Protein 7C41 (pdb70)

Organism: Homo sapiens (NCBI:txid9606)

B-factor: mean 30.99, std 11.63, range [3.81, 104.88]

Foldseek 3Di:
DAEAQEEEDFDPPQQLPLLVCCVQPVAGDPDDDLQDWDWGWDFDAFPNDTYMYIYISDNPDDDDDPVVLVSLQPHQEYEQEGEQLDVVRVVCSVVVLVVSCVSVVDLQGQYEYEHEDPVDPRGDCDDVNSVVVCVVSVYHYFYYYSHVGRRSVVRVSSSVVSRVVVVD/DCVPCPPHDD/DAEAQEEEDFDQPLCLPLLVCCVAVVAGDDDDPLQDWDWGWHWDAFPNDTYIYIYISDRPDDPDDPPVLCCLLDHQEYEQTGEQLCVVRVVCSVVVLVSSCVSDVHLQGQYEYEHEPPVDPNGDQDDVNSVVVCVVSPHYYFYAYSHVGVCSCVRVSSSVVSSVVVVD/DAEAEEEEDFDFPLCLPLLVCCVQVVAGDPDDPLQDKDWGKDFDAFPNDTYIYIYISDRPDDDDDVVVLVSLLPHQEYEYTGEQLCPPRVVCSVVVVVVSCVSVVDLLGQYEYEHEPPVDDNGDRDPVVSVVVCVVSVYYYFYAYSHVGPCSCVRVSSSVVSSVVVPD/DAEAQEEEDFDFPQCLPLLVCCVQVVAGDPDDDLQDKDWGKDFDAFPNRTYMYIYISDRPDDDDDVVVVVSLLPHQEYEQTGEQLGVVRVVCSVVVLVVSCVSVVDLLGQYEYEHEPVVDPNGDQDPVNSVVVCVVSVYYYFYAYSHVGPCSCVRVSSSVVSSVVVVD

Sequence (682 aa):
MTEYKLVVVGAVGVGKSALTIQLIQNHFVDEYDPTIEDSYRKQVVIDGETCLLDILDTAGQEEYSAMRDQYMRTGEGFLCVFAINNTKSFEDIHHYREQIKRVKDSEDVPMVLVGNKCDLPSRTVDTKQAQDLARSYGIPFIETSAKTRQGVDDAFYTLVREIRKHKELYDVAGSDKYMTEYKLVVVGAVGVGKSALTIQLIQNHFVDEYDPTIEDSYRKQVVIDGETCLLDILDTAGQEEYSAMRDQYMRTGEGFLCVFAINNTKSFEDIHHYREQIKRVKDSEDVPMVLVGNKCDLPSRTVDTKQAQDLARSYGIPFIETSAKTRQGVDDAFYTLVREIRKHKEMTEYKLVVVGAVGVGKSALTIQLIQNHFVDEYDPTIEDSYRKQVVIDGETCLLDILDTAGQEEYSAMRDQYMRTGEGFLCVFAINNTKSFEDIHHYREQIKRVKDSEDVPMVLVGNKCDLPSRTVDTKQAQDLARSYGIPFIETSAKTRQGVDDAFYTLVREIRKHKEMTEYKLVVVGAVGVGKSALTIQLIQNHFVDEYDPTIEDSYRKQVVIDGETCLLDILDTAGQEEYSAMRDQYMRTGEGFLCVFAINNTKSFEDIHHYREQIKRVKDSEDVPMVLVGNKCDLPSRTVDTKQAQDLARSYGIPFIETSAKTRQGVDDAFYTLVREIRKHKE

CATH classification: 3.40.50.300

Secondary structure (DSSP, 8-state):
--EEEEEEEE-TTS-HHHHHHHHHTS---S---TT--EEEEEEEEETTEEEEEEEEE----SS--HHHHHHHHH--EEEEEEETT-HHHHHTHHHHHHHHHHHHT-S---EEEEEE-TT-S--SS-HHHHHHHHHHHTS-EEE-BTTTTBTHHHHHHHHHHHHHHHT-/-HHHHTTS--/--EEEEEEEESTTSSHHHHHHHHHHSS--S---TT--EEEEEEEESSS-EEEEEEEE----SS--HHHHHHHHH--EEEEEEETT-HHHHHTHHHHHHHHHHHHT-S---EEEEEE-TT-S--SS-HHHHHHHHHHHTS-EEE--TTT-TTHHHHHHHHHHHHHHHT-/-EEEEEEEEESTTSSHHHHHHHHHHSS--S---TT--EEEEEEEEETTEEEEEEEEE-----S--TTHHHHHHH--EEEEEEETT-HHHHHTHHHHHHHHHHHHT-S---EEEEEE-TT-S---S-HHHHHHHHHHHT--EEE--TTT-TTHHHHHHHHHHHHHHHH-/-EEEEEEEEESTTSSHHHHHHHHHHSS--S---TT--EEEEEEEEETTEEEEEEEEE----SS--HHHHHHHHH--EEEEEEETT-HHHHHHHHHHHHHHHHHHT-S---EEEEEE-TT-S---S-HHHHHHHHHHHT--EEE--TTT-TTHHHHHHHHHHHHHHHT-

Nearest PDB structures (foldseek):
  7c41-assembly2_J  TM=1.006E+00  e=2.042E-36  Homo sapiens
  6ws4-assembly4_D  TM=9.891E-01  e=5.083E-34  Homo sapiens
  7tlk-assembly2_B  TM=9.937E-01  e=1.696E-33  Homo sapiens
  8un5-assembly2_B  TM=9.546E-01  e=7.437E-34  Homo sapiens
  7rt4-assembly1_A  TM=9.558E-01  e=1.375E-32  Homo sapiens

GO terms:
  GO:0005515 protein binding (F, IPI)
  GO:0044877 protein-containing complex binding (F, IDA)
  GO:0005737 cytoplasm (C, IDA)
  GO:0005886 plasma membrane (C, EXP)
  GO:0012505 endomembrane system (C, EXP)
  GO:0000139 Golgi membrane (C, TAS)
  GO:0003924 GTPase activity (F, TAS)
  GO:0005741 mitochondrial outer membrane (C, TAS)
  GO:0005789 endoplasmic reticulum membrane (C, TAS)
  GO:0005829 cytosol (C, TAS)
  GO:0005886 plasma membrane (C, TAS)
  GO:0000165 MAPK cascade (P, TAS)
  GO:0010628 positive regulation of gene expression (P, IMP)
  GO:0005829 cytosol (C, IDA)
  GO:0003924 GTPase activity (F, IMP)
  GO:0007265 Ras protein signal transduction (P, IDA)
  GO:0005886 plasma membrane (C, IDA)
  GO:0009898 cytoplasmic side of plasma membrane (C, IDA)
  GO:0003924 GTPase activity (F, EXP)
  GO:0005925 focal adhesion (C, HDA)

InterPro domains:
  IPR001806 Small GTPase [PF00071] (5-164)
  IPR001806 Small GTPase [PS51421] (1-189)
  IPR001806 Small GTPase [SM00174] (6-166)
  IPR005225 Small GTP-binding domain [TIGR00231] (1-159)
  IPR020849 Small GTPase, Ras-type [PTHR24070] (3-176)
  IPR027417 P-loop containing nucleoside triphosphate hydrolase [G3DSA:3.40.50.300] (1-171)
  IPR027417 P-loop containing nucleoside triphosphate hydrolase [SSF52540] (3-164)

Solvent-accessible surface area: 31024 Å² total; per-residue (Å²): 155,52,104,4,57,0,0,0,10,6,2,2,7,0,16,7,9,14,0,0,6,10,2,20,90,81,83,92,30,138,129,44,65,25,65,70,38,62,10,24,138,60,110,15,82,0,106,73,59,68,0,32,0,14,0,0,0,9,4,60,60,95,147,65,31,51,68,27,11,76,11,29,153,62,3,56,0,1,0,2,0,0,0,1,33,11,30,97,1,1,15,25,1,34,93,35,8,44,74,6,58,123,34,55,132,36,144,100,10,14,5,0,0,0,0,4,43,29,54,64,128,67,84,80,0,74,55,146,39,1,92,48,1,4,162,68,42,64,28,38,39,18,58,0,1,2,120,82,68,99,22,0,51,66,0,0,39,18,0,0,73,32,3,52,142,106,111,188,93,12,24,117,23,11,71,87,78,109,86,52,97,4,48,0,0,0,11,6,12,106,54,0,14,18,21,17,0,0,7,7,0,26,93,85,82,94,32,138,128,56,66,74,73,78,21,67,13,26,143,53,63,10,72,1,38,14,58,1,0,48,0,16,0,0,1,15,12,56,57,64,128,132,13,67,62,4,7,96,9,7,83,60,5,64,0,0,0,2,0,0,1,1,54,50,60,118,1,29,110,30,1,94,96,42,8,57,15,7,60,89,19,48,102,34,150,92,16,15,8,0,0,0,0,1,61,16,49,62,129,68,86,86,2,79,49,143,95,1,99,42,38,3,165,86,52,63,29,36,40,20,42,0,0,5,92,6,20,23,5,0,37,55,0,0,46,20,0,0,74,31,4,46,127,95,125,162,130,50,99,2,60,0,0,0,8,5,12,100,52,0,12,18,19,17,1,0,6,7,12,15,69,94,64,94,8,93,69,33,43,72,76,29,36,69,16,30,137,93,122,27,90,1,98,73,51,57,0,60,0,20,0,0,1,14,12,75,68,129,150,173,31,49,67,45,75,96,11,44,174,46,1,61,0,0,0,0,0,0,0,1,25,29,36,130,0,19,116,38,1,102,94,47,6,60,72,6,65,157,63,60,135,36,159,106,19,14,8,0,0,0,0,3,62,26,53,37,43,0,56,24,3,72,50,146,82,1,86,61,37,3,176,93,48,65,24,41,36,17,48,0,0,4,122,88,64,106,21,0,54,71,2,0,38,22,0,0,85,37,1,61,158,88,112,188,5,32,102,1,58,0,0,0,10,6,12,107,48,0,14,18,21,14,0,0,5,8,0,24,92,87,82,84,28,146,151,64,64,78,74,79,44,69,11,26,142,50,71,14,62,1,3,19,4,5,0,46,0,16,0,3,0,15,13,76,77,134,152,160,38,49,87,59,74,72,10,30,140,62,1,57,0,1,0,2,0,0,0,3,56,46,54,125,1,26,108,40,1,99,112,59,12,46,98,6,56,190,73,56,136,31,147,101,15,10,5,0,0,0,0,5,57,18,54,62,127,77,102,83,2,73,50,142,73,1,82,54,31,4,165,85,49,60,27,36,38,24,56,0,0,2,119,85,63,104,23,0,46,70,1,0,36,16,0,0,47,30,3,18,104,94,94,163

Structure (mmCIF, N/CA/C/O backbone):
data_7C41
#
_entry.id   7C41
#
_cell.length_a   41.907
_cell.length_b   84.339
_cell.length_c   84.335
_cell.angle_alpha   59.98
_cell.angle_beta   89.96
_cell.angle_gamma   89.97
#
_symmetry.space_group_name_H-M   'P 1'
#
loop_
_entity.id
_entity.type
_entity.pdbx_description
1 polymer 'GTPase KRas'
2 polymer 'HRAS-like suppressor 3'
3 non-polymer "GUANOSINE-5'-DIPHOSPHATE"
4 non-polymer 'MAGNESIUM ION'
5 water water
#
loop_
_atom_site.group_PDB
_atom_site.id
_atom_site.type_symbol
_atom_site.label_atom_id
_atom_site.label_alt_id
_atom_site.label_comp_id
_atom_site.label_asym_id
_atom_site.label_entity_id
_atom_site.label_seq_id
_atom_site.pdbx_PDB_ins_code
_atom_site.Cartn_x
_atom_site.Cartn_y
_atom_site.Cartn_z
_atom_site.occupancy
_atom_site.B_iso_or_equiv
_atom_site.auth_seq_id
_atom_site.auth_comp_id
_atom_site.auth_asym_id
_atom_site.auth_atom_id
_atom_site.pdbx_PDB_model_num
ATOM 1 N N . MET A 1 1 ? -0.854 -23.471 2.587 1.00 72.00 1 MET A N 1
ATOM 2 C CA . MET A 1 1 ? -0.119 -22.361 1.989 1.00 71.24 1 MET A CA 1
ATOM 3 C C . MET A 1 1 ? -0.242 -21.119 2.880 1.00 67.77 1 MET A C 1
ATOM 4 O O . MET A 1 1 ? -1.237 -20.960 3.593 1.00 69.29 1 MET A O 1
ATOM 9 N N . THR A 1 2 ? 0.775 -20.254 2.844 1.00 63.45 2 THR A N 1
ATOM 10 C CA . THR A 1 2 ? 0.855 -19.091 3.722 1.00 57.61 2 THR A CA 1
ATOM 11 C C . THR A 1 2 ? 0.149 -17.890 3.097 1.00 52.33 2 THR A C 1
ATOM 12 O O . THR A 1 2 ? 0.383 -17.563 1.928 1.00 54.92 2 THR A O 1
ATOM 16 N N . GLU A 1 3 ? -0.703 -17.233 3.882 1.00 48.23 3 GLU A N 1
ATOM 17 C CA . GLU A 1 3 ? -1.463 -16.069 3.443 1.00 47.95 3 GLU A CA 1
ATOM 18 C C . GLU A 1 3 ? -0.923 -14.811 4.118 1.00 45.37 3 GLU A C 1
ATOM 19 O O . GLU A 1 3 ? -0.607 -14.823 5.311 1.00 41.04 3 GLU A O 1
ATOM 25 N N . TYR A 1 4 ? -0.810 -13.730 3.348 1.00 40.86 4 TYR A N 1
ATOM 26 C CA . TYR A 1 4 ? -0.389 -12.429 3.860 1.00 41.45 4 TYR A CA 1
ATOM 27 C C . TYR A 1 4 ? -1.554 -11.461 3.720 1.00 43.49 4 TYR A C 1
ATOM 28 O O . TYR A 1 4 ? -2.003 -11.185 2.601 1.00 42.21 4 TYR A O 1
ATOM 37 N N . LYS A 1 5 ? -2.055 -10.967 4.856 1.00 39.50 5 LYS A N 1
ATOM 38 C CA . LYS A 1 5 ? -3.225 -10.092 4.887 1.00 39.88 5 LYS A CA 1
ATOM 39 C C . LYS A 1 5 ? -2.758 -8.648 4.999 1.00 33.96 5 LYS A C 1
ATOM 40 O O . LYS A 1 5 ? -2.248 -8.233 6.045 1.00 28.73 5 LYS A O 1
ATOM 46 N N . LEU A 1 6 ? -2.955 -7.886 3.926 1.00 36.69 6 LEU A N 1
ATOM 47 C CA . LEU A 1 6 ? -2.450 -6.526 3.796 1.00 37.27 6 LEU A CA 1
ATOM 48 C C . LEU A 1 6 ? -3.609 -5.553 3.628 1.00 38.18 6 LEU A C 1
ATOM 49 O O . LEU A 1 6 ? -4.699 -5.911 3.168 1.00 34.54 6 LEU A O 1
ATOM 54 N N . VAL A 1 7 ? -3.354 -4.303 4.001 1.00 39.49 7 VAL A N 1
ATOM 55 C CA . VAL A 1 7 ? -4.349 -3.242 3.935 1.00 38.15 7 VAL A CA 1
ATOM 56 C C . VAL A 1 7 ? -3.684 -2.018 3.319 1.00 38.49 7 VAL A C 1
ATOM 57 O O . VAL A 1 7 ? -2.643 -1.559 3.803 1.00 37.38 7 VAL A O 1
ATOM 61 N N . VAL A 1 8 ? -4.268 -1.517 2.239 1.00 39.70 8 VAL A N 1
ATOM 62 C CA . VAL A 1 8 ? -3.746 -0.370 1.508 1.00 36.13 8 VAL A CA 1
ATOM 63 C C . VAL A 1 8 ? -4.563 0.836 1.947 1.00 36.12 8 VAL A C 1
ATOM 64 O O . VAL A 1 8 ? -5.767 0.905 1.680 1.00 36.52 8 VAL A O 1
ATOM 68 N N . VAL A 1 9 ? -3.922 1.784 2.631 1.00 32.21 9 VAL A N 1
ATOM 69 C CA . VAL A 1 9 ? -4.591 2.975 3.139 1.00 32.31 9 VAL A CA 1
ATOM 70 C C . VAL A 1 9 ? -3.858 4.211 2.628 1.00 28.80 9 VAL A C 1
ATOM 71 O O . VAL A 1 9 ? -2.726 4.136 2.143 1.00 28.91 9 VAL A O 1
ATOM 75 N N . GLY A 1 10 ? -4.510 5.351 2.769 1.00 22.99 10 GLY A N 1
ATOM 76 C CA . GLY A 1 10 ? -4.023 6.606 2.225 1.00 28.42 10 GLY A CA 1
ATOM 77 C C . GLY A 1 10 ? -5.171 7.518 1.831 1.00 22.17 10 GLY A C 1
ATOM 78 O O . GLY A 1 10 ? -6.324 7.116 1.720 1.00 21.58 10 GLY A O 1
ATOM 79 N N . ALA A 1 11 ? -4.835 8.787 1.603 1.00 22.99 11 ALA A N 1
ATOM 80 C CA . ALA A 1 11 ? -5.825 9.797 1.262 1.00 22.57 11 ALA A CA 1
ATOM 81 C C . ALA A 1 11 ? -6.421 9.518 -0.114 1.00 29.66 11 ALA A C 1
ATOM 82 O O . ALA A 1 11 ? -5.875 8.751 -0.915 1.00 32.23 11 ALA A O 1
ATOM 84 N N . VAL A 1 12 ? -7.561 10.143 -0.405 1.00 27.80 12 VAL A N 1
ATOM 85 C CA . VAL A 1 12 ? -8.149 9.875 -1.712 1.00 34.05 12 VAL A CA 1
ATOM 86 C C . VAL A 1 12 ? -7.342 10.571 -2.804 1.00 32.23 12 VAL A C 1
ATOM 87 O O . VAL A 1 12 ? -6.704 11.608 -2.588 1.00 31.65 12 VAL A O 1
ATOM 91 N N . GLY A 1 13 ? -7.338 9.960 -3.983 1.00 38.01 13 GLY A N 1
ATOM 92 C CA . GLY A 1 13 ? -6.568 10.447 -5.096 1.00 30.35 13 GLY A CA 1
ATOM 93 C C . GLY A 1 13 ? -5.152 9.946 -5.134 1.00 29.61 13 GLY A C 1
ATOM 94 O O . GLY A 1 13 ? -4.502 10.073 -6.177 1.00 34.85 13 GLY A O 1
ATOM 95 N N . VAL A 1 14 ? -4.662 9.335 -4.050 1.00 30.03 14 VAL A N 1
ATOM 96 C CA . VAL A 1 14 ? -3.242 8.998 -3.993 1.00 28.17 14 VAL A CA 1
ATOM 97 C C . VAL A 1 14 ? -2.904 7.793 -4.858 1.00 24.66 14 VAL A C 1
ATOM 98 O O . VAL A 1 14 ? -1.755 7.658 -5.301 1.00 24.83 14 VAL A O 1
ATOM 102 N N . GLY A 1 15 ? -3.866 6.897 -5.101 1.00 24.54 15 GLY A N 1
ATOM 103 C CA . GLY A 1 15 ? -3.665 5.754 -5.972 1.00 24.95 15 GLY A CA 1
ATOM 104 C C . GLY A 1 15 ? -3.715 4.370 -5.338 1.00 25.69 15 GLY A C 1
ATOM 105 O O . GLY A 1 15 ? -3.140 3.408 -5.878 1.00 20.87 15 GLY A O 1
ATOM 106 N N . LYS A 1 16 ? -4.394 4.256 -4.193 1.00 25.49 16 LYS A N 1
ATOM 107 C CA . LYS A 1 16 ? -4.567 2.953 -3.554 1.00 23.53 16 LYS A CA 1
ATOM 108 C C . LYS A 1 16 ? -5.071 1.905 -4.547 1.00 23.70 16 LYS A C 1
ATOM 109 O O . LYS A 1 16 ? -4.481 0.824 -4.688 1.00 25.37 16 LYS A O 1
ATOM 115 N N . SER A 1 17 ? -6.155 2.221 -5.262 1.00 20.41 17 SER A N 1
ATOM 116 C CA . SER A 1 17 ? -6.790 1.241 -6.137 1.00 20.66 17 SER A CA 1
ATOM 117 C C . SER A 1 17 ? -5.913 0.901 -7.340 1.00 22.07 17 SER A C 1
ATOM 118 O O . SER A 1 17 ? -5.790 -0.270 -7.701 1.00 23.06 17 SER A O 1
ATOM 121 N N . ALA A 1 18 ? -5.278 1.903 -7.955 1.00 22.68 18 ALA A N 1
ATOM 122 C CA . ALA A 1 18 ? -4.407 1.654 -9.102 1.00 21.49 18 ALA A CA 1
ATOM 123 C C . ALA A 1 18 ? -3.228 0.758 -8.735 1.00 25.51 18 ALA A C 1
ATOM 124 O O . ALA A 1 18 ? -2.875 -0.165 -9.484 1.00 25.80 18 ALA A O 1
ATOM 126 N N . LEU A 1 19 ? -2.589 1.037 -7.592 1.00 18.88 19 LEU A N 1
ATOM 127 C CA . LEU A 1 19 ? -1.477 0.215 -7.113 1.00 23.50 19 LEU A CA 1
ATOM 128 C C . LEU A 1 19 ? -1.897 -1.245 -6.931 1.00 24.25 19 LEU A C 1
ATOM 129 O O . LEU A 1 19 ? -1.184 -2.158 -7.358 1.00 25.10 19 LEU A O 1
ATOM 134 N N . THR A 1 20 ? -3.056 -1.483 -6.298 1.00 22.83 20 THR A N 1
ATOM 135 C CA . THR A 1 20 ? -3.516 -2.852 -6.058 1.00 23.60 20 THR A CA 1
ATOM 136 C C . THR A 1 20 ? -3.795 -3.579 -7.370 1.00 33.42 20 THR A C 1
ATOM 137 O O . THR A 1 20 ? -3.374 -4.724 -7.560 1.00 32.78 20 THR A O 1
ATOM 141 N N . ILE A 1 21 ? -4.532 -2.934 -8.278 1.00 34.27 21 ILE A N 1
ATOM 142 C CA . ILE A 1 21 ? -4.946 -3.596 -9.514 1.00 39.13 21 ILE A CA 1
ATOM 143 C C . ILE A 1 21 ? -3.742 -3.860 -10.409 1.00 44.63 21 ILE A C 1
ATOM 144 O O . ILE A 1 21 ? -3.590 -4.953 -10.970 1.00 47.92 21 ILE A O 1
ATOM 149 N N . GLN A 1 22 ? -2.859 -2.868 -10.542 1.00 44.29 22 GLN A N 1
ATOM 150 C CA . GLN A 1 22 ? -1.647 -3.053 -11.326 1.00 42.38 22 GLN A CA 1
ATOM 151 C C . GLN A 1 22 ? -0.726 -4.089 -10.688 1.00 45.98 22 GLN A C 1
ATOM 152 O O . GLN A 1 22 ? 0.117 -4.681 -11.388 1.00 48.77 22 GLN A O 1
ATOM 158 N N . LEU A 1 23 ? -0.898 -4.360 -9.390 1.00 42.74 23 LEU A N 1
ATOM 159 C CA . LEU A 1 23 ? -0.217 -5.513 -8.815 1.00 42.52 23 LEU A CA 1
ATOM 160 C C . LEU A 1 23 ? -0.931 -6.823 -9.144 1.00 42.34 23 LEU A C 1
ATOM 161 O O . LEU A 1 23 ? -0.311 -7.760 -9.654 1.00 48.75 23 LEU A O 1
ATOM 166 N N . ILE A 1 24 ? -2.235 -6.891 -8.863 1.00 38.70 24 ILE A N 1
ATOM 167 C CA . ILE A 1 24 ? -3.002 -8.129 -8.980 1.00 38.34 24 ILE A CA 1
ATOM 168 C C . ILE A 1 24 ? -3.277 -8.483 -10.444 1.00 43.91 24 ILE A C 1
ATOM 169 O O . ILE A 1 24 ? -3.241 -9.659 -10.827 1.00 43.05 24 ILE A O 1
ATOM 174 N N . GLN A 1 25 ? -3.571 -7.484 -11.280 1.00 45.35 25 GLN A N 1
ATOM 175 C CA . GLN A 1 25 ? -3.982 -7.716 -12.659 1.00 41.17 25 GLN A CA 1
ATOM 176 C C . GLN A 1 25 ? -3.059 -7.074 -13.692 1.00 41.95 25 GLN A C 1
ATOM 177 O O . GLN A 1 25 ? -3.351 -7.149 -14.891 1.00 42.48 25 GLN A O 1
ATOM 183 N N . ASN A 1 26 ? -1.973 -6.436 -13.260 1.00 41.03 26 ASN A N 1
ATOM 184 C CA . ASN A 1 26 ? -0.909 -5.945 -14.139 1.00 39.45 26 ASN A CA 1
ATOM 185 C C . ASN A 1 26 ? -1.438 -5.023 -15.243 1.00 36.14 26 ASN A C 1
ATOM 186 O O . ASN A 1 26 ? -1.043 -5.122 -16.405 1.00 36.59 26 ASN A O 1
ATOM 191 N N . HIS A 1 27 ? -2.322 -4.098 -14.865 1.00 33.71 27 HIS A N 1
ATOM 192 C CA . HIS A 1 27 ? -2.770 -3.037 -15.762 1.00 36.63 27 HIS A CA 1
ATOM 193 C C . HIS A 1 27 ? -3.189 -1.815 -14.951 1.00 37.73 27 HIS A C 1
ATOM 194 O O . HIS A 1 27 ? -3.533 -1.907 -13.768 1.00 37.50 27 HIS A O 1
ATOM 201 N N . PHE A 1 28 ? -3.169 -0.664 -15.620 1.00 36.19 28 PHE A N 1
ATOM 202 C CA . PHE A 1 28 ? -3.324 0.637 -14.979 1.00 33.60 28 PHE A CA 1
ATOM 203 C C . PHE A 1 28 ? -4.713 1.172 -15.320 1.00 33.56 28 PHE A C 1
ATOM 204 O O . PHE A 1 28 ? -4.970 1.557 -16.468 1.00 30.48 28 PHE A O 1
ATOM 212 N N . VAL A 1 29 ? -5.615 1.168 -14.326 1.00 35.61 29 VAL A N 1
ATOM 213 C CA . VAL A 1 29 ? -7.003 1.582 -14.540 1.00 30.66 29 VAL A CA 1
ATOM 214 C C . VAL A 1 29 ? -7.065 3.097 -14.587 1.00 26.91 29 VAL A C 1
ATOM 215 O O . VAL A 1 29 ? -6.511 3.776 -13.715 1.00 23.39 29 VAL A O 1
ATOM 219 N N . ASP A 1 30 ? -7.752 3.636 -15.604 1.00 26.87 30 ASP A N 1
ATOM 220 C CA . ASP A 1 30 ? -7.812 5.083 -15.736 1.00 22.43 30 ASP A CA 1
ATOM 221 C C . ASP A 1 30 ? -8.680 5.677 -14.641 1.00 25.60 30 ASP A C 1
ATOM 222 O O . ASP A 1 30 ? -8.322 6.697 -14.042 1.00 23.46 30 ASP A O 1
ATOM 227 N N . GLU A 1 31 ? -9.810 5.035 -14.358 1.00 27.26 31 GLU A N 1
ATOM 228 C CA . GLU A 1 31 ? -10.749 5.480 -13.341 1.00 26.40 31 GLU A CA 1
ATOM 229 C C . GLU A 1 31 ? -11.333 4.243 -12.676 1.00 26.17 31 GLU A C 1
ATOM 230 O O . GLU A 1 31 ? -11.699 3.266 -13.343 1.00 25.38 31 GLU A O 1
ATOM 236 N N . TYR A 1 32 ? -11.380 4.288 -11.357 1.00 23.58 32 TYR A N 1
ATOM 237 C CA . TYR A 1 32 ? -11.860 3.192 -10.541 1.00 23.79 32 TYR A CA 1
ATOM 238 C C . TYR A 1 32 ? -12.750 3.851 -9.503 1.00 24.28 32 TYR A C 1
ATOM 239 O O . TYR A 1 32 ? -12.315 4.796 -8.841 1.00 22.57 32 TYR A O 1
ATOM 248 N N . ASP A 1 33 ? -14.004 3.400 -9.419 1.00 32.71 33 ASP A N 1
ATOM 249 C CA . ASP A 1 33 ? -15.041 4.089 -8.660 1.00 29.95 33 ASP A CA 1
ATOM 250 C C . ASP A 1 33 ? -14.497 4.540 -7.308 1.00 33.82 33 ASP A C 1
ATOM 251 O O . ASP A 1 33 ? -14.080 3.700 -6.507 1.00 28.73 33 ASP A O 1
ATOM 256 N N . PRO A 1 34 ? -14.476 5.837 -7.064 1.00 35.42 34 PRO A N 1
ATOM 257 C CA . PRO A 1 34 ? -14.208 6.353 -5.721 1.00 39.41 34 PRO A CA 1
ATOM 258 C C . PRO A 1 34 ? -14.861 5.560 -4.603 1.00 39.23 34 PRO A C 1
ATOM 259 O O . PRO A 1 34 ? -14.262 5.479 -3.540 1.00 42.43 34 PRO A O 1
ATOM 263 N N . THR A 1 35 ? -16.058 4.978 -4.774 1.00 42.76 35 THR A N 1
ATOM 264 C CA . THR A 1 35 ? -16.750 4.442 -3.598 1.00 43.25 35 THR A CA 1
ATOM 265 C C . THR A 1 35 ? -16.295 3.049 -3.185 1.00 41.81 35 THR A C 1
ATOM 266 O O . THR A 1 35 ? -16.686 2.583 -2.108 1.00 42.36 35 THR A O 1
ATOM 270 N N . ILE A 1 36 ? -15.472 2.388 -3.980 1.00 42.34 36 ILE A N 1
ATOM 271 C CA . ILE A 1 36 ? -15.387 0.935 -3.950 1.00 43.15 36 ILE A CA 1
ATOM 272 C C . ILE A 1 36 ? -14.240 0.508 -3.048 1.00 39.16 36 ILE A C 1
ATOM 273 O O . ILE A 1 36 ? -13.061 0.732 -3.351 1.00 37.00 36 ILE A O 1
ATOM 278 N N . GLU A 1 37 ? -14.611 -0.132 -1.949 1.00 35.52 37 GLU A N 1
ATOM 279 C CA . GLU A 1 37 ? -13.714 -0.937 -1.141 1.00 37.31 37 GLU A CA 1
ATOM 280 C C . GLU A 1 37 ? -13.891 -2.394 -1.546 1.00 37.39 37 GLU A C 1
ATOM 281 O O . GLU A 1 37 ? -15.019 -2.893 -1.615 1.00 37.69 37 GLU A O 1
ATOM 287 N N . ASP A 1 38 ? -12.782 -3.066 -1.830 1.00 37.20 38 ASP A N 1
ATOM 288 C CA . ASP A 1 38 ? -12.829 -4.446 -2.286 1.00 34.64 38 ASP A CA 1
ATOM 289 C C . ASP A 1 38 ? -11.513 -5.098 -1.901 1.00 37.94 38 ASP A C 1
ATOM 290 O O . ASP A 1 38 ? -10.478 -4.422 -1.821 1.00 34.80 38 ASP A O 1
ATOM 295 N N . SER A 1 39 ? -11.567 -6.408 -1.640 1.00 31.95 39 SER A N 1
ATOM 296 C CA . SER A 1 39 ? -10.373 -7.194 -1.367 1.00 32.02 39 SER A CA 1
ATOM 297 C C . SER A 1 39 ? -9.938 -7.944 -2.624 1.00 32.92 39 SER A C 1
ATOM 298 O O . SER A 1 39 ? -10.750 -8.274 -3.488 1.00 30.25 39 SER A O 1
ATOM 301 N N . TYR A 1 40 ? -8.639 -8.198 -2.724 1.00 32.17 40 TYR A N 1
ATOM 302 C CA . TYR A 1 40 ? -8.044 -8.769 -3.922 1.00 37.96 40 TYR A CA 1
ATOM 303 C C . TYR A 1 40 ? -7.103 -9.887 -3.513 1.00 41.37 40 TYR A C 1
ATOM 304 O O . TYR A 1 40 ? -6.270 -9.702 -2.620 1.00 42.89 40 TYR A O 1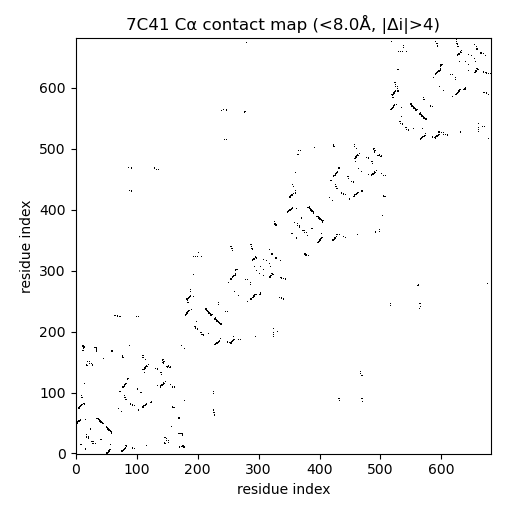
ATOM 313 N N . ARG A 1 41 ? -7.221 -11.032 -4.175 1.00 41.20 41 ARG A N 1
ATOM 314 C CA . ARG A 1 41 ? -6.372 -12.180 -3.903 1.00 48.58 41 ARG A CA 1
ATOM 315 C C . ARG A 1 41 ? -5.604 -12.589 -5.156 1.00 47.59 41 ARG A C 1
ATOM 316 O O . ARG A 1 41 ? -6.034 -12.344 -6.288 1.00 48.07 41 ARG A O 1
ATOM 324 N N . LYS A 1 42 ? -4.451 -13.224 -4.927 1.00 49.01 42 LYS A N 1
ATOM 325 C CA . LYS A 1 42 ? -3.560 -13.666 -5.996 1.00 49.97 42 LYS A CA 1
ATOM 326 C C . LYS A 1 42 ? -2.411 -14.495 -5.426 1.00 54.56 42 LYS A C 1
ATOM 327 O O . LYS A 1 42 ? -1.862 -14.157 -4.368 1.00 52.48 42 LYS A O 1
ATOM 333 N N . GLN A 1 43 ? -2.037 -15.580 -6.107 1.00 47.50 43 GLN A N 1
ATOM 334 C CA . GLN A 1 43 ? -0.902 -16.398 -5.693 1.00 47.30 43 GLN A CA 1
ATOM 335 C C . GLN A 1 43 ? 0.358 -15.896 -6.391 1.00 46.84 43 GLN A C 1
ATOM 336 O O . GLN A 1 43 ? 0.423 -15.878 -7.623 1.00 50.54 43 GLN A O 1
ATOM 342 N N . VAL A 1 44 ? 1.353 -15.487 -5.603 1.00 46.78 44 VAL A N 1
ATOM 343 C CA . VAL A 1 44 ? 2.603 -14.951 -6.108 1.00 42.02 44 VAL A CA 1
ATOM 344 C C . VAL A 1 44 ? 3.764 -15.707 -5.468 1.00 43.64 44 VAL A C 1
ATOM 345 O O . VAL A 1 44 ? 3.588 -16.556 -4.595 1.00 44.94 44 VAL A O 1
ATOM 349 N N . VAL A 1 45 ? 4.963 -15.382 -5.933 1.00 43.34 45 VAL A N 1
ATOM 350 C CA . VAL A 1 45 ? 6.207 -15.886 -5.378 1.00 41.72 45 VAL A CA 1
ATOM 351 C C . VAL A 1 45 ? 7.016 -14.684 -4.917 1.00 41.12 45 VAL A C 1
ATOM 352 O O . VAL A 1 45 ? 7.184 -13.718 -5.670 1.00 43.70 45 VAL A O 1
ATOM 356 N N . ILE A 1 46 ? 7.482 -14.735 -3.670 1.00 39.30 46 ILE A N 1
ATOM 357 C CA . ILE A 1 46 ? 8.230 -13.660 -3.026 1.00 40.72 46 ILE A CA 1
ATOM 358 C C . ILE A 1 46 ? 9.451 -14.312 -2.393 1.00 44.45 46 ILE A C 1
ATOM 359 O O . ILE A 1 46 ? 9.311 -15.122 -1.464 1.00 42.51 46 ILE A O 1
ATOM 364 N N . ASP A 1 47 ? 10.646 -13.969 -2.890 1.00 42.52 47 ASP A N 1
ATOM 365 C CA . ASP A 1 47 ? 11.896 -14.578 -2.419 1.00 38.32 47 ASP A CA 1
ATOM 366 C C . ASP A 1 47 ? 11.866 -16.096 -2.568 1.00 40.05 47 ASP A C 1
ATOM 367 O O . ASP A 1 47 ? 12.330 -16.826 -1.693 1.00 50.23 47 ASP A O 1
ATOM 372 N N . GLY A 1 48 ? 11.289 -16.587 -3.660 1.00 43.19 48 GLY A N 1
ATOM 373 C CA . GLY A 1 48 ? 11.206 -18.027 -3.818 1.00 39.62 48 GLY A CA 1
ATOM 374 C C . GLY A 1 48 ? 10.237 -18.728 -2.887 1.00 40.17 48 GLY A C 1
ATOM 375 O O . GLY A 1 48 ? 10.383 -19.927 -2.636 1.00 38.93 48 GLY A O 1
ATOM 376 N N . GLU A 1 49 ? 9.249 -18.020 -2.358 1.00 39.93 49 GLU A N 1
ATOM 377 C CA . GLU A 1 49 ? 8.170 -18.642 -1.608 1.00 36.51 49 GLU A CA 1
ATOM 378 C C . GLU A 1 49 ? 6.857 -18.396 -2.337 1.00 38.17 49 GLU A C 1
ATOM 379 O O . GLU A 1 49 ? 6.535 -17.252 -2.666 1.00 32.71 49 GLU A O 1
ATOM 385 N N . THR A 1 50 ? 6.110 -19.467 -2.597 1.00 41.19 50 THR A N 1
ATOM 386 C CA . THR A 1 50 ? 4.798 -19.366 -3.232 1.00 44.90 50 THR A CA 1
ATOM 387 C C . THR A 1 50 ? 3.752 -19.162 -2.140 1.00 44.96 50 THR A C 1
ATOM 388 O O . THR A 1 50 ? 3.535 -20.046 -1.307 1.00 47.96 50 THR A O 1
ATOM 392 N N . CYS A 1 51 ? 3.105 -17.994 -2.145 1.00 50.79 51 CYS A N 1
ATOM 393 C CA . CYS A 1 51 ? 2.176 -17.594 -1.091 1.00 51.68 51 CYS A CA 1
ATOM 394 C C . CYS A 1 51 ? 0.938 -16.973 -1.730 1.00 47.92 51 CYS A C 1
ATOM 395 O O . CYS A 1 51 ? 0.846 -16.853 -2.955 1.00 50.30 51 CYS A O 1
ATOM 398 N N . LEU A 1 52 ? -0.019 -16.561 -0.893 1.00 52.15 52 LEU A N 1
ATOM 399 C CA . LEU A 1 52 ? -1.272 -15.955 -1.349 1.00 54.07 52 LEU A CA 1
ATOM 400 C C . LEU A 1 52 ? -1.451 -14.595 -0.690 1.00 50.99 52 LEU A C 1
ATOM 401 O O . LEU A 1 52 ? -1.598 -14.509 0.534 1.00 53.52 52 LEU A O 1
ATOM 406 N N . LEU A 1 53 ? -1.464 -13.541 -1.498 1.00 51.35 53 LEU A N 1
ATOM 407 C CA . LEU A 1 53 ? -1.739 -12.205 -0.994 1.00 44.22 53 LEU A CA 1
ATOM 408 C C . LEU A 1 53 ? -3.244 -11.979 -0.926 1.00 43.43 53 LEU A C 1
ATOM 409 O O . LEU A 1 53 ? -3.983 -12.328 -1.853 1.00 44.06 53 LEU A O 1
ATOM 414 N N . ASP A 1 54 ? -3.692 -11.397 0.184 1.00 42.03 54 ASP A N 1
ATOM 415 C CA . ASP A 1 54 ? -5.103 -11.107 0.434 1.00 38.78 54 ASP A CA 1
ATOM 416 C C . ASP A 1 54 ? -5.156 -9.644 0.858 1.00 32.53 54 ASP A C 1
ATOM 417 O O . ASP A 1 54 ? -4.950 -9.312 2.024 1.00 35.36 54 ASP A O 1
ATOM 422 N N . ILE A 1 55 ? -5.428 -8.765 -0.098 1.00 37.62 55 ILE A N 1
ATOM 423 C CA . ILE A 1 55 ? -5.230 -7.326 0.049 1.00 38.43 55 ILE A CA 1
ATOM 424 C C . ILE A 1 55 ? -6.586 -6.645 0.121 1.00 36.28 55 ILE A C 1
ATOM 425 O O . ILE A 1 55 ? -7.464 -6.929 -0.700 1.00 37.13 55 ILE A O 1
ATOM 430 N N . LEU A 1 56 ? -6.746 -5.724 1.076 1.00 30.76 56 LEU A N 1
ATOM 431 C CA . LEU A 1 56 ? -7.945 -4.894 1.166 1.00 33.60 56 LEU A CA 1
ATOM 432 C C . LEU A 1 56 ? -7.614 -3.486 0.691 1.00 39.92 56 LEU A C 1
ATOM 433 O O . LEU A 1 56 ? -6.840 -2.770 1.340 1.00 45.70 56 LEU A O 1
ATOM 438 N N . ASP A 1 57 ? -8.213 -3.078 -0.425 1.00 31.24 57 ASP A N 1
ATOM 439 C CA . ASP A 1 57 ? -8.064 -1.721 -0.929 1.00 33.19 57 ASP A CA 1
ATOM 440 C C . ASP A 1 57 ? -9.173 -0.862 -0.316 1.00 37.62 57 ASP A C 1
ATOM 441 O O . ASP A 1 57 ? -10.334 -0.931 -0.740 1.00 40.66 57 ASP A O 1
ATOM 446 N N . THR A 1 58 ? -8.810 -0.037 0.669 1.00 33.97 58 THR A N 1
ATOM 447 C CA . THR A 1 58 ? -9.799 0.637 1.508 1.00 32.03 58 THR A CA 1
ATOM 448 C C . THR A 1 58 ? -10.385 1.864 0.824 1.00 28.68 58 THR A C 1
ATOM 449 O O . THR A 1 58 ? -9.742 2.514 -0.007 1.00 28.92 58 THR A O 1
ATOM 453 N N . ALA A 1 59 ? -11.618 2.186 1.217 1.00 29.74 59 ALA A N 1
ATOM 454 C CA . ALA A 1 59 ? -12.363 3.324 0.703 1.00 31.18 59 ALA A CA 1
ATOM 455 C C . ALA A 1 59 ? -12.650 4.402 1.739 1.00 29.21 59 ALA A C 1
ATOM 456 O O . ALA A 1 59 ? -12.978 5.528 1.353 1.00 19.88 59 ALA A O 1
ATOM 458 N N . GLY A 1 60 ? -12.554 4.092 3.030 1.00 35.12 60 GLY A N 1
ATOM 459 C CA . GLY A 1 60 ? -12.563 5.116 4.057 1.00 33.72 60 GLY A CA 1
ATOM 460 C C . GLY A 1 60 ? -13.919 5.659 4.429 1.00 38.99 60 GLY A C 1
ATOM 461 O O . GLY A 1 60 ? -13.994 6.698 5.095 1.00 46.50 60 GLY A O 1
ATOM 462 N N . GLN A 1 61 ? -14.995 4.971 4.058 1.00 41.35 61 GLN A N 1
ATOM 463 C CA . GLN A 1 61 ? -16.340 5.507 4.175 1.00 37.07 61 GLN A CA 1
ATOM 464 C C . GLN A 1 61 ? -17.046 5.026 5.433 1.00 44.10 61 GLN A C 1
ATOM 465 O O . GLN A 1 61 ? -16.644 4.048 6.072 1.00 47.54 61 GLN A O 1
ATOM 471 N N . GLU A 1 62 ? -18.133 5.729 5.771 1.00 42.41 62 GLU A N 1
ATOM 472 C CA . GLU A 1 62 ? -18.746 5.553 7.086 1.00 42.25 62 GLU A CA 1
ATOM 473 C C . GLU A 1 62 ? -19.519 4.241 7.186 1.00 45.45 62 GLU A C 1
ATOM 474 O O . GLU A 1 62 ? -19.406 3.534 8.193 1.00 48.88 62 GLU A O 1
ATOM 477 N N . GLU A 1 63 ? -20.290 3.887 6.154 1.00 44.59 63 GLU A N 1
ATOM 478 C CA . GLU A 1 63 ? -21.191 2.738 6.228 1.00 38.87 63 GLU A CA 1
ATOM 479 C C . GLU A 1 63 ? -20.465 1.476 6.698 1.00 38.36 63 GLU A C 1
ATOM 480 O O . GLU A 1 63 ? -19.399 1.129 6.181 1.00 42.04 63 GLU A O 1
ATOM 486 N N . TYR A 1 64 ? -21.058 0.795 7.686 1.00 36.18 64 TYR A N 1
ATOM 487 C CA . TYR A 1 64 ? -20.442 -0.376 8.310 1.00 33.90 64 TYR A CA 1
ATOM 488 C C . TYR A 1 64 ? -20.150 -1.486 7.301 1.00 34.92 64 TYR A C 1
ATOM 489 O O . TYR A 1 64 ? -21.019 -1.887 6.525 1.00 37.56 64 TYR A O 1
ATOM 498 N N . SER A 1 65 ? -18.929 -2.010 7.349 1.00 30.11 65 SER A N 1
ATOM 499 C CA . SER A 1 65 ? -18.506 -3.155 6.546 1.00 39.17 65 SER A CA 1
ATOM 500 C C . SER A 1 65 ? -17.906 -4.198 7.486 1.00 33.93 65 SER A C 1
ATOM 501 O O . SER A 1 65 ? -16.853 -3.960 8.089 1.00 34.04 65 SER A O 1
ATOM 504 N N . ALA A 1 66 ? -18.574 -5.346 7.632 1.00 30.11 66 ALA A N 1
ATOM 505 C CA . ALA A 1 66 ? -18.011 -6.392 8.481 1.00 32.83 66 ALA A CA 1
ATOM 506 C C . ALA A 1 66 ? -16.637 -6.808 7.973 1.00 32.49 66 ALA A C 1
ATOM 507 O O . ALA A 1 66 ? -15.723 -7.052 8.766 1.00 32.91 66 ALA A O 1
ATOM 509 N N . MET A 1 67 ? -16.466 -6.824 6.647 1.00 31.44 67 MET A N 1
ATOM 510 C CA . MET A 1 67 ? -15.201 -7.203 6.019 1.00 29.21 67 MET A CA 1
ATOM 511 C C . MET A 1 67 ? -14.073 -6.243 6.398 1.00 33.12 67 MET A C 1
ATOM 512 O O . MET A 1 67 ? -12.976 -6.674 6.781 1.00 29.07 67 MET A O 1
ATOM 517 N N . ARG A 1 68 ? -14.318 -4.937 6.263 1.00 32.08 68 ARG A N 1
ATOM 518 C CA . ARG A 1 68 ? -13.336 -3.939 6.677 1.00 40.69 68 ARG A CA 1
ATOM 519 C C . ARG A 1 68 ? -12.836 -4.225 8.083 1.00 39.18 68 ARG A C 1
ATOM 520 O O . ARG A 1 68 ? -11.624 -4.327 8.316 1.00 36.22 68 ARG A O 1
ATOM 528 N N . ASP A 1 69 ? -13.772 -4.372 9.031 1.00 33.02 69 ASP A N 1
ATOM 529 C CA . ASP A 1 69 ? -13.396 -4.690 10.407 1.00 39.14 69 ASP A CA 1
ATOM 530 C C . ASP A 1 69 ? -12.628 -6.007 10.480 1.00 39.22 69 ASP A C 1
ATOM 531 O O . ASP A 1 69 ? -11.688 -6.137 11.270 1.00 31.05 69 ASP A O 1
ATOM 536 N N . GLN A 1 70 ? -13.016 -7.001 9.663 1.00 38.98 70 GLN A N 1
ATOM 537 C CA . GLN A 1 70 ? -12.256 -8.257 9.605 1.00 34.39 70 GLN A CA 1
ATOM 538 C C . GLN A 1 70 ? -10.807 -7.985 9.168 1.00 32.44 70 GLN A C 1
ATOM 539 O O . GLN A 1 70 ? -9.863 -8.570 9.712 1.00 28.42 70 GLN A O 1
ATOM 545 N N . TYR A 1 71 ? -10.600 -7.049 8.230 1.00 27.71 71 TYR A N 1
ATOM 546 C CA . TYR A 1 71 ? -9.242 -6.774 7.754 1.00 32.75 71 TYR A CA 1
ATOM 547 C C . TYR A 1 71 ? -8.454 -5.957 8.766 1.00 30.32 71 TYR A C 1
ATOM 548 O O . TYR A 1 71 ? -7.236 -6.122 8.884 1.00 22.62 71 TYR A O 1
ATOM 557 N N . MET A 1 72 ? -9.135 -5.089 9.514 1.00 35.89 72 MET A N 1
ATOM 558 C CA . MET A 1 72 ? -8.474 -4.363 10.588 1.00 39.47 72 MET A CA 1
ATOM 559 C C . MET A 1 72 ? -8.080 -5.291 11.741 1.00 34.17 72 MET A C 1
ATOM 560 O O . MET A 1 72 ? -6.971 -5.175 12.263 1.00 36.26 72 MET A O 1
ATOM 565 N N . ARG A 1 73 ? -8.945 -6.236 12.143 1.00 38.31 73 ARG A N 1
ATOM 566 C CA . ARG A 1 73 ? -8.597 -7.081 13.295 1.00 43.08 73 ARG A CA 1
ATOM 567 C C . ARG A 1 73 ? -7.496 -8.074 12.956 1.00 39.82 73 ARG A C 1
ATOM 568 O O . ARG A 1 73 ? -6.641 -8.370 13.796 1.00 36.52 73 ARG A O 1
ATOM 576 N N . THR A 1 74 ? -7.497 -8.607 11.738 1.00 44.12 74 THR A N 1
ATOM 577 C CA . THR A 1 74 ? -6.554 -9.661 11.380 1.00 38.83 74 THR A CA 1
ATOM 578 C C . THR A 1 74 ? -5.468 -9.210 10.414 1.00 36.39 74 THR A C 1
ATOM 579 O O . THR A 1 74 ? -4.531 -9.976 10.166 1.00 36.21 74 THR A O 1
ATOM 583 N N . GLY A 1 75 ? -5.543 -7.993 9.885 1.00 36.46 75 GLY A N 1
ATOM 584 C CA . GLY A 1 75 ? -4.522 -7.556 8.944 1.00 39.15 75 GLY A CA 1
ATOM 585 C C . GLY A 1 75 ? -3.145 -7.533 9.583 1.00 32.12 75 GLY A C 1
ATOM 586 O O . GLY A 1 75 ? -2.979 -7.110 10.728 1.00 32.29 75 GLY A O 1
ATOM 587 N N . GLU A 1 76 ? -2.142 -7.963 8.811 1.00 33.24 76 GLU A N 1
ATOM 588 C CA . GLU A 1 76 ? -0.783 -8.185 9.307 1.00 33.65 76 GLU A CA 1
ATOM 589 C C . GLU A 1 76 ? 0.204 -7.089 8.905 1.00 35.83 76 GLU A C 1
ATOM 590 O O . GLU A 1 76 ? 1.219 -6.898 9.594 1.00 27.27 76 GLU A O 1
ATOM 596 N N . GLY A 1 77 ? -0.068 -6.383 7.805 1.00 33.22 77 GLY A N 1
ATOM 597 C CA . GLY A 1 77 ? 0.794 -5.317 7.324 1.00 27.59 77 GLY A CA 1
ATOM 598 C C . GLY A 1 77 ? -0.029 -4.294 6.571 1.00 28.86 77 GLY A C 1
ATOM 599 O O . GLY A 1 77 ? -1.152 -4.572 6.130 1.00 28.31 77 GLY A O 1
ATOM 600 N N . PHE A 1 78 ? 0.540 -3.098 6.430 1.00 24.23 78 PHE A N 1
ATOM 601 C CA . PHE A 1 78 ? -0.187 -1.953 5.904 1.00 29.02 78 PHE A CA 1
ATOM 602 C C . PHE A 1 78 ? 0.699 -1.176 4.945 1.00 29.95 78 PHE A C 1
ATOM 603 O O . PHE A 1 78 ? 1.916 -1.110 5.123 1.00 35.51 78 PHE A O 1
ATOM 611 N N . LEU A 1 79 ? 0.078 -0.588 3.926 1.00 27.21 79 LEU A N 1
ATOM 612 C CA . LEU A 1 79 ? 0.727 0.382 3.052 1.00 28.21 79 LEU A CA 1
ATOM 613 C C . LEU A 1 79 ? 0.106 1.738 3.309 1.00 27.24 79 LEU A C 1
ATOM 614 O O . LEU A 1 79 ? -1.093 1.919 3.088 1.00 29.78 79 LEU A O 1
ATOM 619 N N . CYS A 1 80 ? 0.918 2.692 3.734 1.00 31.16 80 CYS A N 1
ATOM 620 C CA . CYS A 1 80 ? 0.449 4.053 3.968 1.00 32.36 80 CYS A CA 1
ATOM 621 C C . CYS A 1 80 ? 0.906 4.895 2.790 1.00 32.64 80 CYS A C 1
ATOM 622 O O . CYS A 1 80 ? 2.068 5.301 2.709 1.00 38.57 80 CYS A O 1
ATOM 625 N N . VAL A 1 81 ? -0.014 5.147 1.867 1.00 35.67 81 VAL A N 1
ATOM 626 C CA . VAL A 1 81 ? 0.318 5.636 0.536 1.00 32.61 81 VAL A CA 1
ATOM 627 C C . VAL A 1 81 ? -0.091 7.103 0.404 1.00 34.46 81 VAL A C 1
ATOM 628 O O . VAL A 1 81 ? -1.130 7.531 0.929 1.00 32.33 81 VAL A O 1
ATOM 632 N N . PHE A 1 82 ? 0.770 7.884 -0.251 1.00 30.10 82 PHE A N 1
ATOM 633 C CA . PHE A 1 82 ? 0.503 9.273 -0.595 1.00 24.02 82 PHE A CA 1
ATOM 634 C C . PHE A 1 82 ? 1.045 9.506 -1.995 1.00 24.95 82 PHE A C 1
ATOM 635 O O . PHE A 1 82 ? 1.801 8.688 -2.524 1.00 27.55 82 PHE A O 1
ATOM 643 N N . ALA A 1 83 ? 0.651 10.624 -2.607 1.00 23.32 83 ALA A N 1
ATOM 644 C CA . ALA A 1 83 ? 1.204 11.024 -3.895 1.00 24.39 83 ALA A CA 1
ATOM 645 C C . ALA A 1 83 ? 2.280 12.081 -3.698 1.00 25.31 83 ALA A C 1
ATOM 646 O O . ALA A 1 83 ? 2.134 13.001 -2.880 1.00 24.10 83 ALA A O 1
ATOM 648 N N . ILE A 1 84 ? 3.357 11.955 -4.477 1.00 22.81 84 ILE A N 1
ATOM 649 C CA . ILE A 1 84 ? 4.459 12.903 -4.395 1.00 26.06 84 ILE A CA 1
ATOM 650 C C . ILE A 1 84 ? 4.117 14.266 -4.988 1.00 23.08 84 ILE A C 1
ATOM 651 O O . ILE A 1 84 ? 4.839 15.235 -4.739 1.00 20.51 84 ILE A O 1
ATOM 656 N N . ASN A 1 85 ? 3.018 14.376 -5.739 1.00 23.21 85 ASN A N 1
ATOM 657 C CA . ASN A 1 85 ? 2.509 15.656 -6.222 1.00 23.11 85 ASN A CA 1
ATOM 658 C C . ASN A 1 85 ? 1.324 16.154 -5.398 1.00 23.43 85 ASN A C 1
ATOM 659 O O . ASN A 1 85 ? 0.593 17.050 -5.845 1.00 22.44 85 ASN A O 1
ATOM 664 N N . ASN A 1 86 ? 1.121 15.598 -4.203 1.00 24.90 86 ASN A N 1
ATOM 665 C CA . ASN A 1 86 ? -0.042 15.926 -3.368 1.00 28.83 86 ASN A CA 1
ATOM 666 C C . ASN A 1 86 ? 0.456 16.130 -1.931 1.00 31.89 86 ASN A C 1
ATOM 667 O O . ASN A 1 86 ? 0.466 15.199 -1.127 1.00 25.30 86 ASN A O 1
ATOM 672 N N . THR A 1 87 ? 0.872 17.363 -1.621 1.00 35.43 87 THR A N 1
ATOM 673 C CA . THR A 1 87 ? 1.442 17.655 -0.306 1.00 32.68 87 THR A CA 1
ATOM 674 C C . THR A 1 87 ? 0.473 17.286 0.812 1.00 33.20 87 THR A C 1
ATOM 675 O O . THR A 1 87 ? 0.881 16.741 1.848 1.00 29.41 87 THR A O 1
ATOM 679 N N . LYS A 1 88 ? -0.820 17.554 0.607 1.00 33.85 88 LYS A N 1
ATOM 680 C CA . LYS A 1 88 ? -1.807 17.299 1.650 1.00 31.76 88 LYS A CA 1
ATOM 681 C C . LYS A 1 88 ? -1.937 15.814 1.951 1.00 33.24 88 LYS A C 1
ATOM 682 O O . LYS A 1 88 ? -2.266 15.450 3.084 1.00 39.23 88 LYS A O 1
ATOM 688 N N . SER A 1 89 ? -1.686 14.948 0.961 1.00 27.65 89 SER A N 1
ATOM 689 C CA . SER A 1 89 ? -1.714 13.508 1.202 1.00 25.52 89 SER A CA 1
ATOM 690 C C . SER A 1 89 ? -0.543 13.048 2.068 1.00 21.24 89 SER A C 1
ATOM 691 O O . SER A 1 89 ? -0.680 12.091 2.830 1.00 21.49 89 SER A O 1
ATOM 694 N N . PHE A 1 90 ? 0.608 13.701 1.966 1.00 25.51 90 PHE A N 1
ATOM 695 C CA . PHE A 1 90 ? 1.722 13.367 2.851 1.00 25.59 90 PHE A CA 1
ATOM 696 C C . PHE A 1 90 ? 1.438 13.820 4.278 1.00 27.95 90 PHE A C 1
ATOM 697 O O . PHE A 1 90 ? 1.749 13.107 5.241 1.00 30.21 90 PHE A O 1
ATOM 705 N N . GLU A 1 91 ? 0.832 14.998 4.424 1.00 26.72 91 GLU A N 1
ATOM 706 C CA . GLU A 1 91 ? 0.404 15.502 5.724 1.00 28.79 91 GLU A CA 1
ATOM 707 C C . GLU A 1 91 ? -0.670 14.626 6.354 1.00 36.58 91 GLU A C 1
ATOM 708 O O . GLU A 1 91 ? -0.830 14.651 7.580 1.00 42.76 91 GLU A O 1
ATOM 714 N N . ASP A 1 92 ? -1.404 13.849 5.548 1.00 34.45 92 ASP A N 1
ATOM 715 C CA . ASP A 1 92 ? -2.413 12.931 6.062 1.00 37.65 92 ASP A CA 1
ATOM 716 C C . ASP A 1 92 ? -1.842 11.589 6.499 1.00 37.44 92 ASP A C 1
ATOM 717 O O . ASP A 1 92 ? -2.577 10.796 7.092 1.00 39.74 92 ASP A O 1
ATOM 722 N N . ILE A 1 93 ? -0.562 11.311 6.237 1.00 41.87 93 ILE A N 1
ATOM 723 C CA . ILE A 1 93 ? -0.039 9.971 6.510 1.00 42.97 93 ILE A CA 1
ATOM 724 C C . ILE A 1 93 ? -0.101 9.663 8.001 1.00 43.95 93 ILE A C 1
ATOM 725 O O . ILE A 1 93 ? -0.524 8.571 8.407 1.00 44.96 93 ILE A O 1
ATOM 730 N N . HIS A 1 94 ? 0.296 10.624 8.839 1.00 45.17 94 HIS A N 1
ATOM 731 C CA . HIS A 1 94 ? 0.346 10.387 10.279 1.00 39.69 94 HIS A CA 1
ATOM 732 C C . HIS A 1 94 ? -0.997 9.911 10.817 1.00 40.37 94 HIS A C 1
ATOM 733 O O . HIS A 1 94 ? -1.054 8.967 11.609 1.00 42.74 94 HIS A O 1
ATOM 740 N N . HIS A 1 95 ? -2.091 10.543 10.383 1.00 43.25 95 HIS A N 1
ATOM 741 C CA . HIS A 1 95 ? -3.422 10.165 10.850 1.00 37.11 95 HIS A CA 1
ATOM 742 C C . HIS A 1 95 ? -3.704 8.683 10.614 1.00 36.73 95 HIS A C 1
ATOM 743 O O . HIS A 1 95 ? -4.262 7.999 11.480 1.00 38.56 95 HIS A O 1
ATOM 750 N N . TYR A 1 96 ? -3.307 8.159 9.454 1.00 35.93 96 TYR A N 1
ATOM 751 C CA . TYR A 1 96 ? -3.529 6.742 9.186 1.00 35.95 96 TYR A CA 1
ATOM 752 C C . TYR A 1 96 ? -2.619 5.862 10.042 1.00 34.97 96 TYR A C 1
ATOM 753 O O . TYR A 1 96 ? -3.056 4.829 10.560 1.00 27.64 96 TYR A O 1
ATOM 762 N N . ARG A 1 97 ? -1.352 6.253 10.209 1.00 36.74 97 ARG A N 1
ATOM 763 C CA . ARG A 1 97 ? -0.459 5.460 11.044 1.00 39.49 97 ARG A CA 1
ATOM 764 C C . ARG A 1 97 ? -0.966 5.395 12.481 1.00 39.41 97 ARG A C 1
ATOM 765 O O . ARG A 1 97 ? -0.907 4.340 13.118 1.00 34.15 97 ARG A O 1
ATOM 769 N N . GLU A 1 98 ? -1.485 6.511 12.998 1.00 43.61 98 GLU A N 1
ATOM 770 C CA . GLU A 1 98 ? -2.054 6.522 14.343 1.00 41.83 98 GLU A CA 1
ATOM 771 C C . GLU A 1 98 ? -3.260 5.596 14.438 1.00 39.20 98 GLU A C 1
ATOM 772 O O . GLU A 1 98 ? -3.392 4.832 15.402 1.00 40.08 98 GLU A O 1
ATOM 778 N N . GLN A 1 99 ? -4.157 5.661 13.447 1.00 32.65 99 GLN A N 1
ATOM 779 C CA . GLN A 1 99 ? -5.268 4.712 13.361 1.00 33.37 99 GLN A CA 1
ATOM 780 C C . GLN A 1 99 ? -4.779 3.274 13.481 1.00 36.80 99 GLN A C 1
ATOM 781 O O . GLN A 1 99 ? -5.264 2.504 14.318 1.00 37.16 99 GLN A O 1
ATOM 787 N N . ILE A 1 100 ? -3.821 2.900 12.626 1.00 31.05 100 ILE A N 1
ATOM 788 C CA . ILE A 1 100 ? -3.286 1.542 12.614 1.00 30.92 100 ILE A CA 1
ATOM 789 C C . ILE A 1 100 ? -2.734 1.162 13.984 1.00 27.76 100 ILE A C 1
ATOM 790 O O . ILE A 1 100 ? -3.024 0.079 14.499 1.00 27.26 100 ILE A O 1
ATOM 795 N N . LYS A 1 101 ? -1.953 2.057 14.603 1.00 30.36 101 LYS A N 1
ATOM 796 C CA . LYS A 1 101 ? -1.459 1.825 15.962 1.00 33.19 101 LYS A CA 1
ATOM 797 C C . LYS A 1 101 ? -2.606 1.598 16.936 1.00 34.02 101 LYS A C 1
ATOM 798 O O . LYS A 1 101 ? -2.491 0.795 17.869 1.00 35.78 101 LYS A O 1
ATOM 804 N N . ARG A 1 102 ? -3.716 2.311 16.741 1.00 33.78 102 ARG A N 1
ATOM 805 C CA . ARG A 1 102 ? -4.887 2.110 17.584 1.00 36.88 102 ARG A CA 1
ATOM 806 C C . ARG A 1 102 ? -5.460 0.703 17.408 1.00 37.72 102 ARG A C 1
ATOM 807 O O . ARG A 1 102 ? -5.810 0.041 18.394 1.00 36.75 102 ARG A O 1
ATOM 815 N N . VAL A 1 103 ? -5.535 0.214 16.162 1.00 38.62 103 VAL A N 1
ATOM 816 C CA . VAL A 1 103 ? -6.216 -1.056 15.899 1.00 34.02 103 VAL A CA 1
ATOM 817 C C . VAL A 1 103 ? -5.415 -2.232 16.442 1.00 32.70 103 VAL A C 1
ATOM 818 O O . VAL A 1 103 ? -5.984 -3.216 16.931 1.00 34.45 103 VAL A O 1
ATOM 822 N N . LYS A 1 104 ? -4.096 -2.170 16.346 1.00 34.81 104 LYS A N 1
ATOM 823 C CA . LYS A 1 104 ? -3.264 -3.245 16.868 1.00 35.69 104 LYS A CA 1
ATOM 824 C C . LYS A 1 104 ? -2.773 -2.974 18.288 1.00 33.78 104 LYS A C 1
ATOM 825 O O . LYS A 1 104 ? -2.142 -3.852 18.888 1.00 31.85 104 LYS A O 1
ATOM 831 N N . ASP A 1 105 ? -3.069 -1.797 18.841 1.00 32.57 105 ASP A N 1
ATOM 832 C CA . ASP A 1 105 ? -2.565 -1.387 20.147 1.00 32.78 105 ASP A CA 1
ATOM 833 C C . ASP A 1 105 ? -1.069 -1.665 20.233 1.00 38.74 105 ASP A C 1
ATOM 834 O O . ASP A 1 105 ? -0.570 -2.299 21.167 1.00 44.68 105 ASP A O 1
ATOM 839 N N . SER A 1 106 ? -0.354 -1.200 19.208 1.00 39.76 106 SER A N 1
ATOM 840 C CA . SER A 1 106 ? 1.074 -1.445 19.094 1.00 38.64 106 SER A CA 1
ATOM 841 C C . SER A 1 106 ? 1.684 -0.363 18.221 1.00 39.48 106 SER A C 1
ATOM 842 O O . SER A 1 106 ? 1.133 -0.029 17.169 1.00 32.27 106 SER A O 1
ATOM 845 N N . GLU A 1 107 ? 2.811 0.186 18.676 1.00 42.60 107 GLU A N 1
ATOM 846 C CA . GLU A 1 107 ? 3.636 1.092 17.889 1.00 37.07 107 GLU A CA 1
ATOM 847 C C . GLU A 1 107 ? 4.508 0.355 16.881 1.00 36.01 107 GLU A C 1
ATOM 848 O O . GLU A 1 107 ? 5.240 1.007 16.124 1.00 34.22 107 GLU A O 1
ATOM 854 N N . ASP A 1 108 ? 4.445 -0.976 16.857 1.00 34.79 108 ASP A N 1
ATOM 855 C CA . ASP A 1 108 ? 5.323 -1.815 16.045 1.00 34.10 108 ASP A CA 1
ATOM 856 C C . ASP A 1 108 ? 4.481 -2.689 15.107 1.00 38.14 108 ASP A C 1
ATOM 857 O O . ASP A 1 108 ? 4.431 -3.915 15.257 1.00 45.41 108 ASP A O 1
ATOM 862 N N . VAL A 1 109 ? 3.843 -2.063 14.130 1.00 30.98 109 VAL A N 1
ATOM 863 C CA . VAL A 1 109 ? 3.064 -2.762 13.104 1.00 39.98 109 VAL A CA 1
ATOM 864 C C . VAL A 1 109 ? 3.852 -2.745 11.814 1.00 40.55 109 VAL A C 1
ATOM 865 O O . VAL A 1 109 ? 4.296 -1.669 11.376 1.00 39.12 109 VAL A O 1
ATOM 869 N N . PRO A 1 110 ? 4.088 -3.896 11.160 1.00 39.58 110 PRO A N 1
ATOM 870 C CA . PRO A 1 110 ? 4.769 -3.899 9.851 1.00 39.85 110 PRO A CA 1
ATOM 871 C C . PRO A 1 110 ? 4.045 -3.004 8.853 1.00 40.67 110 PRO A C 1
ATOM 872 O O . PRO A 1 110 ? 2.879 -3.230 8.521 1.00 38.32 110 PRO A O 1
ATOM 876 N N . MET A 1 111 ? 4.746 -1.972 8.383 1.00 42.67 111 MET A N 1
ATOM 877 C CA . MET A 1 111 ? 4.161 -0.948 7.525 1.00 38.14 111 MET A CA 1
ATOM 878 C C . MET A 1 111 ? 5.146 -0.585 6.432 1.00 34.67 111 MET A C 1
ATOM 879 O O . MET A 1 111 ? 6.357 -0.769 6.574 1.00 33.49 111 MET A O 1
ATOM 884 N N . VAL A 1 112 ? 4.620 -0.050 5.336 1.00 34.87 112 VAL A N 1
ATOM 885 C CA . VAL A 1 112 ? 5.457 0.480 4.269 1.00 28.02 112 VAL A CA 1
ATOM 886 C C . VAL A 1 112 ? 4.903 1.832 3.856 1.00 28.48 112 VAL A C 1
ATOM 887 O O . VAL A 1 112 ? 3.719 1.947 3.521 1.00 32.08 112 VAL A O 1
ATOM 891 N N . LEU A 1 113 ? 5.755 2.853 3.909 1.00 32.64 113 LEU A N 1
ATOM 892 C CA . LEU A 1 113 ? 5.403 4.204 3.484 1.00 35.81 113 LEU A CA 1
ATOM 893 C C . LEU A 1 113 ? 5.711 4.338 2.003 1.00 34.95 113 LEU A C 1
ATOM 894 O O . LEU A 1 113 ? 6.871 4.201 1.598 1.00 35.82 113 LEU A O 1
ATOM 899 N N . VAL A 1 114 ? 4.679 4.617 1.206 1.00 36.89 114 VAL A N 1
ATOM 900 C CA . VAL A 1 114 ? 4.742 4.579 -0.254 1.00 32.43 114 VAL A CA 1
ATOM 901 C C . VAL A 1 114 ? 4.450 5.975 -0.780 1.00 30.98 114 VAL A C 1
ATOM 902 O O . VAL A 1 114 ? 3.449 6.588 -0.395 1.00 32.84 114 VAL A O 1
ATOM 906 N N . GLY A 1 115 ? 5.326 6.484 -1.641 1.00 32.57 115 GLY A N 1
ATOM 907 C CA . GLY A 1 115 ? 5.011 7.653 -2.438 1.00 29.87 115 GLY A CA 1
ATOM 908 C C . GLY A 1 115 ? 4.651 7.223 -3.849 1.00 33.29 115 GLY A C 1
ATOM 909 O O . GLY A 1 115 ? 5.534 6.827 -4.611 1.00 36.45 115 GLY A O 1
ATOM 910 N N . ASN A 1 116 ? 3.368 7.263 -4.207 1.00 29.17 116 ASN A N 1
ATOM 911 C CA . ASN A 1 116 ? 2.924 6.840 -5.531 1.00 31.39 116 ASN A CA 1
ATOM 912 C C . ASN A 1 116 ? 3.073 7.992 -6.534 1.00 31.19 116 ASN A C 1
ATOM 913 O O . ASN A 1 116 ? 3.316 9.147 -6.163 1.00 31.84 116 ASN A O 1
ATOM 918 N N . LYS A 1 117 ? 2.952 7.654 -7.832 1.00 29.12 117 LYS A N 1
ATOM 919 C CA . LYS A 1 117 ? 3.007 8.615 -8.944 1.00 27.27 117 LYS A CA 1
ATOM 920 C C . LYS A 1 117 ? 4.422 9.154 -9.192 1.00 29.71 117 LYS A C 1
ATOM 921 O O . LYS A 1 117 ? 4.595 10.305 -9.601 1.00 29.24 117 LYS A O 1
ATOM 927 N N . CYS A 1 118 ? 5.449 8.327 -8.969 1.00 30.58 118 CYS A N 1
ATOM 928 C CA . CYS A 1 118 ? 6.824 8.724 -9.269 1.00 37.70 118 CYS A CA 1
ATOM 929 C C . CYS A 1 118 ? 7.067 9.006 -10.745 1.00 33.75 118 CYS A C 1
ATOM 930 O O . CYS A 1 118 ? 8.151 9.483 -11.089 1.00 40.29 118 CYS A O 1
ATOM 933 N N . ASP A 1 119 ? 6.109 8.711 -11.619 1.00 31.78 119 ASP A N 1
ATOM 934 C CA . ASP A 1 119 ? 6.237 9.043 -13.032 1.00 30.88 119 ASP A CA 1
ATOM 935 C C . ASP A 1 119 ? 5.971 10.518 -13.316 1.00 30.18 119 ASP A C 1
ATOM 936 O O . ASP A 1 119 ? 6.157 10.960 -14.452 1.00 26.94 119 ASP A O 1
ATOM 941 N N . LEU A 1 120 ? 5.559 11.292 -12.311 1.00 31.01 120 LEU A N 1
ATOM 942 C CA . LEU A 1 120 ? 5.117 12.653 -12.562 1.00 32.87 120 LEU A CA 1
ATOM 943 C C . LEU A 1 120 ? 6.232 13.644 -12.261 1.00 33.29 120 LEU A C 1
ATOM 944 O O . LEU A 1 120 ? 6.940 13.493 -11.261 1.00 34.45 120 LEU A O 1
ATOM 949 N N . PRO A 1 121 ? 6.392 14.659 -13.116 1.00 28.79 121 PRO A N 1
ATOM 950 C CA . PRO A 1 121 ? 7.482 15.626 -12.903 1.00 27.19 121 PRO A CA 1
ATOM 951 C C . PRO A 1 121 ? 7.229 16.558 -11.729 1.00 33.55 121 PRO A C 1
ATOM 952 O O . PRO A 1 121 ? 8.157 16.876 -10.971 1.00 29.90 121 PRO A O 1
ATOM 956 N N . SER A 1 122 ? 5.988 17.001 -11.568 1.00 25.70 122 SER A N 1
ATOM 957 C CA . SER A 1 122 ? 5.575 17.919 -10.513 1.00 25.86 122 SER A CA 1
ATOM 958 C C . SER A 1 122 ? 5.686 17.210 -9.174 1.00 31.96 122 SER A C 1
ATOM 959 O O . SER A 1 122 ? 4.851 16.372 -8.830 1.00 31.12 122 SER A O 1
ATOM 962 N N . ARG A 1 123 ? 6.725 17.518 -8.408 1.00 31.39 123 ARG A N 1
ATOM 963 C CA . ARG A 1 123 ? 6.988 16.786 -7.174 1.00 28.51 123 ARG A CA 1
ATOM 964 C C . ARG A 1 123 ? 7.085 17.786 -6.031 1.00 23.54 123 ARG A C 1
ATOM 965 O O . ARG A 1 123 ? 8.005 18.610 -5.992 1.00 27.04 123 ARG A O 1
ATOM 973 N N . THR A 1 124 ? 6.145 17.715 -5.101 1.00 21.70 124 THR A N 1
ATOM 974 C CA . THR A 1 124 ? 6.162 18.641 -3.978 1.00 25.35 124 THR A CA 1
ATOM 975 C C . THR A 1 124 ? 6.659 18.005 -2.698 1.00 25.68 124 THR A C 1
ATOM 976 O O . THR A 1 124 ? 7.212 18.709 -1.853 1.00 31.76 124 THR A O 1
ATOM 980 N N . VAL A 1 125 ? 6.496 16.691 -2.547 1.00 32.26 125 VAL A N 1
ATOM 981 C CA . VAL A 1 125 ? 7.034 15.938 -1.416 1.00 32.93 125 VAL A CA 1
ATOM 982 C C . VAL A 1 125 ? 8.312 15.265 -1.904 1.00 33.28 125 VAL A C 1
ATOM 983 O O . VAL A 1 125 ? 8.269 14.295 -2.673 1.00 29.81 125 VAL A O 1
ATOM 987 N N . ASP A 1 126 ? 9.457 15.777 -1.481 1.00 30.92 126 ASP A N 1
ATOM 988 C CA . ASP A 1 126 ? 10.694 15.253 -2.030 1.00 28.46 126 ASP A CA 1
ATOM 989 C C . ASP A 1 126 ? 11.148 14.032 -1.244 1.00 33.47 126 ASP A C 1
ATOM 990 O O . ASP A 1 126 ? 10.672 13.755 -0.141 1.00 42.26 126 ASP A O 1
ATOM 995 N N . THR A 1 127 ? 12.082 13.298 -1.849 1.00 36.81 127 THR A N 1
ATOM 996 C CA . THR A 1 127 ? 12.540 12.023 -1.317 1.00 37.93 127 THR A CA 1
ATOM 997 C C . THR A 1 127 ? 12.999 12.150 0.127 1.00 41.76 127 THR A C 1
ATOM 998 O O . THR A 1 127 ? 12.538 11.410 1.005 1.00 46.69 127 THR A O 1
ATOM 1002 N N . LYS A 1 128 ? 13.923 13.077 0.389 1.00 36.54 128 LYS A N 1
ATOM 1003 C CA . LYS A 1 128 ? 14.478 13.206 1.733 1.00 35.22 128 LYS A CA 1
ATOM 1004 C C . LYS A 1 128 ? 13.380 13.447 2.755 1.00 41.01 128 LYS A C 1
ATOM 1005 O O . LYS A 1 128 ? 13.401 12.876 3.851 1.00 45.01 128 LYS A O 1
ATOM 1011 N N . GLN A 1 129 ? 12.396 14.274 2.400 1.00 39.88 129 GLN A N 1
ATOM 1012 C CA . GLN A 1 129 ? 11.306 14.576 3.318 1.00 36.03 129 GLN A CA 1
ATOM 1013 C C . GLN A 1 129 ? 10.479 13.337 3.613 1.00 38.69 129 GLN A C 1
ATOM 1014 O O . GLN A 1 129 ? 10.001 13.151 4.739 1.00 38.95 129 GLN A O 1
ATOM 1020 N N . ALA A 1 130 ? 10.274 12.493 2.602 1.00 38.69 130 ALA A N 1
ATOM 1021 C CA . ALA A 1 130 ? 9.603 11.223 2.833 1.00 38.43 130 ALA A CA 1
ATOM 1022 C C . ALA A 1 130 ? 10.522 10.242 3.548 1.00 33.53 130 ALA A C 1
ATOM 1023 O O . ALA A 1 130 ? 10.052 9.426 4.346 1.00 32.04 130 ALA A O 1
ATOM 1025 N N . GLN A 1 131 ? 11.830 10.323 3.293 1.00 33.96 131 GLN A N 1
ATOM 1026 C CA . GLN A 1 131 ? 12.784 9.500 4.034 1.00 35.18 131 GLN A CA 1
ATOM 1027 C C . GLN A 1 131 ? 12.859 9.918 5.496 1.00 38.32 131 GLN A C 1
ATOM 1028 O O . GLN A 1 131 ? 13.024 9.065 6.376 1.00 37.46 131 GLN A O 1
ATOM 1034 N N . ASP A 1 132 ? 12.758 11.228 5.772 1.00 36.94 132 ASP A N 1
ATOM 1035 C CA . ASP A 1 132 ? 12.664 11.698 7.156 1.00 35.69 132 ASP A CA 1
ATOM 1036 C C . ASP A 1 132 ? 11.469 11.075 7.860 1.00 34.60 132 ASP A C 1
ATOM 1037 O O . ASP A 1 132 ? 11.576 10.623 9.005 1.00 40.59 132 ASP A O 1
ATOM 1042 N N . LEU A 1 133 ? 10.313 11.054 7.197 1.00 31.65 133 LEU A N 1
ATOM 1043 C CA . LEU A 1 133 ? 9.121 10.511 7.841 1.00 29.97 133 LEU A CA 1
ATOM 1044 C C . LEU A 1 133 ? 9.254 9.010 8.070 1.00 28.12 133 LEU A C 1
ATOM 1045 O O . LEU A 1 133 ? 9.029 8.525 9.182 1.00 29.61 133 LEU A O 1
ATOM 1050 N N . ALA A 1 134 ? 9.623 8.257 7.032 1.00 27.23 134 ALA A N 1
ATOM 1051 C CA . ALA A 1 134 ? 9.780 6.814 7.184 1.00 22.62 134 ALA A CA 1
ATOM 1052 C C . ALA A 1 134 ? 10.808 6.466 8.260 1.00 30.61 134 ALA A C 1
ATOM 1053 O O . ALA A 1 134 ? 10.655 5.468 8.977 1.00 26.76 134 ALA A O 1
ATOM 1055 N N . ARG A 1 135 ? 11.871 7.270 8.381 1.00 33.31 135 ARG A N 1
ATOM 1056 C CA . ARG A 1 135 ? 12.876 7.022 9.410 1.00 33.39 135 ARG A CA 1
ATOM 1057 C C . ARG A 1 135 ? 12.316 7.282 10.807 1.00 32.93 135 ARG A C 1
ATOM 1058 O O . ARG A 1 135 ? 12.662 6.574 11.762 1.00 30.63 135 ARG A O 1
ATOM 1066 N N . SER A 1 136 ? 11.453 8.293 10.951 1.00 29.74 136 SER A N 1
ATOM 1067 C CA . SER A 1 136 ? 10.855 8.546 12.257 1.00 31.26 136 SER A CA 1
ATOM 1068 C C . SER A 1 136 ? 9.852 7.466 12.642 1.00 29.68 136 SER A C 1
ATOM 1069 O O . SER A 1 136 ? 9.601 7.275 13.837 1.00 28.86 136 SER A O 1
ATOM 1072 N N . TYR A 1 137 ? 9.289 6.742 11.663 1.00 30.25 137 TYR A N 1
ATOM 1073 C CA . TYR A 1 137 ? 8.414 5.619 11.989 1.00 27.92 137 TYR A CA 1
ATOM 1074 C C . TYR A 1 137 ? 9.187 4.326 12.207 1.00 25.70 137 TYR A C 1
ATOM 1075 O O . TYR A 1 137 ? 8.717 3.451 12.938 1.00 30.14 137 TYR A O 1
ATOM 1084 N N . GLY A 1 138 ? 10.354 4.182 11.585 1.00 25.19 138 GLY A N 1
ATOM 1085 C CA . GLY A 1 138 ? 11.093 2.937 11.640 1.00 26.34 138 GLY A CA 1
ATOM 1086 C C . GLY A 1 138 ? 10.735 1.948 10.554 1.00 23.58 138 GLY A C 1
ATOM 1087 O O . GLY A 1 138 ? 10.822 0.734 10.772 1.00 25.89 138 GLY A O 1
ATOM 1088 N N . ILE A 1 139 ? 10.334 2.425 9.384 1.00 19.72 139 ILE A N 1
ATOM 1089 C CA . ILE A 1 139 ? 9.727 1.551 8.381 1.00 21.85 139 ILE A CA 1
ATOM 1090 C C . ILE A 1 139 ? 10.395 1.805 7.049 1.00 18.67 139 ILE A C 1
ATOM 1091 O O . ILE A 1 139 ? 11.009 2.864 6.825 1.00 22.22 139 ILE A O 1
ATOM 1096 N N . PRO A 1 140 ? 10.307 0.867 6.121 1.00 20.14 140 PRO A N 1
ATOM 1097 C CA . PRO A 1 140 ? 10.792 1.139 4.766 1.00 21.58 140 PRO A CA 1
ATOM 1098 C C . PRO A 1 140 ? 9.931 2.191 4.080 1.00 24.13 140 PRO A C 1
ATOM 1099 O O . PRO A 1 140 ? 8.737 2.333 4.360 1.00 28.51 140 PRO A O 1
ATOM 1103 N N . PHE A 1 141 ? 10.570 2.965 3.208 1.00 25.16 141 PHE A N 1
ATOM 1104 C CA . PHE A 1 141 ? 9.909 3.928 2.336 1.00 27.13 141 PHE A CA 1
ATOM 1105 C C . PHE A 1 141 ? 10.196 3.534 0.894 1.00 28.61 141 PHE A C 1
ATOM 1106 O O . PHE A 1 141 ? 11.356 3.316 0.528 1.00 29.31 141 PHE A O 1
ATOM 1114 N N . ILE A 1 142 ? 9.153 3.437 0.076 1.00 32.48 142 ILE A N 1
ATOM 1115 C CA . ILE A 1 142 ? 9.297 2.967 -1.296 1.00 31.23 142 ILE A CA 1
ATOM 1116 C C . ILE A 1 142 ? 8.574 3.925 -2.225 1.00 34.94 142 ILE A C 1
ATOM 1117 O O . ILE A 1 142 ? 7.451 4.359 -1.948 1.00 38.97 142 ILE A O 1
ATOM 1122 N N . GLU A 1 143 ? 9.239 4.266 -3.316 1.00 28.80 143 GLU A N 1
ATOM 1123 C CA . GLU A 1 143 ? 8.710 5.138 -4.347 1.00 31.07 143 GLU A CA 1
ATOM 1124 C C . GLU A 1 143 ? 8.081 4.287 -5.443 1.00 34.78 143 GLU A C 1
ATOM 1125 O O . GLU A 1 143 ? 8.745 3.402 -5.995 1.00 30.02 143 GLU A O 1
ATOM 1131 N N . THR A 1 144 ? 6.811 4.550 -5.767 1.00 31.53 144 THR A N 1
ATOM 1132 C CA . THR A 1 144 ? 6.126 3.745 -6.768 1.00 33.25 144 THR A CA 1
ATOM 1133 C C . THR A 1 144 ? 5.482 4.618 -7.839 1.00 32.81 144 THR A C 1
ATOM 1134 O O . THR A 1 144 ? 5.318 5.831 -7.675 1.00 33.85 144 THR A O 1
ATOM 1138 N N . SER A 1 145 ? 5.160 3.968 -8.962 1.00 29.94 145 SER A N 1
ATOM 1139 C CA . SER A 1 145 ? 4.251 4.493 -9.977 1.00 24.91 145 SER A CA 1
ATOM 1140 C C . SER A 1 145 ? 3.338 3.353 -10.420 1.00 27.35 145 SER A C 1
ATOM 1141 O O . SER A 1 145 ? 3.767 2.455 -11.152 1.00 27.68 145 SER A O 1
ATOM 1144 N N . ALA A 1 146 ? 2.076 3.376 -9.991 1.00 26.28 146 ALA A N 1
ATOM 1145 C CA . ALA A 1 146 ? 1.129 2.400 -10.527 1.00 27.49 146 ALA A CA 1
ATOM 1146 C C . ALA A 1 146 ? 0.939 2.550 -12.037 1.00 30.48 146 ALA A C 1
ATOM 1147 O O . ALA A 1 146 ? 0.483 1.606 -12.687 1.00 30.86 146 ALA A O 1
ATOM 1149 N N . LYS A 1 147 ? 1.287 3.707 -12.607 1.00 30.93 147 LYS A N 1
ATOM 1150 C CA . LYS A 1 147 ? 1.110 3.927 -14.040 1.00 34.09 147 LYS A CA 1
ATOM 1151 C C . LYS A 1 147 ? 2.088 3.079 -14.852 1.00 33.59 147 LYS A C 1
ATOM 1152 O O . LYS A 1 147 ? 1.686 2.290 -15.714 1.00 41.85 147 LYS A O 1
ATOM 1158 N N . THR A 1 148 ? 3.378 3.213 -14.568 1.00 33.62 148 THR A N 1
ATOM 1159 C CA . THR A 1 148 ? 4.444 2.488 -15.246 1.00 31.39 148 THR A CA 1
ATOM 1160 C C . THR A 1 148 ? 4.927 1.256 -14.471 1.00 31.90 148 THR A C 1
ATOM 1161 O O . THR A 1 148 ? 5.968 0.690 -14.817 1.00 38.25 148 THR A O 1
ATOM 1165 N N . ARG A 1 149 ? 4.214 0.848 -13.420 1.00 32.59 149 ARG A N 1
ATOM 1166 C CA . ARG A 1 149 ? 4.508 -0.331 -12.600 1.00 33.32 149 ARG A CA 1
ATOM 1167 C C . ARG A 1 149 ? 5.810 -0.225 -11.815 1.00 34.15 149 ARG A C 1
ATOM 1168 O O . ARG A 1 149 ? 6.203 -1.184 -11.134 1.00 38.39 149 ARG A O 1
ATOM 1176 N N . GLN A 1 150 ? 6.485 0.909 -11.870 1.00 27.13 150 GLN A N 1
ATOM 1177 C CA . GLN A 1 150 ? 7.731 1.054 -11.140 1.00 30.02 150 GLN A CA 1
ATOM 1178 C C . GLN A 1 150 ? 7.529 0.945 -9.618 1.00 30.45 150 GLN A C 1
ATOM 1179 O O . GLN A 1 150 ? 6.669 1.615 -9.034 1.00 27.70 150 GLN A O 1
ATOM 1185 N N . GLY A 1 151 ? 8.332 0.086 -8.976 1.00 28.17 151 GLY A N 1
ATOM 1186 C CA . GLY A 1 151 ? 8.269 -0.118 -7.536 1.00 27.52 151 GLY A CA 1
ATOM 1187 C C . GLY A 1 151 ? 7.043 -0.851 -7.021 1.00 31.42 151 GLY A C 1
ATOM 1188 O O . GLY A 1 151 ? 6.970 -1.119 -5.814 1.00 27.18 151 GLY A O 1
ATOM 1189 N N . VAL A 1 152 ? 6.085 -1.192 -7.895 1.00 29.50 152 VAL A N 1
ATOM 1190 C CA . VAL A 1 152 ? 4.805 -1.758 -7.461 1.00 27.79 152 VAL A CA 1
ATOM 1191 C C . VAL A 1 152 ? 5.010 -3.101 -6.772 1.00 30.09 152 VAL A C 1
ATOM 1192 O O . VAL A 1 152 ? 4.395 -3.382 -5.735 1.00 35.77 152 VAL A O 1
ATOM 1196 N N . ASP A 1 153 ? 5.863 -3.957 -7.331 1.00 31.51 153 ASP A N 1
ATOM 1197 C CA . ASP A 1 153 ? 6.098 -5.251 -6.702 1.00 30.46 153 ASP A CA 1
ATOM 1198 C C . ASP A 1 153 ? 6.894 -5.092 -5.418 1.00 30.41 153 ASP A C 1
ATOM 1199 O O . ASP A 1 153 ? 6.571 -5.720 -4.406 1.00 32.16 153 ASP A O 1
ATOM 1204 N N . ASP A 1 154 ? 7.914 -4.228 -5.429 1.00 28.92 154 ASP A N 1
ATOM 1205 C CA . ASP A 1 154 ? 8.749 -4.051 -4.246 1.00 31.54 154 ASP A CA 1
ATOM 1206 C C . ASP A 1 154 ? 7.945 -3.524 -3.060 1.00 31.54 154 ASP A C 1
ATOM 1207 O O . ASP A 1 154 ? 8.176 -3.936 -1.921 1.00 31.72 154 ASP A O 1
ATOM 1212 N N . ALA A 1 155 ? 6.999 -2.616 -3.305 1.00 30.56 155 ALA A N 1
ATOM 1213 C CA . ALA A 1 155 ? 6.240 -2.021 -2.209 1.00 29.27 155 ALA A CA 1
ATOM 1214 C C . ALA A 1 155 ? 5.477 -3.085 -1.439 1.00 29.43 155 ALA A C 1
ATOM 1215 O O . ALA A 1 155 ? 5.575 -3.168 -0.209 1.00 32.31 155 ALA A O 1
ATOM 1217 N N . PHE A 1 156 ? 4.737 -3.932 -2.159 1.00 25.92 156 PHE A N 1
ATOM 1218 C CA . PHE A 1 156 ? 3.952 -4.985 -1.525 1.00 24.71 156 PHE A CA 1
ATOM 1219 C C . PHE A 1 156 ? 4.842 -6.092 -0.973 1.00 27.44 156 PHE A C 1
ATOM 1220 O O . PHE A 1 156 ? 4.564 -6.637 0.104 1.00 24.44 156 PHE A O 1
ATOM 1228 N N . TYR A 1 157 ? 5.908 -6.448 -1.706 1.00 27.95 157 TYR A N 1
ATOM 1229 C CA . TYR A 1 157 ? 6.788 -7.533 -1.278 1.00 29.82 157 TYR A CA 1
ATOM 1230 C C . TYR A 1 157 ? 7.627 -7.120 -0.075 1.00 33.09 157 TYR A C 1
ATOM 1231 O O . TYR A 1 157 ? 7.891 -7.945 0.809 1.00 32.52 157 TYR A O 1
ATOM 1240 N N . THR A 1 158 ? 8.078 -5.858 -0.029 1.00 29.17 158 THR A N 1
ATOM 1241 C CA . THR A 1 158 ? 8.723 -5.376 1.187 1.00 32.79 158 THR A CA 1
ATOM 1242 C C . THR A 1 158 ? 7.775 -5.460 2.376 1.00 34.31 158 THR A C 1
ATOM 1243 O O . THR A 1 158 ? 8.208 -5.763 3.494 1.00 39.40 158 THR A O 1
ATOM 1247 N N . LEU A 1 159 ? 6.479 -5.220 2.158 1.00 31.65 159 LEU A N 1
ATOM 1248 C CA . LEU A 1 159 ? 5.529 -5.331 3.260 1.00 30.72 159 LEU A CA 1
ATOM 1249 C C . LEU A 1 159 ? 5.435 -6.766 3.749 1.00 33.11 159 LEU A C 1
ATOM 1250 O O . LEU A 1 159 ? 5.407 -7.012 4.960 1.00 36.68 159 LEU A O 1
ATOM 1255 N N . VAL A 1 160 ? 5.397 -7.723 2.818 1.00 32.78 160 VAL A N 1
ATOM 1256 C CA . VAL A 1 160 ? 5.395 -9.137 3.185 1.00 33.27 160 VAL A CA 1
ATOM 1257 C C . VAL A 1 160 ? 6.662 -9.483 3.958 1.00 34.65 160 VAL A C 1
ATOM 1258 O O . VAL A 1 160 ? 6.631 -10.253 4.927 1.00 29.03 160 VAL A O 1
ATOM 1262 N N . ARG A 1 161 ? 7.795 -8.901 3.552 1.00 36.04 161 ARG A N 1
ATOM 1263 C CA . ARG A 1 161 ? 9.049 -9.131 4.261 1.00 37.13 161 ARG A CA 1
ATOM 1264 C C . ARG A 1 161 ? 9.017 -8.543 5.673 1.00 35.10 161 ARG A C 1
ATOM 1265 O O . ARG A 1 161 ? 9.514 -9.165 6.619 1.00 38.54 161 ARG A O 1
ATOM 1273 N N . GLU A 1 162 ? 8.430 -7.357 5.846 1.00 36.59 162 GLU A N 1
ATOM 1274 C CA . GLU A 1 162 ? 8.276 -6.824 7.197 1.00 34.12 162 GLU A CA 1
ATOM 1275 C C . GLU A 1 162 ? 7.350 -7.699 8.034 1.00 36.94 162 GLU A C 1
ATOM 1276 O O . GLU A 1 162 ? 7.486 -7.747 9.263 1.00 38.90 162 GLU A O 1
ATOM 1282 N N . ILE A 1 163 ? 6.413 -8.403 7.388 1.00 34.43 163 ILE A N 1
ATOM 1283 C CA . ILE A 1 163 ? 5.481 -9.274 8.099 1.00 34.52 163 ILE A CA 1
ATOM 1284 C C . ILE A 1 163 ? 6.179 -10.540 8.583 1.00 37.20 163 ILE A C 1
ATOM 1285 O O . ILE A 1 163 ? 5.960 -10.990 9.714 1.00 40.49 163 ILE A O 1
ATOM 1290 N N . ARG A 1 164 ? 7.024 -11.131 7.739 1.00 32.24 164 ARG A N 1
ATOM 1291 C CA . ARG A 1 164 ? 7.782 -12.311 8.138 1.00 37.08 164 ARG A CA 1
ATOM 1292 C C . ARG A 1 164 ? 8.666 -12.020 9.348 1.00 39.59 164 ARG A C 1
ATOM 1293 O O . ARG A 1 164 ? 8.738 -12.822 10.285 1.00 37.86 164 ARG A O 1
ATOM 1301 N N . LYS A 1 165 ? 9.360 -10.877 9.332 1.00 42.16 165 LYS A N 1
ATOM 1302 C CA . LYS A 1 165 ? 10.243 -10.518 10.440 1.00 43.80 165 LYS A CA 1
ATOM 1303 C C . LYS A 1 165 ? 9.464 -10.382 11.741 1.00 42.87 165 LYS A C 1
ATOM 1304 O O . LYS A 1 165 ? 9.868 -10.912 12.781 1.00 48.59 165 LYS A O 1
ATOM 1310 N N . HIS A 1 166 ? 8.338 -9.671 11.703 1.00 45.71 166 HIS A N 1
ATOM 1311 C CA . HIS A 1 166 ? 7.507 -9.556 12.893 1.00 40.37 166 HIS A CA 1
ATOM 1312 C C . HIS A 1 166 ? 6.986 -10.910 13.367 1.00 44.51 166 HIS A C 1
ATOM 1313 O O . HIS A 1 166 ? 6.703 -11.069 14.561 1.00 50.07 166 HIS A O 1
ATOM 1320 N N . LYS A 1 167 ? 6.878 -11.895 12.473 1.00 39.73 167 LYS A N 1
ATOM 1321 C CA . LYS A 1 167 ? 6.282 -13.183 12.810 1.00 38.97 167 LYS A CA 1
ATOM 1322 C C . LYS A 1 167 ? 7.212 -14.113 13.593 1.00 42.36 167 LYS A C 1
ATOM 1323 O O . LYS A 1 167 ? 6.776 -15.206 13.977 1.00 41.43 167 LYS A O 1
ATOM 1329 N N . GLU A 1 168 ? 8.467 -13.729 13.839 1.00 40.84 168 GLU A N 1
ATOM 1330 C CA . GLU A 1 168 ? 9.364 -14.535 14.686 1.00 39.42 168 GLU A CA 1
ATOM 1331 C C . GLU A 1 168 ? 9.911 -13.731 15.872 1.00 33.98 168 GLU A C 1
ATOM 1332 O O . GLU A 1 168 ? 10.072 -12.504 15.801 1.00 31.37 168 GLU A O 1
ATOM 1338 N N . LEU B 2 1 ? -14.703 8.480 1.793 1.00 37.40 65 LEU D N 1
ATOM 1339 C CA . LEU B 2 1 ? -14.217 9.798 1.394 1.00 41.46 65 LEU D CA 1
ATOM 1340 C C . LEU B 2 1 ? -13.211 9.625 0.261 1.00 33.60 65 LEU D C 1
ATOM 1341 O O . LEU B 2 1 ? -12.848 10.589 -0.404 1.00 32.55 65 LEU D O 1
ATOM 1346 N N . TYR B 2 2 ? -12.747 8.381 0.087 1.00 38.75 66 TYR D N 1
ATOM 1347 C CA . TYR B 2 2 ? -12.316 7.924 -1.231 1.00 35.77 66 TYR D CA 1
ATOM 1348 C C . TYR B 2 2 ? -13.478 8.025 -2.200 1.00 40.97 66 TYR D C 1
ATOM 1349 O O . TYR B 2 2 ? -13.334 8.562 -3.304 1.00 41.03 66 TYR D O 1
ATOM 1358 N N . ASP B 2 3 ? -14.665 7.640 -1.726 1.00 43.24 67 ASP D N 1
ATOM 1359 C CA . ASP B 2 3 ? -15.944 7.503 -2.414 1.00 40.45 67 ASP D CA 1
ATOM 1360 C C . ASP B 2 3 ? -16.402 8.656 -3.300 1.00 40.12 67 ASP D C 1
ATOM 1361 O O . ASP B 2 3 ? -17.269 8.467 -4.160 1.00 38.58 67 ASP D O 1
ATOM 1366 N N . VAL B 2 4 ? -15.795 9.826 -3.155 1.00 36.20 68 VAL D N 1
ATOM 1367 C CA . VAL B 2 4 ? -16.424 11.051 -3.619 1.00 33.50 68 VAL D CA 1
ATOM 1368 C C . VAL B 2 4 ? -15.457 11.860 -4.478 1.00 37.75 68 VAL D C 1
ATOM 1369 O O . VAL B 2 4 ? -15.825 12.370 -5.545 1.00 37.87 68 VAL D O 1
ATOM 1373 N N . ALA B 2 5 ? -14.220 12.003 -4.009 1.00 37.53 69 ALA D N 1
ATOM 1374 C CA . ALA B 2 5 ? -13.198 12.746 -4.736 1.00 34.79 69 ALA D CA 1
ATOM 1375 C C . ALA B 2 5 ? -12.514 11.849 -5.758 1.00 37.10 69 ALA D C 1
ATOM 1376 O O . ALA B 2 5 ? -12.454 12.180 -6.946 1.00 39.08 69 ALA D O 1
ATOM 1378 N N . GLY B 2 6 ? -11.998 10.716 -5.298 1.00 41.69 70 GLY D N 1
ATOM 1379 C CA . GLY B 2 6 ? -11.854 9.543 -6.130 1.00 32.99 70 GLY D CA 1
ATOM 1380 C C . GLY B 2 6 ? -10.561 9.387 -6.876 1.00 25.03 70 GLY D C 1
ATOM 1381 O O . GLY B 2 6 ? -9.792 8.469 -6.601 1.00 19.11 70 GLY D O 1
ATOM 1382 N N . SER B 2 7 ? -10.369 10.250 -7.869 1.00 26.68 71 SER D N 1
ATOM 1383 C CA . SER B 2 7 ? -9.177 10.317 -8.697 1.00 28.53 71 SER D CA 1
ATOM 1384 C C . SER B 2 7 ? -8.428 11.615 -8.501 1.00 30.21 71 SER D C 1
ATOM 1385 O O . SER B 2 7 ? -7.254 11.711 -8.881 1.00 22.08 71 SER D O 1
ATOM 1388 N N . ASP B 2 8 ? -9.115 12.606 -7.953 1.00 29.96 72 ASP D N 1
ATOM 1389 C CA . ASP B 2 8 ? -8.604 13.919 -7.647 1.00 32.34 72 ASP D CA 1
ATOM 1390 C C . ASP B 2 8 ? -7.731 13.822 -6.405 1.00 33.48 72 ASP D C 1
ATOM 1391 O O . ASP B 2 8 ? -6.597 13.335 -6.481 1.00 27.44 72 ASP D O 1
ATOM 1396 N N . LYS B 2 9 ? -8.315 14.176 -5.251 1.00 29.04 73 LYS D N 1
ATOM 1397 C CA . LYS B 2 9 ? -7.612 14.808 -4.148 1.00 29.34 73 LYS D CA 1
ATOM 1398 C C . LYS B 2 9 ? -8.629 15.359 -3.141 1.00 31.44 73 LYS D C 1
ATOM 1399 O O . LYS B 2 9 ? -9.840 15.307 -3.393 1.00 33.55 73 LYS D O 1
ATOM 1405 N N . TYR B 2 10 ? -8.160 15.870 -2.000 1.00 30.28 74 TYR D N 1
ATOM 1406 C CA . TYR B 2 10 ? -8.987 16.659 -1.045 1.00 32.00 74 TYR D CA 1
ATOM 1407 C C . TYR B 2 10 ? -8.184 17.230 0.127 1.00 31.42 74 TYR D C 1
ATOM 1408 O O . TYR B 2 10 ? -7.035 16.842 0.372 1.00 42.23 74 TYR D O 1
ATOM 1417 N N . MET C 1 1 ? -22.256 -6.287 13.529 1.00 21.39 1 MET J N 1
ATOM 1418 C CA . MET C 1 1 ? -21.746 -5.133 14.275 1.00 25.65 1 MET J CA 1
ATOM 1419 C C . MET C 1 1 ? -22.045 -5.217 15.779 1.00 19.93 1 MET J C 1
ATOM 1420 O O . MET C 1 1 ? -23.183 -5.435 16.186 1.00 17.87 1 MET J O 1
ATOM 1425 N N . THR C 1 2 ? -21.009 -5.067 16.600 1.00 23.97 2 THR J N 1
ATOM 1426 C CA . THR C 1 2 ? -21.168 -5.183 18.047 1.00 24.64 2 THR J CA 1
ATOM 1427 C C . THR C 1 2 ? -21.802 -3.916 18.618 1.00 21.03 2 THR J C 1
ATOM 1428 O O . THR C 1 2 ? -21.387 -2.800 18.290 1.00 24.08 2 THR J O 1
ATOM 1432 N N . GLU C 1 3 ? -22.808 -4.086 19.465 1.00 24.71 3 GLU J N 1
ATOM 1433 C CA . GLU C 1 3 ? -23.402 -2.967 20.184 1.00 25.67 3 GLU J CA 1
ATOM 1434 C C . GLU C 1 3 ? -22.892 -2.942 21.615 1.00 18.83 3 GLU J C 1
ATOM 1435 O O . GLU C 1 3 ? -22.737 -3.987 22.249 1.00 29.03 3 GLU J O 1
ATOM 1441 N N . TYR C 1 4 ? -22.645 -1.745 22.128 1.00 21.80 4 TYR J N 1
ATOM 1442 C CA . TYR C 1 4 ? -22.265 -1.562 23.524 1.00 22.21 4 TYR J CA 1
ATOM 1443 C C . TYR C 1 4 ? -23.333 -0.718 24.196 1.00 17.48 4 TYR J C 1
ATOM 1444 O O . TYR C 1 4 ? -23.581 0.419 23.780 1.00 15.47 4 TYR J O 1
ATOM 1453 N N . LYS C 1 5 ? -23.962 -1.279 25.225 1.00 17.25 5 LYS J N 1
ATOM 1454 C CA . LYS C 1 5 ? -25.051 -0.611 25.928 1.00 20.39 5 LYS J CA 1
ATOM 1455 C C . LYS C 1 5 ? -24.455 0.211 27.059 1.00 15.76 5 LYS J C 1
ATOM 1456 O O . LYS C 1 5 ? -23.979 -0.347 28.056 1.00 16.11 5 LYS J O 1
ATOM 1462 N N . LEU C 1 6 ? -24.450 1.527 26.886 1.00 14.63 6 LEU J N 1
ATOM 1463 C CA . LEU C 1 6 ? -23.885 2.455 27.853 1.00 15.13 6 LEU J CA 1
ATOM 1464 C C . LEU C 1 6 ? -25.001 3.153 28.636 1.00 20.17 6 LEU J C 1
ATOM 1465 O O . LEU C 1 6 ? -26.111 3.351 28.129 1.00 20.02 6 LEU J O 1
ATOM 1470 N N . VAL C 1 7 ? -24.706 3.503 29.886 1.00 14.31 7 VAL J N 1
ATOM 1471 C CA . VAL C 1 7 ? -25.636 4.234 30.750 1.00 12.04 7 VAL J CA 1
ATOM 1472 C C . VAL C 1 7 ? -24.871 5.391 31.388 1.00 11.90 7 VAL J C 1
ATOM 1473 O O . VAL C 1 7 ? -23.874 5.165 32.090 1.00 10.42 7 VAL J O 1
ATOM 1477 N N . VAL C 1 8 ? -25.339 6.624 31.133 1.00 11.42 8 VAL J N 1
ATOM 1478 C CA . VAL C 1 8 ? -24.795 7.851 31.724 1.00 11.02 8 VAL J CA 1
ATOM 1479 C C . VAL C 1 8 ? -25.586 8.184 33.013 1.00 11.03 8 VAL J C 1
ATOM 1480 O O . VAL C 1 8 ? -26.807 8.378 32.993 1.00 8.68 8 VAL J O 1
ATOM 1484 N N . VAL C 1 9 ? -24.900 8.215 34.148 1.00 11.87 9 VAL J N 1
ATOM 1485 C CA . VAL C 1 9 ? -25.527 8.561 35.423 1.00 9.68 9 VAL J CA 1
ATOM 1486 C C . VAL C 1 9 ? -24.725 9.654 36.103 1.00 10.74 9 VAL J C 1
ATOM 1487 O O . VAL C 1 9 ? -23.565 9.913 35.783 1.00 12.73 9 VAL J O 1
ATOM 1491 N N . GLY C 1 10 ? -25.369 10.282 37.062 1.00 12.84 10 GLY J N 1
ATOM 1492 C CA . GLY C 1 10 ? -24.788 11.380 37.800 1.00 14.76 10 GLY J CA 1
ATOM 1493 C C . GLY C 1 10 ? -25.880 12.260 38.343 1.00 12.68 10 GLY J C 1
ATOM 1494 O O . GLY C 1 10 ? -27.068 12.057 38.082 1.00 23.29 10 GLY J O 1
ATOM 1495 N N . ALA C 1 11 ? -25.460 13.233 39.135 1.00 16.02 11 ALA J N 1
ATOM 1496 C CA . ALA C 1 11 ? -26.406 14.134 39.763 1.00 13.22 11 ALA J CA 1
ATOM 1497 C C . ALA C 1 11 ? -27.093 14.993 38.714 1.00 19.53 11 ALA J C 1
ATOM 1498 O O . ALA C 1 11 ? -26.574 15.232 37.615 1.00 18.52 11 ALA J O 1
ATOM 1500 N N . VAL C 1 12 ? -28.278 15.465 39.074 1.00 17.06 12 VAL J N 1
ATOM 1501 C CA . VAL C 1 12 ? -29.081 16.230 38.144 1.00 15.25 12 VAL J CA 1
ATOM 1502 C C . VAL C 1 12 ? -28.356 17.534 37.821 1.00 16.11 12 VAL J C 1
ATOM 1503 O O . VAL C 1 12 ? -27.802 18.197 38.707 1.00 17.46 12 VAL J O 1
ATOM 1507 N N . GLY C 1 13 ? -28.254 17.852 36.525 1.00 15.55 13 GLY J N 1
ATOM 1508 C CA . GLY C 1 13 ? -27.615 19.090 36.105 1.00 8.77 13 GLY J CA 1
ATOM 1509 C C . GLY C 1 13 ? -26.099 19.059 36.022 1.00 10.14 13 GLY J C 1
ATOM 1510 O O . GLY C 1 13 ? -25.477 20.110 35.814 1.00 12.03 13 GLY J O 1
ATOM 1511 N N . VAL C 1 14 ? -25.479 17.885 36.129 1.00 11.81 14 VAL J N 1
ATOM 1512 C CA . VAL C 1 14 ? -24.042 17.776 35.861 1.00 8.46 14 VAL J CA 1
ATOM 1513 C C . VAL C 1 14 ? -23.701 17.687 34.382 1.00 8.22 14 VAL J C 1
ATOM 1514 O O . VAL C 1 14 ? -22.530 17.868 34.038 1.00 10.83 14 VAL J O 1
ATOM 1518 N N . GLY C 1 15 ? -24.682 17.428 33.496 1.00 8.34 15 GLY J N 1
ATOM 1519 C CA . GLY C 1 15 ? -24.422 17.515 32.063 1.00 7.70 15 GLY J CA 1
ATOM 1520 C C . GLY C 1 15 ? -24.576 16.211 31.311 1.00 7.36 15 GLY J C 1
ATOM 1521 O O . GLY C 1 15 ? -23.948 15.987 30.278 1.00 5.07 15 GLY J O 1
ATOM 1522 N N . LYS C 1 16 ? -25.396 15.317 31.847 1.00 6.82 16 LYS J N 1
ATOM 1523 C CA . LYS C 1 16 ? -25.450 13.984 31.284 1.00 7.39 16 LYS J CA 1
ATOM 1524 C C . LYS C 1 16 ? -26.024 14.059 29.882 1.00 9.74 16 LYS J C 1
ATOM 1525 O O . LYS C 1 16 ? -25.488 13.448 28.934 1.00 5.90 16 LYS J O 1
ATOM 1531 N N . SER C 1 17 ? -27.047 14.911 29.734 1.00 8.62 17 SER J N 1
ATOM 1532 C CA . SER C 1 17 ? -27.703 15.135 28.453 1.00 9.79 17 SER J CA 1
ATOM 1533 C C . SER C 1 17 ? -26.799 15.889 27.484 1.00 8.64 17 SER J C 1
ATOM 1534 O O . SER C 1 17 ? -26.598 15.446 26.352 1.00 8.84 17 SER J O 1
ATOM 1537 N N . ALA C 1 18 ? -26.212 17.007 27.922 1.00 9.44 18 ALA J N 1
ATOM 1538 C CA . ALA C 1 18 ? -25.308 17.764 27.057 1.00 8.61 18 ALA J CA 1
ATOM 1539 C C . ALA C 1 18 ? -24.180 16.899 26.500 1.00 10.79 18 ALA J C 1
ATOM 1540 O O . ALA C 1 18 ? -23.796 17.049 25.333 1.00 10.59 18 ALA J O 1
ATOM 1542 N N . LEU C 1 19 ? -23.648 15.982 27.327 1.00 10.63 19 LEU J N 1
ATOM 1543 C CA . LEU C 1 19 ? -2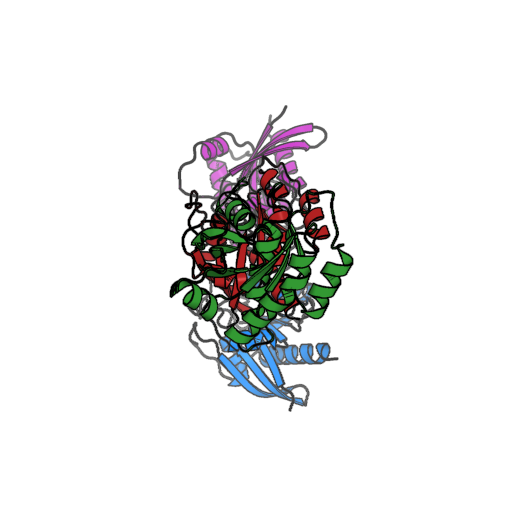2.567 15.095 26.914 1.00 9.04 19 LEU J CA 1
ATOM 1544 C C . LEU C 1 19 ? -23.044 14.076 25.882 1.00 10.47 19 LEU J C 1
ATOM 1545 O O . LEU C 1 19 ? -22.369 13.827 24.873 1.00 13.80 19 LEU J O 1
ATOM 1550 N N . THR C 1 20 ? -24.189 13.439 26.146 1.00 13.52 20 THR J N 1
ATOM 1551 C CA . THR C 1 20 ? -24.719 12.430 25.236 1.00 12.93 20 THR J CA 1
ATOM 1552 C C . THR C 1 20 ? -25.057 13.051 23.894 1.00 18.43 20 THR J C 1
ATOM 1553 O O . THR C 1 20 ? -24.696 12.517 22.840 1.00 20.95 20 THR J O 1
ATOM 1557 N N . ILE C 1 21 ? -25.750 14.192 23.922 1.00 15.16 21 ILE J N 1
ATOM 1558 C CA . ILE C 1 21 ? -26.104 14.892 22.701 1.00 16.03 21 ILE J CA 1
ATOM 1559 C C . ILE C 1 21 ? -24.862 15.380 21.987 1.00 18.21 21 ILE J C 1
ATOM 1560 O O . ILE C 1 21 ? -24.828 15.436 20.753 1.00 17.11 21 ILE J O 1
ATOM 1565 N N . GLN C 1 22 ? -23.816 15.740 22.744 1.00 19.42 22 GLN J N 1
ATOM 1566 C CA . GLN C 1 22 ? -22.589 16.183 22.099 1.00 17.00 22 GLN J CA 1
ATOM 1567 C C . GLN C 1 22 ? -21.855 15.007 21.466 1.00 19.07 22 GLN J C 1
ATOM 1568 O O . GLN C 1 22 ? -21.256 15.164 20.400 1.00 20.32 22 GLN J O 1
ATOM 1574 N N . LEU C 1 23 ? -21.918 13.812 22.073 1.00 19.51 23 LEU J N 1
ATOM 1575 C CA . LEU C 1 23 ? -21.318 12.652 21.415 1.00 17.79 23 LEU J CA 1
ATOM 1576 C C . LEU C 1 23 ? -22.119 12.232 20.180 1.00 18.27 23 LEU J C 1
ATOM 1577 O O . LEU C 1 23 ? -21.540 11.950 19.124 1.00 19.68 23 LEU J O 1
ATOM 1582 N N . ILE C 1 24 ? -23.448 12.207 20.289 1.00 16.04 24 ILE J N 1
ATOM 1583 C CA . ILE C 1 24 ? -24.291 11.635 19.244 1.00 18.21 24 ILE J CA 1
ATOM 1584 C C . ILE C 1 24 ? -24.442 12.593 18.066 1.00 17.33 24 ILE J C 1
ATOM 1585 O O . ILE C 1 24 ? -24.342 12.190 16.896 1.00 14.30 24 ILE J O 1
ATOM 1590 N N . GLN C 1 25 ? -24.710 13.859 18.349 1.00 13.78 25 GLN J N 1
ATOM 1591 C CA . GLN C 1 25 ? -25.075 14.818 17.311 1.00 16.96 25 GLN J CA 1
ATOM 1592 C C . GLN C 1 25 ? -24.089 15.972 17.194 1.00 18.03 25 GLN J C 1
ATOM 1593 O O . GLN C 1 25 ? -24.366 16.926 16.459 1.00 16.79 25 GLN J O 1
ATOM 1599 N N . ASN C 1 26 ? -22.976 15.933 17.947 1.00 18.83 26 ASN J N 1
ATOM 1600 C CA . ASN C 1 26 ? -21.822 16.829 17.761 1.00 23.41 26 ASN J CA 1
ATOM 1601 C C . ASN C 1 26 ? -22.179 18.309 17.905 1.00 24.14 26 ASN J C 1
ATOM 1602 O O . ASN C 1 26 ? -21.607 19.166 17.231 1.00 32.29 26 ASN J O 1
ATOM 1607 N N . HIS C 1 27 ? -23.099 18.627 18.812 1.00 22.18 27 HIS J N 1
ATOM 1608 C CA . HIS C 1 27 ? -23.417 20.022 19.073 1.00 24.27 27 HIS J CA 1
ATOM 1609 C C . HIS C 1 27 ? -23.778 20.173 20.545 1.00 23.07 27 HIS J C 1
ATOM 1610 O O . HIS C 1 27 ? -24.053 19.186 21.230 1.00 23.80 27 HIS J O 1
ATOM 1617 N N . PHE C 1 28 ? -23.762 21.423 21.028 1.00 25.14 28 PHE J N 1
ATOM 1618 C CA . PHE C 1 28 ? -23.928 21.748 22.450 1.00 18.66 28 PHE J CA 1
ATOM 1619 C C . PHE C 1 28 ? -25.312 22.352 22.674 1.00 22.38 28 PHE J C 1
ATOM 1620 O O . PHE C 1 28 ? -25.621 23.441 22.172 1.00 25.60 28 PHE J O 1
ATOM 1628 N N . VAL C 1 29 ? -26.128 21.648 23.444 1.00 25.07 29 VAL J N 1
ATOM 1629 C CA . VAL C 1 29 ? -27.469 22.090 23.818 1.00 27.08 29 VAL J CA 1
ATOM 1630 C C . VAL C 1 29 ? -27.396 22.893 25.113 1.00 29.26 29 VAL J C 1
ATOM 1631 O O . VAL C 1 29 ? -26.737 22.474 26.075 1.00 30.71 29 VAL J O 1
ATOM 1635 N N . ASP C 1 30 ? -28.085 24.041 25.148 1.00 29.78 30 ASP J N 1
ATOM 1636 C CA . ASP C 1 30 ? -28.019 24.923 26.313 1.00 24.40 30 ASP J CA 1
ATOM 1637 C C . ASP C 1 30 ? -28.941 24.448 27.421 1.00 26.50 30 ASP J C 1
ATOM 1638 O O . ASP C 1 30 ? -28.538 24.410 28.590 1.00 24.31 30 ASP J O 1
ATOM 1643 N N . GLU C 1 31 ? -30.181 24.106 27.072 1.00 22.61 31 GLU J N 1
ATOM 1644 C CA . GLU C 1 31 ? -31.162 23.600 28.016 1.00 24.91 31 GLU J CA 1
ATOM 1645 C C . GLU C 1 31 ? -31.751 22.331 27.434 1.00 25.77 31 GLU J C 1
ATOM 1646 O O . GLU C 1 31 ? -32.167 22.303 26.273 1.00 26.58 31 GLU J O 1
ATOM 1652 N N . TYR C 1 32 ? -31.781 21.287 28.240 1.00 26.27 32 TYR J N 1
ATOM 1653 C CA . TYR C 1 32 ? -32.422 20.035 27.876 1.00 20.47 32 TYR J CA 1
ATOM 1654 C C . TYR C 1 32 ? -33.190 19.571 29.101 1.00 23.70 32 TYR J C 1
ATOM 1655 O O . TYR C 1 32 ? -32.604 19.473 30.184 1.00 24.24 32 TYR J O 1
ATOM 1664 N N . ASP C 1 33 ? -34.504 19.356 28.939 1.00 21.37 33 ASP J N 1
ATOM 1665 C CA . ASP C 1 33 ? -35.446 19.016 30.002 1.00 19.25 33 ASP J CA 1
ATOM 1666 C C . ASP C 1 33 ? -34.835 17.971 30.924 1.00 19.79 33 ASP J C 1
ATOM 1667 O O . ASP C 1 33 ? -34.496 16.866 30.473 1.00 21.46 33 ASP J O 1
ATOM 1672 N N . PRO C 1 34 ? -34.659 18.293 32.212 1.00 20.26 34 PRO J N 1
ATOM 1673 C CA . PRO C 1 34 ? -33.972 17.355 33.122 1.00 18.33 34 PRO J CA 1
ATOM 1674 C C . PRO C 1 34 ? -34.763 16.096 33.395 1.00 19.29 34 PRO J C 1
ATOM 1675 O O . PRO C 1 34 ? -34.191 15.125 33.902 1.00 15.85 34 PRO J O 1
ATOM 1679 N N . THR C 1 35 ? -36.063 16.090 33.104 1.00 15.81 35 THR J N 1
ATOM 1680 C CA . THR C 1 35 ? -36.889 14.924 33.320 1.00 21.12 35 THR J CA 1
ATOM 1681 C C . THR C 1 35 ? -36.979 14.027 32.101 1.00 22.08 35 THR J C 1
ATOM 1682 O O . THR C 1 35 ? -37.640 12.987 32.176 1.00 23.30 35 THR J O 1
ATOM 1686 N N . ILE C 1 36 ? -36.341 14.379 30.988 1.00 20.38 36 ILE J N 1
ATOM 1687 C CA . ILE C 1 36 ? -36.376 13.509 29.822 1.00 18.70 36 ILE J CA 1
ATOM 1688 C C . ILE C 1 36 ? -35.261 12.492 29.956 1.00 22.67 36 ILE J C 1
ATOM 1689 O O . ILE C 1 36 ? -34.072 12.837 30.051 1.00 19.75 36 ILE J O 1
ATOM 1694 N N . GLU C 1 37 ? -35.662 11.238 29.978 1.00 26.03 37 GLU J N 1
ATOM 1695 C CA . GLU C 1 37 ? -34.770 10.109 29.906 1.00 22.15 37 GLU J CA 1
ATOM 1696 C C . GLU C 1 37 ? -35.054 9.425 28.583 1.00 21.52 37 GLU J C 1
ATOM 1697 O O . GLU C 1 37 ? -36.192 9.015 28.327 1.00 24.70 37 GLU J O 1
ATOM 1703 N N . ASP C 1 38 ? -34.036 9.332 27.735 1.00 20.50 38 ASP J N 1
ATOM 1704 C CA . ASP C 1 38 ? -34.170 8.699 26.431 1.00 21.19 38 ASP J CA 1
ATOM 1705 C C . ASP C 1 38 ? -32.870 7.989 26.107 1.00 23.12 38 ASP J C 1
ATOM 1706 O O . ASP C 1 38 ? -31.812 8.290 26.668 1.00 23.87 38 ASP J O 1
ATOM 1711 N N . SER C 1 39 ? -32.966 7.045 25.187 1.00 27.32 39 SER J N 1
ATOM 1712 C CA . SER C 1 39 ? -31.816 6.313 24.690 1.00 28.99 39 SER J CA 1
ATOM 1713 C C . SER C 1 39 ? -31.409 6.858 23.329 1.00 28.47 39 SER J C 1
ATOM 1714 O O . SER C 1 39 ? -32.235 7.392 22.578 1.00 25.57 39 SER J O 1
ATOM 1717 N N . TYR C 1 40 ? -30.115 6.733 23.033 1.00 29.93 40 TYR J N 1
ATOM 1718 C CA . TYR C 1 40 ? -29.496 7.328 21.857 1.00 26.02 40 TYR J CA 1
ATOM 1719 C C . TYR C 1 40 ? -28.590 6.292 21.211 1.00 25.99 40 TYR J C 1
ATOM 1720 O O . TYR C 1 40 ? -27.935 5.512 21.911 1.00 28.90 40 TYR J O 1
ATOM 1729 N N . ARG C 1 41 ? -28.547 6.298 19.883 1.00 21.10 41 ARG J N 1
ATOM 1730 C CA . ARG C 1 41 ? -27.745 5.368 19.093 1.00 24.67 41 ARG J CA 1
ATOM 1731 C C . ARG C 1 41 ? -26.802 6.153 18.189 1.00 19.71 41 ARG J C 1
ATOM 1732 O O . ARG C 1 41 ? -27.174 7.210 17.677 1.00 23.31 41 ARG J O 1
ATOM 1740 N N . LYS C 1 42 ? -25.576 5.655 18.017 1.00 16.31 42 LYS J N 1
ATOM 1741 C CA . LYS C 1 42 ? -24.625 6.262 17.086 1.00 19.81 42 LYS J CA 1
ATOM 1742 C C . LYS C 1 42 ? -23.538 5.262 16.744 1.00 19.60 42 LYS J C 1
ATOM 1743 O O . LYS C 1 42 ? -22.965 4.633 17.640 1.00 19.90 42 LYS J O 1
ATOM 1749 N N . GLN C 1 43 ? -23.238 5.156 15.453 1.00 18.62 43 GLN J N 1
ATOM 1750 C CA . GLN C 1 43 ? -22.178 4.297 14.972 1.00 14.71 43 GLN J CA 1
ATOM 1751 C C . GLN C 1 43 ? -20.837 5.014 15.102 1.00 16.82 43 GLN J C 1
ATOM 1752 O O . GLN C 1 43 ? -20.701 6.195 14.747 1.00 18.24 43 GLN J O 1
ATOM 1758 N N . VAL C 1 44 ? -19.848 4.310 15.633 1.00 15.07 44 VAL J N 1
ATOM 1759 C CA . VAL C 1 44 ? -18.519 4.863 15.818 1.00 17.97 44 VAL J CA 1
ATOM 1760 C C . VAL C 1 44 ? -17.524 3.790 15.408 1.00 18.52 44 VAL J C 1
ATOM 1761 O O . VAL C 1 44 ? -17.874 2.626 15.217 1.00 19.36 44 VAL J O 1
ATOM 1765 N N . VAL C 1 45 ? -16.276 4.212 15.256 1.00 18.07 45 VAL J N 1
ATOM 1766 C CA . VAL C 1 45 ? -15.148 3.323 15.054 1.00 22.84 45 VAL J CA 1
ATOM 1767 C C . VAL C 1 45 ? -14.218 3.553 16.239 1.00 15.94 45 VAL J C 1
ATOM 1768 O O . VAL C 1 45 ? -13.794 4.683 16.488 1.00 14.51 45 VAL J O 1
ATOM 1772 N N . ILE C 1 46 ? -13.958 2.506 17.013 1.00 19.45 46 ILE J N 1
ATOM 1773 C CA . ILE C 1 46 ? -13.071 2.615 18.164 1.00 19.35 46 ILE J CA 1
ATOM 1774 C C . ILE C 1 46 ? -11.985 1.570 18.011 1.00 18.26 46 ILE J C 1
ATOM 1775 O O . ILE C 1 46 ? -12.271 0.367 18.033 1.00 15.56 46 ILE J O 1
ATOM 1780 N N . ASP C 1 47 ? -10.747 2.037 17.857 1.00 22.30 47 ASP J N 1
ATOM 1781 C CA . ASP C 1 47 ? -9.581 1.178 17.672 1.00 26.53 47 ASP J CA 1
ATOM 1782 C C . ASP C 1 47 ? -9.824 0.197 16.529 1.00 26.94 47 ASP J C 1
ATOM 1783 O O . ASP C 1 47 ? -9.591 -1.008 16.636 1.00 37.45 47 ASP J O 1
ATOM 1788 N N . GLY C 1 48 ? -10.332 0.725 15.431 1.00 27.93 48 GLY J N 1
ATOM 1789 C CA . GLY C 1 48 ? -10.544 -0.064 14.237 1.00 38.54 48 GLY J CA 1
ATOM 1790 C C . GLY C 1 48 ? -11.744 -0.986 14.252 1.00 37.25 48 GLY J C 1
ATOM 1791 O O . GLY C 1 48 ? -11.915 -1.750 13.290 1.00 35.77 48 GLY J O 1
ATOM 1792 N N . GLU C 1 49 ? -12.584 -0.945 15.293 1.00 32.92 49 GLU J N 1
ATOM 1793 C CA . GLU C 1 49 ? -13.813 -1.741 15.343 1.00 37.83 49 GLU J CA 1
ATOM 1794 C C . GLU C 1 49 ? -15.032 -0.837 15.170 1.00 36.77 49 GLU J C 1
ATOM 1795 O O . GLU C 1 49 ? -15.284 0.040 16.004 1.00 34.32 49 GLU J O 1
ATOM 1801 N N . THR C 1 50 ? -15.796 -1.068 14.097 1.00 37.66 50 THR J N 1
ATOM 1802 C CA . THR C 1 50 ? -17.048 -0.350 13.881 1.00 31.01 50 THR J CA 1
ATOM 1803 C C . THR C 1 50 ? -18.107 -0.905 14.818 1.00 31.44 50 THR J C 1
ATOM 1804 O O . THR C 1 50 ? -18.447 -2.092 14.741 1.00 30.35 50 THR J O 1
ATOM 1808 N N . CYS C 1 51 ? -18.627 -0.055 15.704 1.00 31.39 51 CYS J N 1
ATOM 1809 C CA . CYS C 1 51 ? -19.607 -0.504 16.677 1.00 26.36 51 CYS J CA 1
ATOM 1810 C C . CYS C 1 51 ? -20.734 0.498 16.800 1.00 27.36 51 CYS J C 1
ATOM 1811 O O . CYS C 1 51 ? -20.635 1.651 16.373 1.00 24.84 51 CYS J O 1
ATOM 1814 N N . LEU C 1 52 ? -21.801 0.026 17.432 1.00 25.11 52 LEU J N 1
ATOM 1815 C CA . LEU C 1 52 ? -22.990 0.811 17.703 1.00 22.96 52 LEU J CA 1
ATOM 1816 C C . LEU C 1 52 ? -23.038 1.111 19.202 1.00 20.74 52 LEU J C 1
ATOM 1817 O O . LEU C 1 52 ? -23.078 0.195 20.033 1.00 18.43 52 LEU J O 1
ATOM 1822 N N . LEU C 1 53 ? -23.029 2.387 19.545 1.00 18.99 53 LEU J N 1
ATOM 1823 C CA . LEU C 1 53 ? -23.215 2.792 20.928 1.00 20.03 53 LEU J CA 1
ATOM 1824 C C . LEU C 1 53 ? -24.702 3.009 21.174 1.00 19.30 53 LEU J C 1
ATOM 1825 O O . LEU C 1 53 ? -25.375 3.717 20.417 1.00 22.38 53 LEU J O 1
ATOM 1830 N N . ASP C 1 54 ? -25.214 2.360 22.200 1.00 18.79 54 ASP J N 1
ATOM 1831 C CA . ASP C 1 54 ? -26.624 2.400 22.561 1.00 19.41 54 ASP J CA 1
ATOM 1832 C C . ASP C 1 54 ? -26.647 2.929 23.994 1.00 21.46 54 ASP J C 1
ATOM 1833 O O . ASP C 1 54 ? -26.327 2.195 24.936 1.00 20.05 54 ASP J O 1
ATOM 1838 N N . ILE C 1 55 ? -26.985 4.211 24.151 1.00 22.26 55 ILE J N 1
ATOM 1839 C CA . ILE C 1 55 ? -26.649 4.998 25.340 1.00 26.09 55 ILE J CA 1
ATOM 1840 C C . ILE C 1 55 ? -27.929 5.472 26.022 1.00 22.54 55 ILE J C 1
ATOM 1841 O O . ILE C 1 55 ? -28.768 6.123 25.389 1.00 24.32 55 ILE J O 1
ATOM 1846 N N . LEU C 1 56 ? -28.071 5.171 27.309 1.00 21.96 56 LEU J N 1
ATOM 1847 C CA . LEU C 1 56 ? -29.218 5.639 28.080 1.00 25.69 56 LEU J CA 1
ATOM 1848 C C . LEU C 1 56 ? -28.815 6.860 28.891 1.00 22.78 56 LEU J C 1
ATOM 1849 O O . LEU C 1 56 ? -27.946 6.768 29.769 1.00 19.65 56 LEU J O 1
ATOM 1854 N N . ASP C 1 57 ? -29.436 7.995 28.584 1.00 17.37 57 ASP J N 1
ATOM 1855 C CA . ASP C 1 57 ? -29.259 9.230 29.346 1.00 21.79 57 ASP J CA 1
ATOM 1856 C C . ASP C 1 57 ? -30.278 9.186 30.475 1.00 23.62 57 ASP J C 1
ATOM 1857 O O . ASP C 1 57 ? -31.466 9.433 30.252 1.00 25.39 57 ASP J O 1
ATOM 1862 N N . THR C 1 58 ? -29.845 8.804 31.682 1.00 22.73 58 THR J N 1
ATOM 1863 C CA . THR C 1 58 ? -30.808 8.681 32.783 1.00 24.50 58 THR J CA 1
ATOM 1864 C C . THR C 1 58 ? -31.209 10.046 33.300 1.00 19.16 58 THR J C 1
ATOM 1865 O O . THR C 1 58 ? -30.424 10.992 33.268 1.00 24.26 58 THR J O 1
ATOM 1869 N N . ALA C 1 59 ? -32.444 10.132 33.801 1.00 20.57 59 ALA J N 1
ATOM 1870 C CA . ALA C 1 59 ? -32.967 11.364 34.366 1.00 23.36 59 ALA J CA 1
ATOM 1871 C C . ALA C 1 59 ? -33.659 11.135 35.699 1.00 28.95 59 ALA J C 1
ATOM 1872 O O . ALA C 1 59 ? -34.245 12.074 36.246 1.00 32.65 59 ALA J O 1
ATOM 1874 N N . GLY C 1 60 ? -33.622 9.912 36.221 1.00 38.37 60 GLY J N 1
ATOM 1875 C CA . GLY C 1 60 ? -34.129 9.609 37.547 1.00 38.64 60 GLY J CA 1
ATOM 1876 C C . GLY C 1 60 ? -35.621 9.785 37.730 1.00 44.31 60 GLY J C 1
ATOM 1877 O O . GLY C 1 60 ? -36.112 9.787 38.862 1.00 50.30 60 GLY J O 1
ATOM 1878 N N . GLN C 1 61 ? -36.360 9.909 36.634 1.00 46.28 61 GLN J N 1
ATOM 1879 C CA . GLN C 1 61 ? -37.771 10.250 36.733 1.00 50.59 61 GLN J CA 1
ATOM 1880 C C . GLN C 1 61 ? -38.645 9.032 36.976 1.00 57.96 61 GLN J C 1
ATOM 1881 O O . GLN C 1 61 ? -38.314 7.908 36.589 1.00 60.44 61 GLN J O 1
ATOM 1887 N N . GLU C 1 62 ? -39.804 9.288 37.589 1.00 55.98 62 GLU J N 1
ATOM 1888 C CA . GLU C 1 62 ? -40.657 8.216 38.082 1.00 57.83 62 GLU J CA 1
ATOM 1889 C C . GLU C 1 62 ? -41.567 7.637 37.001 1.00 63.74 62 GLU J C 1
ATOM 1890 O O . GLU C 1 62 ? -41.989 6.483 37.112 1.00 60.87 62 GLU J O 1
ATOM 1893 N N . GLU C 1 63 ? -41.874 8.389 35.949 1.00 66.57 63 GLU J N 1
ATOM 1894 C CA . GLU C 1 63 ? -42.821 7.896 34.955 1.00 68.97 63 GLU J CA 1
ATOM 1895 C C . GLU C 1 63 ? -42.277 6.630 34.293 1.00 74.27 63 GLU J C 1
ATOM 1896 O O . GLU C 1 63 ? -41.065 6.378 34.277 1.00 76.24 63 GLU J O 1
ATOM 1902 N N . TYR C 1 64 ? -43.207 5.819 33.777 1.00 74.84 64 TYR J N 1
ATOM 1903 C CA . TYR C 1 64 ? -42.917 4.511 33.186 1.00 72.92 64 TYR J CA 1
ATOM 1904 C C . TYR C 1 64 ? -41.763 4.564 32.193 1.00 76.22 64 TYR J C 1
ATOM 1905 O O . TYR C 1 64 ? -41.769 5.371 31.262 1.00 80.89 64 TYR J O 1
ATOM 1914 N N . SER C 1 65 ? -40.787 3.665 32.357 1.00 77.93 65 SER J N 1
ATOM 1915 C CA . SER C 1 65 ? -39.684 3.591 31.394 1.00 80.85 65 SER J CA 1
ATOM 1916 C C . SER C 1 65 ? -39.374 2.121 31.098 1.00 89.15 65 SER J C 1
ATOM 1917 O O . SER C 1 65 ? -38.482 1.517 31.702 1.00 89.47 65 SER J O 1
ATOM 1920 N N . ALA C 1 66 ? -40.124 1.549 30.147 1.00 90.86 66 ALA J N 1
ATOM 1921 C CA . ALA C 1 66 ? -39.878 0.176 29.715 1.00 95.32 66 ALA J CA 1
ATOM 1922 C C . ALA C 1 66 ? -38.576 0.050 28.941 1.00 103.05 66 ALA J C 1
ATOM 1923 O O . ALA C 1 66 ? -38.023 -1.052 28.846 1.00 104.88 66 ALA J O 1
ATOM 1925 N N . MET C 1 67 ? -38.080 1.159 28.389 1.00 103.14 67 MET J N 1
ATOM 1926 C CA . MET C 1 67 ? -36.760 1.170 27.776 1.00 102.37 67 MET J CA 1
ATOM 1927 C C . MET C 1 67 ? -35.654 1.178 28.825 1.00 96.67 67 MET J C 1
ATOM 1928 O O . MET C 1 67 ? -34.593 0.579 28.609 1.00 91.40 67 MET J O 1
ATOM 1933 N N . ARG C 1 68 ? -35.889 1.827 29.970 1.00 93.28 68 ARG J N 1
ATOM 1934 C CA . ARG C 1 68 ? -34.844 1.980 30.981 1.00 87.09 68 ARG J CA 1
ATOM 1935 C C . ARG C 1 68 ? -34.510 0.656 31.654 1.00 85.64 68 ARG J C 1
ATOM 1936 O O . ARG C 1 68 ? -33.351 0.229 31.666 1.00 82.19 68 ARG J O 1
ATOM 1944 N N . ASP C 1 69 ? -35.508 0.002 32.252 1.00 85.36 69 ASP J N 1
ATOM 1945 C CA . ASP C 1 69 ? -35.221 -1.167 33.078 1.00 80.15 69 ASP J CA 1
ATOM 1946 C C . ASP C 1 69 ? -34.610 -2.315 32.278 1.00 78.09 69 ASP J C 1
ATOM 1947 O O . ASP C 1 69 ? -34.211 -3.322 32.875 1.00 72.93 69 ASP J O 1
ATOM 1952 N N . GLN C 1 70 ? -34.526 -2.186 30.950 1.00 80.44 70 GLN J N 1
ATOM 1953 C CA . GLN C 1 70 ? -33.684 -3.046 30.129 1.00 75.44 70 GLN J CA 1
ATOM 1954 C C . GLN C 1 70 ? -32.265 -2.511 30.000 1.00 74.12 70 GLN J C 1
ATOM 1955 O O . GLN C 1 70 ? -31.351 -3.278 29.667 1.00 69.12 70 GLN J O 1
ATOM 1961 N N . TYR C 1 71 ? -32.072 -1.209 30.226 1.00 74.23 71 TYR J N 1
ATOM 1962 C CA . TYR C 1 71 ? -30.728 -0.665 30.339 1.00 63.96 71 TYR J CA 1
ATOM 1963 C C . TYR C 1 71 ? -30.136 -0.952 31.705 1.00 67.11 71 TYR J C 1
ATOM 1964 O O . TYR C 1 71 ? -28.946 -1.265 31.814 1.00 64.89 71 TYR J O 1
ATOM 1973 N N . MET C 1 72 ? -30.944 -0.840 32.760 1.00 68.28 72 MET J N 1
ATOM 1974 C CA . MET C 1 72 ? -30.426 -1.048 34.106 1.00 64.08 72 MET J CA 1
ATOM 1975 C C . MET C 1 72 ? -30.027 -2.503 34.316 1.00 60.77 72 MET J C 1
ATOM 1976 O O . MET C 1 72 ? -28.882 -2.800 34.677 1.00 60.01 72 MET J O 1
ATOM 1981 N N . ARG C 1 73 ? -30.947 -3.433 34.064 1.00 63.04 73 ARG J N 1
ATOM 1982 C CA . ARG C 1 73 ? -30.590 -4.843 34.153 1.00 56.08 73 ARG J CA 1
ATOM 1983 C C . ARG C 1 73 ? -29.424 -5.174 33.230 1.00 60.67 73 ARG J C 1
ATOM 1984 O O . ARG C 1 73 ? -28.438 -5.785 33.654 1.00 67.31 73 ARG J O 1
ATOM 1992 N N . THR C 1 74 ? -29.503 -4.746 31.969 1.00 63.04 74 THR J N 1
ATOM 1993 C CA . THR C 1 74 ? -28.615 -5.226 30.914 1.00 57.94 74 THR J CA 1
ATOM 1994 C C . THR C 1 74 ? -27.663 -4.144 30.390 1.00 56.32 74 THR J C 1
ATOM 1995 O O . THR C 1 74 ? -27.275 -4.163 29.218 1.00 56.79 74 THR J O 1
ATOM 1999 N N . GLY C 1 75 ? -27.267 -3.194 31.236 1.00 58.64 75 GLY J N 1
ATOM 2000 C CA . GLY C 1 75 ? -26.215 -2.257 30.850 1.00 44.85 75 GLY J CA 1
ATOM 2001 C C . GLY C 1 75 ? -24.837 -2.876 31.038 1.00 37.23 75 GLY J C 1
ATOM 2002 O O . GLY C 1 75 ? -24.576 -3.571 32.017 1.00 40.41 75 GLY J O 1
ATOM 2003 N N . GLU C 1 76 ? -23.946 -2.610 30.076 1.00 33.08 76 GLU J N 1
ATOM 2004 C CA . GLU C 1 76 ? -22.593 -3.164 30.080 1.00 22.11 76 GLU J CA 1
ATOM 2005 C C . GLU C 1 76 ? -21.559 -2.209 30.666 1.00 17.16 76 GLU J C 1
ATOM 2006 O O . GLU C 1 76 ? -20.551 -2.661 31.228 1.00 15.56 76 GLU J O 1
ATOM 2012 N N . GLY C 1 77 ? -21.790 -0.902 30.561 1.00 17.61 77 GLY J N 1
ATOM 2013 C CA . GLY C 1 77 ? -20.844 0.080 31.050 1.00 19.63 77 GLY J CA 1
ATOM 2014 C C . GLY C 1 77 ? -21.582 1.293 31.580 1.00 16.99 77 GLY J C 1
ATOM 2015 O O . GLY C 1 77 ? -22.703 1.584 31.174 1.00 22.12 77 GLY J O 1
ATOM 2016 N N . PHE C 1 78 ? -20.932 2.012 32.472 1.00 17.69 78 PHE J N 1
ATOM 2017 C CA . PHE C 1 78 ? -21.537 3.216 33.025 1.00 17.35 78 PHE J CA 1
ATOM 2018 C C . PHE C 1 78 ? -20.562 4.388 33.002 1.00 14.33 78 PHE J C 1
ATOM 2019 O O . PHE C 1 78 ? -19.379 4.230 33.314 1.00 13.46 78 PHE J O 1
ATOM 2027 N N . LEU C 1 79 ? -21.079 5.558 32.608 1.00 12.22 79 LEU J N 1
ATOM 2028 C CA . LEU C 1 79 ? -20.420 6.844 32.808 1.00 14.14 79 LEU J CA 1
ATOM 2029 C C . LEU C 1 79 ? -20.928 7.489 34.102 1.00 12.03 79 LEU J C 1
ATOM 2030 O O . LEU C 1 79 ? -22.106 7.842 34.192 1.00 13.80 79 LEU J O 1
ATOM 2035 N N . CYS C 1 80 ? -20.032 7.699 35.079 1.00 19.93 80 CYS J N 1
ATOM 2036 C CA . CYS C 1 80 ? -20.376 8.309 36.382 1.00 13.04 80 CYS J CA 1
ATOM 2037 C C . CYS C 1 80 ? -19.894 9.745 36.379 1.00 13.34 80 CYS J C 1
ATOM 2038 O O . CYS C 1 80 ? -18.706 10.008 36.603 1.00 15.83 80 CYS J O 1
ATOM 2041 N N . VAL C 1 81 ? -20.820 10.676 36.161 1.00 15.74 81 VAL J N 1
ATOM 2042 C CA . VAL C 1 81 ? -20.496 12.059 35.840 1.00 11.56 81 VAL J CA 1
ATOM 2043 C C . VAL C 1 81 ? -20.779 12.940 37.056 1.00 15.83 81 VAL J C 1
ATOM 2044 O O . VAL C 1 81 ? -21.820 12.812 37.712 1.00 15.29 81 VAL J O 1
ATOM 2048 N N . PHE C 1 82 ? -19.850 13.839 37.341 1.00 12.07 82 PHE J N 1
ATOM 2049 C CA . PHE C 1 82 ? -20.034 14.940 38.264 1.00 16.15 82 PHE J CA 1
ATOM 2050 C C . PHE C 1 82 ? -19.535 16.188 37.564 1.00 11.05 82 PHE J C 1
ATOM 2051 O O . PHE C 1 82 ? -18.858 16.117 36.538 1.00 14.94 82 PHE J O 1
ATOM 2059 N N . ALA C 1 83 ? -19.865 17.334 38.125 1.00 11.19 83 ALA J N 1
ATOM 2060 C CA . ALA C 1 83 ? -19.446 18.611 37.577 1.00 15.34 83 ALA J CA 1
ATOM 2061 C C . ALA C 1 83 ? -18.370 19.205 38.477 1.00 16.21 83 ALA J C 1
ATOM 2062 O O . ALA C 1 83 ? -18.573 19.302 39.691 1.00 18.25 83 ALA J O 1
ATOM 2064 N N . ILE C 1 84 ? -17.239 19.609 37.875 1.00 17.52 84 ILE J N 1
ATOM 2065 C CA . ILE C 1 84 ? -16.085 20.142 38.614 1.00 16.58 84 ILE J CA 1
ATOM 2066 C C . ILE C 1 84 ? -16.372 21.453 39.321 1.00 15.33 84 ILE J C 1
ATOM 2067 O O . ILE C 1 84 ? -15.576 21.863 40.171 1.00 18.10 84 ILE J O 1
ATOM 2072 N N . ASN C 1 85 ? -17.467 22.139 38.979 1.00 14.95 85 ASN J N 1
ATOM 2073 C CA . ASN C 1 85 ? -17.915 23.302 39.737 1.00 14.29 85 ASN J CA 1
ATOM 2074 C C . ASN C 1 85 ? -19.050 22.957 40.709 1.00 14.20 85 ASN J C 1
ATOM 2075 O O . ASN C 1 85 ? -19.820 23.835 41.090 1.00 16.56 85 ASN J O 1
ATOM 2080 N N . ASN C 1 86 ? -19.178 21.694 41.093 1.00 12.37 86 ASN J N 1
ATOM 2081 C CA . ASN C 1 86 ? -20.322 21.218 41.873 1.00 16.68 86 ASN J CA 1
ATOM 2082 C C . ASN C 1 86 ? -19.775 20.142 42.817 1.00 14.03 86 ASN J C 1
ATOM 2083 O O . ASN C 1 86 ? -19.778 18.952 42.489 1.00 14.26 86 ASN J O 1
ATOM 2088 N N . THR C 1 87 ? -19.297 20.595 43.989 1.00 12.47 87 THR J N 1
ATOM 2089 C CA . THR C 1 87 ? -18.746 19.686 44.989 1.00 11.91 87 THR J CA 1
ATOM 2090 C C . THR C 1 87 ? -19.753 18.604 45.350 1.00 12.15 87 THR J C 1
ATOM 2091 O O . THR C 1 87 ? -19.388 17.435 45.534 1.00 13.96 87 THR J O 1
ATOM 2095 N N . LYS C 1 88 ? -21.032 18.977 45.425 1.00 12.56 88 LYS J N 1
ATOM 2096 C CA . LYS C 1 88 ? -22.058 18.034 45.850 1.00 13.17 88 LYS J CA 1
ATOM 2097 C C . LYS C 1 88 ? -22.174 16.877 44.863 1.00 15.28 88 LYS J C 1
ATOM 2098 O O . LYS C 1 88 ? -22.181 15.708 45.270 1.00 19.15 88 LYS J O 1
ATOM 2104 N N . SER C 1 89 ? -22.189 17.173 43.563 1.00 14.33 89 SER J N 1
ATOM 2105 C CA . SER C 1 89 ? -22.222 16.091 42.573 1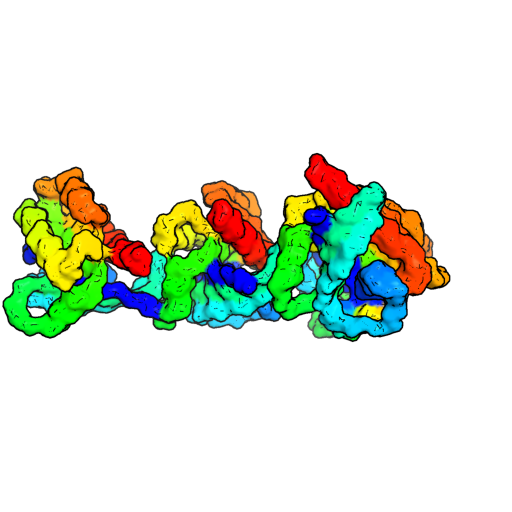.00 14.91 89 SER J CA 1
ATOM 2106 C C . SER C 1 89 ? -21.009 15.161 42.695 1.00 13.37 89 SER J C 1
ATOM 2107 O O . SER C 1 89 ? -21.116 13.973 42.400 1.00 14.34 89 SER J O 1
ATOM 2110 N N . PHE C 1 90 ? -19.866 15.668 43.163 1.00 17.12 90 PHE J N 1
ATOM 2111 C CA . PHE C 1 90 ? -18.711 14.798 43.382 1.00 17.08 90 PHE J CA 1
ATOM 2112 C C . PHE C 1 90 ? -18.937 13.883 44.586 1.00 18.21 90 PHE J C 1
ATOM 2113 O O . PHE C 1 90 ? -18.737 12.664 44.503 1.00 17.39 90 PHE J O 1
ATOM 2121 N N . GLU C 1 91 ? -19.394 14.456 45.708 1.00 21.24 91 GLU J N 1
ATOM 2122 C CA . GLU C 1 91 ? -19.718 13.657 46.885 1.00 15.48 91 GLU J CA 1
ATOM 2123 C C . GLU C 1 91 ? -20.808 12.615 46.599 1.00 18.20 91 GLU J C 1
ATOM 2124 O O . GLU C 1 91 ? -20.862 11.584 47.279 1.00 21.36 91 GLU J O 1
ATOM 2130 N N . ASP C 1 92 ? -21.668 12.849 45.602 1.00 20.25 92 ASP J N 1
ATOM 2131 C CA . ASP C 1 92 ? -22.733 11.912 45.233 1.00 16.62 92 ASP J CA 1
ATOM 2132 C C . ASP C 1 92 ? -22.238 10.721 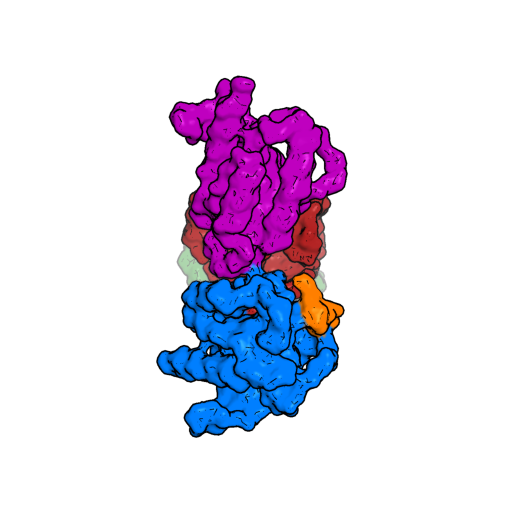44.433 1.00 15.95 92 ASP J C 1
ATOM 2133 O O . ASP C 1 92 ? -22.968 9.734 44.315 1.00 19.30 92 ASP J O 1
ATOM 2138 N N . ILE C 1 93 ? -21.041 10.816 43.845 1.00 16.58 93 ILE J N 1
ATOM 2139 C CA . ILE C 1 93 ? -20.605 9.825 42.864 1.00 15.38 93 ILE J CA 1
ATOM 2140 C C . ILE C 1 93 ? -20.667 8.427 43.459 1.00 18.70 93 ILE J C 1
ATOM 2141 O O . ILE C 1 93 ? -21.100 7.468 42.802 1.00 15.81 93 ILE J O 1
ATOM 2146 N N . HIS C 1 94 ? -20.257 8.306 44.726 1.00 17.83 94 HIS J N 1
ATOM 2147 C CA . HIS C 1 94 ? -20.192 7.021 45.403 1.00 13.43 94 HIS J CA 1
ATOM 2148 C C . HIS C 1 94 ? -21.546 6.331 45.396 1.00 14.92 94 HIS J C 1
ATOM 2149 O O . HIS C 1 94 ? -21.655 5.154 45.047 1.00 20.57 94 HIS J O 1
ATOM 2156 N N . HIS C 1 95 ? -22.591 7.060 45.782 1.00 16.22 95 HIS J N 1
ATOM 2157 C CA . HIS C 1 95 ? -23.961 6.549 45.745 1.00 15.94 95 HIS J CA 1
ATOM 2158 C C . HIS C 1 95 ? -24.297 5.917 44.391 1.00 14.53 95 HIS J C 1
ATOM 2159 O O . HIS C 1 95 ? -24.870 4.826 44.320 1.00 17.39 95 HIS J O 1
ATOM 2166 N N . TYR C 1 96 ? -23.929 6.588 43.307 1.00 15.91 96 TYR J N 1
ATOM 2167 C CA . TYR C 1 96 ? -24.195 6.063 41.975 1.00 19.02 96 TYR J CA 1
ATOM 2168 C C . TYR C 1 96 ? -23.383 4.805 41.693 1.00 15.38 96 TYR J C 1
ATOM 2169 O O . TYR C 1 96 ? -23.895 3.862 41.089 1.00 19.04 96 TYR J O 1
ATOM 2178 N N . ARG C 1 97 ? -22.132 4.748 42.149 1.00 16.49 97 ARG J N 1
ATOM 2179 C CA . ARG C 1 97 ? -21.352 3.521 41.977 1.00 18.30 97 ARG J CA 1
ATOM 2180 C C . ARG C 1 97 ? -21.957 2.373 42.785 1.00 16.46 97 ARG J C 1
ATOM 2181 O O . ARG C 1 97 ? -22.126 1.253 42.270 1.00 15.97 97 ARG J O 1
ATOM 2185 N N . GLU C 1 98 ? -22.288 2.639 44.056 1.00 14.31 98 GLU J N 1
ATOM 2186 C CA . GLU C 1 98 ? -22.940 1.629 44.887 1.00 14.77 98 GLU J CA 1
ATOM 2187 C C . GLU C 1 98 ? -24.225 1.127 44.233 1.00 12.58 98 GLU J C 1
ATOM 2188 O O . GLU C 1 98 ? -24.477 -0.076 44.178 1.00 15.56 98 GLU J O 1
ATOM 2194 N N . GLN C 1 99 ? -25.021 2.039 43.687 1.00 17.09 99 GLN J N 1
ATOM 2195 C CA . GLN C 1 99 ? -26.221 1.658 42.941 1.00 18.52 99 GLN J CA 1
ATOM 2196 C C . GLN C 1 99 ? -25.893 0.692 41.805 1.00 17.23 99 GLN J C 1
ATOM 2197 O O . GLN C 1 99 ? -26.517 -0.365 41.664 1.00 19.09 99 GLN J O 1
ATOM 2203 N N . ILE C 1 100 ? -24.899 1.039 40.992 1.00 14.58 100 ILE J N 1
ATOM 2204 C CA . ILE C 1 100 ? -24.544 0.196 39.855 1.00 13.13 100 ILE J CA 1
ATOM 2205 C C . ILE C 1 100 ? -24.110 -1.197 40.323 1.00 14.33 100 ILE J C 1
ATOM 2206 O O . ILE C 1 100 ? -24.470 -2.208 39.713 1.00 17.86 100 ILE J O 1
ATOM 2211 N N . LYS C 1 101 ? -23.368 -1.276 41.432 1.00 14.70 101 LYS J N 1
ATOM 2212 C CA . LYS C 1 101 ? -22.939 -2.572 41.955 1.00 12.92 101 LYS J CA 1
ATOM 2213 C C . LYS C 1 101 ? -24.126 -3.451 42.337 1.00 17.96 101 LYS J C 1
ATOM 2214 O O . LYS C 1 101 ? -24.111 -4.658 42.094 1.00 20.17 101 LYS J O 1
ATOM 2220 N N . ARG C 1 102 ? -25.159 -2.869 42.939 1.00 17.41 102 ARG J N 1
ATOM 2221 C CA . ARG C 1 102 ? -26.300 -3.682 43.346 1.00 19.67 102 ARG J CA 1
ATOM 2222 C C . ARG C 1 102 ? -27.112 -4.137 42.137 1.00 21.70 102 ARG J C 1
ATOM 2223 O O . ARG C 1 102 ? -27.543 -5.294 42.094 1.00 24.95 102 ARG J O 1
ATOM 2231 N N . VAL C 1 103 ? -27.327 -3.253 41.144 1.00 23.04 103 VAL J N 1
ATOM 2232 C CA . VAL C 1 103 ? -28.061 -3.645 39.931 1.00 26.88 103 VAL J CA 1
ATOM 2233 C C . VAL C 1 103 ? -27.455 -4.899 39.324 1.00 31.34 103 VAL J C 1
ATOM 2234 O O . VAL C 1 103 ? -28.174 -5.822 38.916 1.00 43.56 103 VAL J O 1
ATOM 2238 N N . LYS C 1 104 ? -26.126 -4.952 39.249 1.00 25.95 104 LYS J N 1
ATOM 2239 C CA . LYS C 1 104 ? -25.427 -6.029 38.565 1.00 24.67 104 LYS J CA 1
ATOM 2240 C C . LYS C 1 104 ? -24.934 -7.108 39.514 1.00 23.72 104 LYS J C 1
ATOM 2241 O O . LYS C 1 104 ? -24.304 -8.069 39.059 1.00 22.36 104 LYS J O 1
ATOM 2247 N N . ASP C 1 105 ? -25.171 -6.960 40.818 1.00 25.03 105 ASP J N 1
ATOM 2248 C CA . ASP C 1 105 ? -24.690 -7.926 41.797 1.00 26.11 105 ASP J CA 1
ATOM 2249 C C . ASP C 1 105 ? -23.222 -8.261 41.493 1.00 26.76 105 ASP J C 1
ATOM 2250 O O . ASP C 1 105 ? -22.793 -9.418 41.470 1.00 26.99 105 ASP J O 1
ATOM 2255 N N . SER C 1 106 ? -22.462 -7.208 41.195 1.00 20.35 106 SER J N 1
ATOM 2256 C CA . SER C 1 106 ? -21.069 -7.333 40.814 1.00 22.79 106 SER J CA 1
ATOM 2257 C C . SER C 1 106 ? -20.297 -6.102 41.255 1.00 19.67 106 SER J C 1
ATOM 2258 O O . SER C 1 106 ? -20.741 -4.969 41.051 1.00 23.40 106 SER J O 1
ATOM 2261 N N . GLU C 1 107 ? -19.120 -6.342 41.818 1.00 22.18 107 GLU J N 1
ATOM 2262 C CA . GLU C 1 107 ? -18.151 -5.310 42.142 1.00 20.65 107 GLU J CA 1
ATOM 2263 C C . GLU C 1 107 ? -17.172 -5.064 40.998 1.00 30.70 107 GLU J C 1
ATOM 2264 O O . GLU C 1 107 ? -16.160 -4.367 41.181 1.00 26.86 107 GLU J O 1
ATOM 2270 N N . ASP C 1 108 ? -17.444 -5.651 39.826 1.00 31.81 108 ASP J N 1
ATOM 2271 C CA . ASP C 1 108 ? -16.626 -5.478 38.635 1.00 33.62 108 ASP J CA 1
ATOM 2272 C C . ASP C 1 108 ? -17.529 -5.087 37.467 1.00 33.08 108 ASP J C 1
ATOM 2273 O O . ASP C 1 108 ? -17.781 -5.868 36.541 1.00 34.25 108 ASP J O 1
ATOM 2278 N N . VAL C 1 109 ? -18.005 -3.851 37.509 1.00 32.16 109 VAL J N 1
ATOM 2279 C CA . VAL C 1 109 ? -18.787 -3.262 36.430 1.00 26.05 109 VAL J CA 1
ATOM 2280 C C . VAL C 1 109 ? -17.909 -2.230 35.725 1.00 22.01 109 VAL J C 1
ATOM 2281 O O . VAL C 1 109 ? -17.376 -1.327 36.386 1.00 17.24 109 VAL J O 1
ATOM 2285 N N . PRO C 1 110 ? -17.731 -2.329 34.408 1.00 22.15 110 PRO J N 1
ATOM 2286 C CA . PRO C 1 110 ? -16.997 -1.289 33.681 1.00 21.13 110 PRO J CA 1
ATOM 2287 C C . PRO C 1 110 ? -17.605 0.085 33.923 1.00 20.46 110 PRO J C 1
ATOM 2288 O O . PRO C 1 110 ? -18.817 0.287 33.787 1.00 16.69 110 PRO J O 1
ATOM 2292 N N . MET C 1 111 ? -16.753 1.019 34.335 1.00 17.30 111 MET J N 1
ATOM 2293 C CA . MET C 1 111 ? -17.183 2.368 34.649 1.00 16.81 111 MET J CA 1
ATOM 2294 C C . MET C 1 111 ? -16.089 3.327 34.234 1.00 14.51 111 MET J C 1
ATOM 2295 O O . MET C 1 111 ? -14.909 2.988 34.287 1.00 20.17 111 MET J O 1
ATOM 2300 N N . VAL C 1 112 ? -16.483 4.539 33.875 1.00 14.94 112 VAL J N 1
ATOM 2301 C CA . VAL C 1 112 ? -15.556 5.657 33.790 1.00 14.42 112 VAL J CA 1
ATOM 2302 C C . VAL C 1 112 ? -16.078 6.806 34.658 1.00 15.90 112 VAL J C 1
ATOM 2303 O O . VAL C 1 112 ? -17.289 7.062 34.721 1.00 12.75 112 VAL J O 1
ATOM 2307 N N . LEU C 1 113 ? -15.148 7.460 35.367 1.00 20.21 113 LEU J N 1
ATOM 2308 C CA . LEU C 1 113 ? -15.408 8.682 36.121 1.00 16.29 113 LEU J CA 1
ATOM 2309 C C . LEU C 1 113 ? -15.162 9.896 35.232 1.00 14.32 113 LEU J C 1
ATOM 2310 O O . LEU C 1 113 ? -14.065 10.079 34.702 1.00 18.90 113 LEU J O 1
ATOM 2315 N N . VAL C 1 114 ? -16.170 10.738 35.097 1.00 17.49 114 VAL J N 1
ATOM 2316 C CA . VAL C 1 114 ? -16.161 11.846 34.157 1.00 11.44 114 VAL J CA 1
ATOM 2317 C C . VAL C 1 114 ? -16.276 13.135 34.963 1.00 11.73 114 VAL J C 1
ATOM 2318 O O . VAL C 1 114 ? -17.249 13.320 35.704 1.00 9.49 114 VAL J O 1
ATOM 2322 N N . GLY C 1 115 ? -15.257 14.000 34.846 1.00 11.91 115 GLY J N 1
ATOM 2323 C CA . GLY C 1 115 ? -15.306 15.354 35.357 1.00 13.41 115 GLY J CA 1
ATOM 2324 C C . GLY C 1 115 ? -15.736 16.378 34.325 1.00 13.50 115 GLY J C 1
ATOM 2325 O O . GLY C 1 115 ? -14.904 16.863 33.555 1.00 12.01 115 GLY J O 1
ATOM 2326 N N . ASN C 1 116 ? -17.022 16.744 34.326 1.00 14.00 116 ASN J N 1
ATOM 2327 C CA . ASN C 1 116 ? -17.591 17.568 33.267 1.00 12.01 116 ASN J CA 1
ATOM 2328 C C . ASN C 1 116 ? -17.450 19.065 33.588 1.00 11.56 116 ASN J C 1
ATOM 2329 O O . ASN C 1 116 ? -17.110 19.460 34.696 1.00 15.44 116 ASN J O 1
ATOM 2334 N N . LYS C 1 117 ? -17.686 19.890 32.569 1.00 13.28 117 LYS J N 1
ATOM 2335 C CA . LYS C 1 117 ? -17.731 21.346 32.663 1.00 11.37 117 LYS J CA 1
ATOM 2336 C C . LYS C 1 117 ? -16.352 21.932 32.940 1.00 11.79 117 LYS J C 1
ATOM 2337 O O . LYS C 1 117 ? -16.225 22.912 33.662 1.00 12.37 117 LYS J O 1
ATOM 2343 N N . CYS C 1 118 ? -15.314 21.348 32.340 1.00 14.59 118 CYS J N 1
ATOM 2344 C CA . CYS C 1 118 ? -13.945 21.769 32.618 1.00 10.22 118 CYS J CA 1
ATOM 2345 C C . CYS C 1 118 ? -13.561 22.980 31.825 1.00 10.16 118 CYS J C 1
ATOM 2346 O O . CYS C 1 118 ? -12.387 23.301 31.759 1.00 10.01 118 CYS J O 1
ATOM 2349 N N . ASP C 1 119 ? -14.548 23.610 31.193 1.00 11.73 119 ASP J N 1
ATOM 2350 C CA . ASP C 1 119 ? -14.449 24.931 30.590 1.00 8.72 119 ASP J CA 1
ATOM 2351 C C . ASP C 1 119 ? -14.702 26.066 31.574 1.00 9.16 119 ASP J C 1
ATOM 2352 O O . ASP C 1 119 ? -14.463 27.214 31.213 1.00 11.68 119 ASP J O 1
ATOM 2357 N N . LEU C 1 120 ? -15.192 25.772 32.821 1.00 10.53 120 LEU J N 1
ATOM 2358 C CA . LEU C 1 120 ? -15.524 26.767 33.859 1.00 12.09 120 LEU J CA 1
ATOM 2359 C C . LEU C 1 120 ? -14.328 27.062 34.777 1.00 12.69 120 LEU J C 1
ATOM 2360 O O . LEU C 1 120 ? -13.776 26.137 35.387 1.00 14.88 120 LEU J O 1
ATOM 2365 N N . PRO C 1 121 ? -13.947 28.332 34.945 1.00 16.37 121 PRO J N 1
ATOM 2366 C CA . PRO C 1 121 ? -12.845 28.657 35.879 1.00 17.57 121 PRO J CA 1
ATOM 2367 C C . PRO C 1 121 ? -13.181 28.395 37.348 1.00 21.48 121 PRO J C 1
ATOM 2368 O O . PRO C 1 121 ? -12.295 28.030 38.136 1.00 29.11 121 PRO J O 1
ATOM 2372 N N . SER C 1 122 ? -14.426 28.605 37.743 1.00 20.33 122 SER J N 1
ATOM 2373 C CA . SER C 1 122 ? -14.927 28.211 39.053 1.00 17.67 122 SER J CA 1
ATOM 2374 C C . SER C 1 122 ? -14.775 26.716 39.326 1.00 20.00 122 SER J C 1
ATOM 2375 O O . SER C 1 122 ? -15.739 25.960 39.173 1.00 21.49 122 SER J O 1
ATOM 2378 N N . ARG C 1 123 ? -13.603 26.252 39.741 1.00 22.08 123 ARG J N 1
ATOM 2379 C CA . ARG C 1 123 ? -13.416 24.826 39.988 1.00 20.94 123 ARG J CA 1
ATOM 2380 C C . ARG C 1 123 ? -13.285 24.535 41.477 1.00 17.29 123 ARG J C 1
ATOM 2381 O O . ARG C 1 123 ? -12.469 25.152 42.154 1.00 25.16 123 ARG J O 1
ATOM 2389 N N . THR C 1 124 ? -14.069 23.575 41.977 1.00 19.96 124 THR J N 1
ATOM 2390 C CA . THR C 1 124 ? -14.057 23.227 43.394 1.00 20.56 124 THR J CA 1
ATOM 2391 C C . THR C 1 124 ? -13.574 21.811 43.665 1.00 18.30 124 THR J C 1
ATOM 2392 O O . THR C 1 124 ? -13.302 21.472 44.830 1.00 12.63 124 THR J O 1
ATOM 2396 N N . VAL C 1 125 ? -13.486 20.980 42.631 1.00 16.52 125 VAL J N 1
ATOM 2397 C CA . VAL C 1 125 ? -12.988 19.617 42.715 1.00 16.25 125 VAL J CA 1
ATOM 2398 C C . VAL C 1 125 ? -11.747 19.605 41.835 1.00 18.39 125 VAL J C 1
ATOM 2399 O O . VAL C 1 125 ? -11.850 19.765 40.612 1.00 18.65 125 VAL J O 1
ATOM 2403 N N . ASP C 1 126 ? -10.569 19.491 42.443 1.00 20.40 126 ASP J N 1
ATOM 2404 C CA . ASP C 1 126 ? -9.378 19.579 41.613 1.00 25.44 126 ASP J CA 1
ATOM 2405 C C . ASP C 1 126 ? -9.053 18.203 41.011 1.00 23.54 126 ASP J C 1
ATOM 2406 O O . ASP C 1 126 ? -9.677 17.186 41.336 1.00 23.55 126 ASP J O 1
ATOM 2411 N N . THR C 1 127 ? -8.101 18.195 40.075 1.00 18.37 127 THR J N 1
ATOM 2412 C CA . THR C 1 127 ? -7.839 16.993 39.287 1.00 23.60 127 THR J CA 1
ATOM 2413 C C . THR C 1 127 ? -7.380 15.835 40.168 1.00 22.96 127 THR J C 1
ATOM 2414 O O . THR C 1 127 ? -7.861 14.702 40.035 1.00 24.18 127 THR J O 1
ATOM 2418 N N . LYS C 1 128 ? -6.462 16.112 41.091 1.00 25.86 128 LYS J N 1
ATOM 2419 C CA . LYS C 1 128 ? -5.898 15.061 41.928 1.00 28.98 128 LYS J CA 1
ATOM 2420 C C . LYS C 1 128 ? -6.951 14.421 42.823 1.00 23.58 128 LYS J C 1
ATOM 2421 O O . LYS C 1 128 ? -6.891 13.217 43.088 1.00 30.44 128 LYS J O 1
ATOM 2427 N N . GLN C 1 129 ? -7.913 15.203 43.297 1.00 22.68 129 GLN J N 1
ATOM 2428 C CA . GLN C 1 129 ? -9.016 14.649 44.088 1.00 26.18 129 GLN J CA 1
ATOM 2429 C C . GLN C 1 129 ? -9.872 13.706 43.253 1.00 22.43 129 GLN J C 1
ATOM 2430 O O . GLN C 1 129 ? -10.275 12.639 43.725 1.00 27.03 129 GLN J O 1
ATOM 2436 N N . ALA C 1 130 ? -10.185 14.102 42.022 1.00 19.23 130 ALA J N 1
ATOM 2437 C CA . ALA C 1 130 ? -10.910 13.220 41.115 1.00 20.16 130 ALA J CA 1
ATOM 2438 C C . ALA C 1 130 ? -10.072 12.010 40.718 1.00 17.67 130 ALA J C 1
ATOM 2439 O O . ALA C 1 130 ? -10.587 10.885 40.695 1.00 13.93 130 ALA J O 1
ATOM 2441 N N . GLN C 1 131 ? -8.784 12.233 40.398 1.00 19.11 131 GLN J N 1
ATOM 2442 C CA . GLN C 1 131 ? -7.866 11.150 40.026 1.00 20.24 131 GLN J CA 1
ATOM 2443 C C . GLN C 1 131 ? -7.690 10.154 41.164 1.00 21.70 131 GLN J C 1
ATOM 2444 O O . GLN C 1 131 ? -7.510 8.950 40.920 1.00 18.35 131 GLN J O 1
ATOM 2450 N N . ASP C 1 132 ? -7.722 10.641 42.410 1.00 19.69 132 ASP J N 1
ATOM 2451 C CA . ASP C 1 132 ? -7.578 9.753 43.552 1.00 19.07 132 ASP J CA 1
ATOM 2452 C C . ASP C 1 132 ? -8.843 8.944 43.792 1.00 18.87 132 ASP J C 1
ATOM 2453 O O . ASP C 1 132 ? -8.770 7.776 44.191 1.00 18.24 132 ASP J O 1
ATOM 2458 N N . LEU C 1 133 ? -10.016 9.535 43.571 1.00 20.92 133 LEU J N 1
ATOM 2459 C CA . LEU C 1 133 ? -11.231 8.735 43.684 1.00 20.80 133 LEU J CA 1
ATOM 2460 C C . LEU C 1 133 ? -11.227 7.635 42.630 1.00 20.22 133 LEU J C 1
ATOM 2461 O O . LEU C 1 133 ? -11.416 6.454 42.947 1.00 19.73 133 LEU J O 1
ATOM 2466 N N . ALA C 1 134 ? -10.948 8.004 41.373 1.00 18.14 134 ALA J N 1
ATOM 2467 C CA . ALA C 1 134 ? -10.954 7.022 40.286 1.00 21.92 134 ALA J CA 1
ATOM 2468 C C . ALA C 1 134 ? -9.956 5.900 40.545 1.00 14.75 134 ALA J C 1
ATOM 2469 O O . ALA C 1 134 ? -10.250 4.732 40.290 1.00 18.56 134 ALA J O 1
ATOM 2471 N N . ARG C 1 135 ? -8.775 6.236 41.072 1.00 22.22 135 ARG J N 1
ATOM 2472 C CA . ARG C 1 135 ? -7.779 5.218 41.405 1.00 20.12 135 ARG J CA 1
ATOM 2473 C C . ARG C 1 135 ? -8.238 4.343 42.571 1.00 20.01 135 ARG J C 1
ATOM 2474 O O . ARG C 1 135 ? -7.944 3.140 42.614 1.00 17.52 135 ARG J O 1
ATOM 2482 N N . SER C 1 136 ? -8.983 4.922 43.511 1.00 19.56 136 SER J N 1
ATOM 2483 C CA . SER C 1 136 ? -9.550 4.132 44.594 1.00 17.30 136 SER J CA 1
ATOM 2484 C C . SER C 1 136 ? -10.580 3.134 44.072 1.00 16.54 136 SER J C 1
ATOM 2485 O O . SER C 1 136 ? -10.686 2.016 44.585 1.00 15.78 136 SER J O 1
ATOM 2488 N N . TYR C 1 137 ? -11.341 3.513 43.045 1.00 19.24 137 TYR J N 1
ATOM 2489 C CA . TYR C 1 137 ? -12.262 2.564 42.422 1.00 21.92 137 TYR J CA 1
ATOM 2490 C C . TYR C 1 137 ? -11.561 1.627 41.444 1.00 17.76 137 TYR J C 1
ATOM 2491 O O . TYR C 1 137 ? -12.072 0.537 41.181 1.00 24.77 137 TYR J O 1
ATOM 2500 N N . GLY C 1 138 ? -10.419 2.022 40.907 1.00 18.03 138 GLY J N 1
ATOM 2501 C CA . GLY C 1 138 ? -9.751 1.238 39.886 1.00 19.35 138 GLY J CA 1
ATOM 2502 C C . GLY C 1 138 ? -10.234 1.480 38.479 1.00 18.16 138 GLY J C 1
ATOM 2503 O O . GLY C 1 138 ? -10.199 0.554 37.665 1.00 22.24 138 GLY J O 1
ATOM 2504 N N . ILE C 1 139 ? -10.688 2.692 38.164 1.00 19.75 139 ILE J N 1
ATOM 2505 C CA . ILE C 1 139 ? -11.345 2.978 36.890 1.00 19.72 139 ILE J CA 1
ATOM 2506 C C . ILE C 1 139 ? -10.720 4.229 36.297 1.00 18.16 139 ILE J C 1
ATOM 2507 O O . ILE C 1 139 ? -10.115 5.039 37.015 1.00 19.04 139 ILE J O 1
ATOM 2512 N N . PRO C 1 140 ? -10.851 4.420 34.985 1.00 20.33 140 PRO J N 1
ATOM 2513 C CA . PRO C 1 140 ? -10.267 5.600 34.346 1.00 15.54 140 PRO J CA 1
ATOM 2514 C C . PRO C 1 140 ? -11.028 6.866 34.685 1.00 17.03 140 PRO J C 1
ATOM 2515 O O . PRO C 1 140 ? -12.206 6.852 35.059 1.00 20.79 140 PRO J O 1
ATOM 2519 N N . PHE C 1 141 ? -10.325 7.984 34.542 1.00 14.92 141 PHE J N 1
ATOM 2520 C CA . PHE C 1 141 ? -10.892 9.287 34.841 1.00 16.05 141 PHE J CA 1
ATOM 2521 C C . PHE C 1 141 ? -10.695 10.210 33.656 1.00 12.40 141 PHE J C 1
ATOM 2522 O O . PHE C 1 141 ? -9.574 10.373 33.176 1.00 12.46 141 PHE J O 1
ATOM 2530 N N . ILE C 1 142 ? -11.778 10.835 33.214 1.00 12.81 142 ILE J N 1
ATOM 2531 C CA . ILE C 1 142 ? -11.763 11.723 32.058 1.00 11.16 142 ILE J CA 1
ATOM 2532 C C . ILE C 1 142 ? -12.358 13.059 32.455 1.00 12.25 142 ILE J C 1
ATOM 2533 O O . ILE C 1 142 ? -13.452 13.107 33.017 1.00 11.11 142 ILE J O 1
ATOM 2538 N N . GLU C 1 143 ? -11.663 14.136 32.110 1.00 13.46 143 GLU J N 1
ATOM 2539 C CA . GLU C 1 143 ? -12.160 15.485 32.268 1.00 12.18 143 GLU J CA 1
ATOM 2540 C C . GLU C 1 143 ? -12.790 15.958 30.970 1.00 15.27 143 GLU J C 1
ATOM 2541 O O . GLU C 1 143 ? -12.149 15.920 29.906 1.00 16.44 143 GLU J O 1
ATOM 2547 N N . THR C 1 144 ? -14.039 16.405 31.050 1.00 11.85 144 THR J N 1
ATOM 2548 C CA . THR C 1 144 ? -14.792 16.682 29.835 1.00 12.17 144 THR J CA 1
ATOM 2549 C C . THR C 1 144 ? -15.390 18.072 29.888 1.00 11.35 144 THR J C 1
ATOM 2550 O O . THR C 1 144 ? -15.549 18.690 30.951 1.00 12.70 144 THR J O 1
ATOM 2554 N N . SER C 1 145 ? -15.741 18.539 28.708 1.00 12.05 145 SER J N 1
ATOM 2555 C CA . SER C 1 145 ? -16.517 19.759 28.549 1.00 13.50 145 SER J CA 1
ATOM 2556 C C . SER C 1 145 ? -17.493 19.500 27.417 1.00 10.66 145 SER J C 1
ATOM 2557 O O . SER C 1 145 ? -17.080 19.443 26.255 1.00 19.01 145 SER J O 1
ATOM 2560 N N . ALA C 1 146 ? -18.761 19.329 27.758 1.00 8.18 146 ALA J N 1
ATOM 2561 C CA . ALA C 1 146 ? -19.808 19.205 26.760 1.00 13.68 146 ALA J CA 1
ATOM 2562 C C . ALA C 1 146 ? -19.887 20.440 25.858 1.00 16.13 146 ALA J C 1
ATOM 2563 O O . ALA C 1 146 ? -20.333 20.340 24.706 1.00 20.42 146 ALA J O 1
ATOM 2565 N N . LYS C 1 147 ? -19.432 21.582 26.359 1.00 11.13 147 LYS J N 1
ATOM 2566 C CA . LYS C 1 147 ? -19.519 22.850 25.636 1.00 15.20 147 LYS J CA 1
ATOM 2567 C C . LYS C 1 147 ? -18.473 22.946 24.531 1.00 15.09 147 LYS J C 1
ATOM 2568 O O . LYS C 1 147 ? -18.801 23.280 23.385 1.00 15.46 147 LYS J O 1
ATOM 2574 N N . THR C 1 148 ? -17.201 22.653 24.854 1.00 15.30 148 THR J N 1
ATOM 2575 C CA . THR C 1 148 ? -16.094 22.707 23.894 1.00 11.61 148 THR J CA 1
ATOM 2576 C C . THR C 1 148 ? -15.827 21.375 23.204 1.00 14.02 148 THR J C 1
ATOM 2577 O O . THR C 1 148 ? -15.038 21.328 22.252 1.00 17.47 148 THR J O 1
ATOM 2581 N N . ARG C 1 149 ? -16.460 20.300 23.669 1.00 16.12 149 ARG J N 1
ATOM 2582 C CA . ARG C 1 149 ? -16.319 18.910 23.227 1.00 16.59 149 ARG J CA 1
ATOM 2583 C C . ARG C 1 149 ? -15.027 18.276 23.738 1.00 14.96 149 ARG J C 1
ATOM 2584 O O . ARG C 1 149 ? -14.780 17.099 23.453 1.00 14.56 149 ARG J O 1
ATOM 2592 N N . GLN C 1 150 ? -14.191 19.003 24.475 1.00 17.13 150 GLN J N 1
ATOM 2593 C CA . GLN C 1 150 ? -12.989 18.390 25.019 1.00 15.92 150 GLN J CA 1
ATOM 2594 C C . GLN C 1 150 ? -13.337 17.129 25.787 1.00 15.88 150 GLN J C 1
ATOM 2595 O O . GLN C 1 150 ? -14.238 17.136 26.630 1.00 16.10 150 GLN J O 1
ATOM 2601 N N . GLY C 1 151 ? -12.637 16.039 25.460 1.00 18.79 151 GLY J N 1
ATOM 2602 C CA . GLY C 1 151 ? -12.752 14.763 26.125 1.00 11.97 151 GLY J CA 1
ATOM 2603 C C . GLY C 1 151 ? -14.026 13.973 25.893 1.00 11.11 151 GLY J C 1
ATOM 2604 O O . GLY C 1 151 ? -14.125 12.855 26.406 1.00 12.22 151 GLY J O 1
ATOM 2605 N N . VAL C 1 152 ? -15.015 14.505 25.168 1.00 11.36 152 VAL J N 1
ATOM 2606 C CA . VAL C 1 152 ? -16.314 13.817 25.068 1.00 10.43 152 VAL J CA 1
ATOM 2607 C C . VAL C 1 152 ? -16.148 12.413 24.495 1.00 15.19 152 VAL J C 1
ATOM 2608 O O . VAL C 1 152 ? -16.627 11.426 25.076 1.00 12.82 152 VAL J O 1
ATOM 2612 N N . ASP C 1 153 ? -15.505 12.308 23.316 1.00 15.00 153 ASP J N 1
ATOM 2613 C CA . ASP C 1 153 ? -15.289 11.007 22.690 1.00 11.77 153 ASP J CA 1
ATOM 2614 C C . ASP C 1 153 ? -14.443 10.111 23.581 1.00 13.39 153 ASP J C 1
ATOM 2615 O O . ASP C 1 153 ? -14.762 8.933 23.787 1.00 20.21 153 ASP J O 1
ATOM 2620 N N . ASP C 1 154 ? -13.333 10.646 24.090 1.00 10.50 154 ASP J N 1
ATOM 2621 C CA . ASP C 1 154 ? -12.461 9.867 24.954 1.00 11.05 154 ASP J CA 1
ATOM 2622 C C . ASP C 1 154 ? -13.253 9.157 26.052 1.00 11.08 154 ASP J C 1
ATOM 2623 O O . ASP C 1 154 ? -13.025 7.980 26.332 1.00 13.33 154 ASP J O 1
ATOM 2628 N N . ALA C 1 155 ? -14.192 9.868 26.687 1.00 14.71 155 ALA J N 1
ATOM 2629 C CA . ALA C 1 155 ? -14.903 9.306 27.830 1.00 13.72 155 ALA J CA 1
ATOM 2630 C C . ALA C 1 155 ? -15.744 8.107 27.412 1.00 12.38 155 ALA J C 1
ATOM 2631 O O . ALA C 1 155 ? -15.709 7.055 28.055 1.00 15.68 155 ALA J O 1
ATOM 2633 N N . PHE C 1 156 ? -16.482 8.242 26.319 1.00 12.59 156 PHE J N 1
ATOM 2634 C CA . PHE C 1 156 ? -17.326 7.145 25.859 1.00 14.10 156 PHE J CA 1
ATOM 2635 C C . PHE C 1 156 ? -16.513 6.010 25.267 1.00 11.98 156 PHE J C 1
ATOM 2636 O O . PHE C 1 156 ? -16.937 4.851 25.342 1.00 11.88 156 PHE J O 1
ATOM 2644 N N . TYR C 1 157 ? -15.376 6.329 24.623 1.00 16.69 157 TYR J N 1
ATOM 2645 C CA . TYR C 1 157 ? -14.527 5.291 24.026 1.00 15.22 157 TYR J CA 1
ATOM 2646 C C . TYR C 1 157 ? -13.774 4.508 25.088 1.00 14.49 157 TYR J C 1
ATOM 2647 O O . TYR C 1 157 ? -13.634 3.286 24.968 1.00 12.91 157 TYR J O 1
ATOM 2656 N N . THR C 1 158 ? -13.246 5.203 26.115 1.00 16.45 158 THR J N 1
ATOM 2657 C CA . THR C 1 158 ? -12.545 4.503 27.195 1.00 13.85 158 THR J CA 1
ATOM 2658 C C . THR C 1 158 ? -13.486 3.510 27.852 1.00 17.70 158 THR J C 1
ATOM 2659 O O . THR C 1 158 ? -13.076 2.402 28.231 1.00 22.34 158 THR J O 1
ATOM 2663 N N . LEU C 1 159 ? -14.769 3.878 27.952 1.00 15.53 159 LEU J N 1
ATOM 2664 C CA . LEU C 1 159 ? -15.760 2.981 28.545 1.00 16.62 159 LEU J CA 1
ATOM 2665 C C . LEU C 1 159 ? -15.937 1.731 27.699 1.00 14.06 159 LEU J C 1
ATOM 2666 O O . LEU C 1 159 ? -15.872 0.604 28.210 1.00 14.40 159 LEU J O 1
ATOM 2671 N N . VAL C 1 160 ? -16.170 1.922 26.395 1.00 16.69 160 VAL J N 1
ATOM 2672 C CA . VAL C 1 160 ? -16.137 0.817 25.429 1.00 11.41 160 VAL J CA 1
ATOM 2673 C C . VAL C 1 160 ? -14.882 -0.031 25.606 1.00 10.10 160 VAL J C 1
ATOM 2674 O O . VAL C 1 160 ? -14.962 -1.258 25.710 1.00 12.91 160 VAL J O 1
ATOM 2678 N N . ARG C 1 161 ? -13.711 0.617 25.705 1.00 12.48 161 ARG J N 1
ATOM 2679 C CA . ARG C 1 161 ? -12.451 -0.110 25.934 1.00 13.15 161 ARG J CA 1
ATOM 2680 C C . ARG C 1 161 ? -12.454 -0.859 27.271 1.00 15.82 161 ARG J C 1
ATOM 2681 O O . ARG C 1 161 ? -11.985 -1.995 27.352 1.00 14.11 161 ARG J O 1
ATOM 2689 N N . GLU C 1 162 ? -12.984 -0.240 28.336 1.00 21.93 162 GLU J N 1
ATOM 2690 C CA . GLU C 1 162 ? -13.151 -0.970 29.590 1.00 21.93 162 GLU J CA 1
ATOM 2691 C C . GLU C 1 162 ? -14.094 -2.155 29.407 1.00 23.41 162 GLU J C 1
ATOM 2692 O O . GLU C 1 162 ? -13.835 -3.250 29.915 1.00 26.35 162 GLU J O 1
ATOM 2698 N N . ILE C 1 163 ? -15.165 -1.978 28.636 1.00 22.28 163 ILE J N 1
ATOM 2699 C CA . ILE C 1 163 ? -16.101 -3.084 28.442 1.00 19.27 163 ILE J CA 1
ATOM 2700 C C . ILE C 1 163 ? -15.426 -4.241 27.718 1.00 21.53 163 ILE J C 1
ATOM 2701 O O . ILE C 1 163 ? -15.709 -5.411 27.995 1.00 23.13 163 ILE J O 1
ATOM 2706 N N . ARG C 1 164 ? -14.521 -3.939 26.785 1.00 23.93 164 ARG J N 1
ATOM 2707 C CA . ARG C 1 164 ? -13.786 -5.007 26.104 1.00 27.94 164 ARG J CA 1
ATOM 2708 C C . ARG C 1 164 ? -12.924 -5.796 27.086 1.00 31.49 164 ARG J C 1
ATOM 2709 O O . ARG C 1 164 ? -12.897 -7.033 27.041 1.00 32.16 164 ARG J O 1
ATOM 2717 N N . LYS C 1 165 ? -12.215 -5.097 27.983 1.00 27.65 165 LYS J N 1
ATOM 2718 C CA . LYS C 1 165 ? -11.375 -5.781 28.970 1.00 32.00 165 LYS J CA 1
ATOM 2719 C C . LYS C 1 165 ? -12.204 -6.727 29.821 1.00 37.24 165 LYS J C 1
ATOM 2720 O O . LYS C 1 165 ? -11.800 -7.867 30.088 1.00 43.27 165 LYS J O 1
ATOM 2726 N N . HIS C 1 166 ? -13.364 -6.258 30.278 1.00 32.45 166 HIS J N 1
ATOM 2727 C CA . HIS C 1 166 ? -14.198 -7.097 31.123 1.00 36.72 166 HIS J CA 1
ATOM 2728 C C . HIS C 1 166 ? -14.697 -8.311 30.355 1.00 34.88 166 HIS J C 1
ATOM 2729 O O . HIS C 1 166 ? -14.842 -9.397 30.919 1.00 37.50 166 HIS J O 1
ATOM 2736 N N . LYS C 1 167 ? -14.946 -8.156 29.059 1.00 38.08 167 LYS J N 1
ATOM 2737 C CA . LYS C 1 167 ? -15.294 -9.320 28.255 1.00 36.45 167 LYS J CA 1
ATOM 2738 C C . LYS C 1 167 ? -14.117 -10.277 28.114 1.00 40.32 167 LYS J C 1
ATOM 2739 O O . LYS C 1 167 ? -14.315 -11.430 27.717 1.00 43.12 167 LYS J O 1
ATOM 2745 N N . GLU C 1 168 ? -12.903 -9.827 28.444 1.00 45.23 168 GLU J N 1
ATOM 2746 C CA . GLU C 1 168 ? -11.695 -10.651 28.365 1.00 42.91 168 GLU J CA 1
ATOM 2747 C C . GLU C 1 168 ? -11.356 -11.255 29.737 1.00 51.66 168 GLU J C 1
ATOM 2748 O O . GLU C 1 168 ? -11.837 -10.793 30.787 1.00 49.82 168 GLU J O 1
ATOM 2754 N N . MET D 1 1 ? -0.584 46.784 38.320 1.00 41.55 1 MET M N 1
ATOM 2755 C CA . MET D 1 1 ? 0.073 45.670 37.641 1.00 36.04 1 MET M CA 1
ATOM 2756 C C . MET D 1 1 ? -0.055 45.789 36.124 1.00 35.73 1 MET M C 1
ATOM 2757 O O . MET D 1 1 ? -1.129 46.093 35.606 1.00 43.31 1 MET M O 1
ATOM 2762 N N . THR D 1 2 ? 1.050 45.536 35.423 1.00 39.35 2 THR M N 1
ATOM 2763 C CA . THR D 1 2 ? 1.087 45.652 33.970 1.00 35.75 2 THR M CA 1
ATOM 2764 C C . THR D 1 2 ? 0.237 44.578 33.298 1.00 29.43 2 THR M C 1
ATOM 2765 O O . THR D 1 2 ? 0.233 43.416 33.710 1.00 30.99 2 THR M O 1
ATOM 2769 N N . GLU D 1 3 ? -0.471 44.964 32.242 1.00 28.68 3 GLU M N 1
ATOM 2770 C CA . GLU D 1 3 ? -1.229 44.027 31.421 1.00 33.63 3 GLU M CA 1
ATOM 2771 C C . GLU D 1 3 ? -0.692 44.038 29.995 1.00 27.95 3 GLU M C 1
ATOM 2772 O O . GLU D 1 3 ? -0.437 45.107 29.431 1.00 29.59 3 GLU M O 1
ATOM 2778 N N . TYR D 1 4 ? -0.545 42.853 29.403 1.00 28.52 4 TYR M N 1
ATOM 2779 C CA . TYR D 1 4 ? -0.219 42.714 27.978 1.00 26.71 4 TYR M CA 1
ATOM 2780 C C . TYR D 1 4 ? -1.380 42.018 27.273 1.00 26.55 4 TYR M C 1
ATOM 2781 O O . TYR D 1 4 ? -1.682 40.855 27.577 1.00 28.76 4 TYR M O 1
ATOM 2790 N N . LYS D 1 5 ? -2.038 42.729 26.341 1.00 22.59 5 LYS M N 1
ATOM 2791 C CA . LYS D 1 5 ? -3.217 42.208 25.635 1.00 27.55 5 LYS M CA 1
ATOM 2792 C C . LYS D 1 5 ? -2.801 41.499 24.337 1.00 33.01 5 LYS M C 1
ATOM 2793 O O . LYS D 1 5 ? -2.328 42.136 23.386 1.00 27.52 5 LYS M O 1
ATOM 2799 N N . LEU D 1 6 ? -3.004 40.181 24.293 1.00 34.33 6 LEU M N 1
ATOM 2800 C CA . LEU D 1 6 ? -2.534 39.344 23.199 1.00 28.10 6 LEU M CA 1
ATOM 2801 C C . LEU D 1 6 ? -3.723 38.848 22.383 1.00 33.61 6 LEU M C 1
ATOM 2802 O O . LEU D 1 6 ? -4.824 38.645 22.910 1.00 35.16 6 LEU M O 1
ATOM 2807 N N . VAL D 1 7 ? -3.491 38.683 21.083 1.00 33.85 7 VAL M N 1
ATOM 2808 C CA . VAL D 1 7 ? -4.476 38.157 20.147 1.00 29.85 7 VAL M CA 1
ATOM 2809 C C . VAL D 1 7 ? -3.788 37.046 19.378 1.00 24.19 7 VAL M C 1
ATOM 2810 O O . VAL D 1 7 ? -2.747 37.277 18.759 1.00 23.09 7 VAL M O 1
ATOM 2814 N N . VAL D 1 8 ? -4.350 35.845 19.438 1.00 25.08 8 VAL M N 1
ATOM 2815 C CA . VAL D 1 8 ? -3.802 34.685 18.753 1.00 27.04 8 VAL M CA 1
ATOM 2816 C C . VAL D 1 8 ? -4.599 34.469 17.469 1.00 24.39 8 VAL M C 1
ATOM 2817 O O . VAL D 1 8 ? -5.824 34.289 17.511 1.00 21.74 8 VAL M O 1
ATOM 2821 N N . VAL D 1 9 ? -3.901 34.489 16.331 1.00 23.88 9 VAL M N 1
ATOM 2822 C CA . VAL D 1 9 ? -4.491 34.319 15.008 1.00 22.28 9 VAL M CA 1
ATOM 2823 C C . VAL D 1 9 ? -3.736 33.228 14.260 1.00 19.76 9 VAL M C 1
ATOM 2824 O O . VAL D 1 9 ? -2.639 32.817 14.644 1.00 22.46 9 VAL M O 1
ATOM 2828 N N . GLY D 1 10 ? -4.339 32.782 13.171 1.00 20.16 10 GLY M N 1
ATOM 2829 C CA . GLY D 1 10 ? -3.900 31.635 12.401 1.00 24.58 10 GLY M CA 1
ATOM 2830 C C . GLY D 1 10 ? -5.091 30.903 11.809 1.00 25.47 10 GLY M C 1
ATOM 2831 O O . GLY D 1 10 ? -6.240 31.075 12.221 1.00 27.23 10 GLY M O 1
ATOM 2832 N N . ALA D 1 11 ? -4.805 30.050 10.821 1.00 21.29 11 ALA M N 1
ATOM 2833 C CA . ALA D 1 11 ? -5.843 29.238 10.186 1.00 27.08 11 ALA M CA 1
ATOM 2834 C C . ALA D 1 11 ? -6.483 28.284 11.202 1.00 26.44 11 ALA M C 1
ATOM 2835 O O . ALA D 1 11 ? -6.012 28.123 12.329 1.00 28.92 11 ALA M O 1
ATOM 2837 N N . VAL D 1 12 ? -7.566 27.629 10.792 1.00 24.02 12 VAL M N 1
ATOM 2838 C CA . VAL D 1 12 ? -8.275 26.747 11.716 1.00 24.77 12 VAL M CA 1
ATOM 2839 C C . VAL D 1 12 ? -7.483 25.448 11.890 1.00 30.27 12 VAL M C 1
ATOM 2840 O O . VAL D 1 12 ? -6.822 24.969 10.958 1.00 29.72 12 VAL M O 1
ATOM 2844 N N . GLY D 1 13 ? -7.475 24.911 13.115 1.00 22.61 13 GLY M N 1
ATOM 2845 C CA . GLY D 1 13 ? -6.738 23.687 13.396 1.00 22.44 13 GLY M CA 1
ATOM 2846 C C . GLY D 1 13 ? -5.224 23.803 13.353 1.00 28.39 13 GLY M C 1
ATOM 2847 O O . GLY D 1 13 ? -4.533 22.782 13.222 1.00 26.19 13 GLY M O 1
ATOM 2848 N N . VAL D 1 14 ? -4.674 25.018 13.464 1.00 28.83 14 VAL M N 1
ATOM 2849 C CA . VAL D 1 14 ? -3.221 25.154 13.585 1.00 32.50 14 VAL M CA 1
ATOM 2850 C C . VAL D 1 14 ? -2.732 25.078 15.020 1.00 30.17 14 VAL M C 1
ATOM 2851 O O . VAL D 1 14 ? -1.515 25.008 15.245 1.00 30.45 14 VAL M O 1
ATOM 2855 N N . GLY D 1 15 ? -3.630 25.078 15.992 1.00 36.62 15 GLY M N 1
ATOM 2856 C CA . GLY D 1 15 ? -3.262 25.037 17.385 1.00 31.21 15 GLY M CA 1
ATOM 2857 C C . GLY D 1 15 ? -3.450 26.332 18.149 1.00 28.11 15 GLY M C 1
ATOM 2858 O O . GLY D 1 15 ? -2.834 26.485 19.212 1.00 24.72 15 GLY M O 1
ATOM 2859 N N . LYS D 1 16 ? -4.269 27.267 17.647 1.00 26.39 16 LYS M N 1
ATOM 2860 C CA . LYS D 1 16 ? -4.498 28.510 18.383 1.00 31.52 16 LYS M CA 1
ATOM 2861 C C . LYS D 1 16 ? -5.034 28.225 19.780 1.00 28.93 16 LYS M C 1
ATOM 2862 O O . LYS D 1 16 ? -4.476 28.686 20.787 1.00 31.00 16 LYS M O 1
ATOM 2868 N N . SER D 1 17 ? -6.122 27.458 19.855 1.00 26.68 17 SER M N 1
ATOM 2869 C CA . SER D 1 17 ? -6.746 27.164 21.138 1.00 27.61 17 SER M CA 1
ATOM 2870 C C . SER D 1 17 ? -5.893 26.238 21.996 1.00 31.11 17 SER M C 1
ATOM 2871 O O . SER D 1 17 ? -5.902 26.360 23.225 1.00 27.83 17 SER M O 1
ATOM 2874 N N . ALA D 1 18 ? -5.166 25.298 21.388 1.00 27.67 18 ALA M N 1
ATOM 2875 C CA . ALA D 1 18 ? -4.376 24.388 22.213 1.00 31.04 18 ALA M CA 1
ATOM 2876 C C . ALA D 1 18 ? -3.186 25.115 22.842 1.00 28.16 18 ALA M C 1
ATOM 2877 O O . ALA D 1 18 ? -2.839 24.871 24.006 1.00 25.60 18 ALA M O 1
ATOM 2879 N N . LEU D 1 19 ? -2.584 26.046 22.098 1.00 31.71 19 LEU M N 1
ATOM 2880 C CA . LEU D 1 19 ? -1.449 26.815 22.604 1.00 27.16 19 LEU M CA 1
ATOM 2881 C C . LEU D 1 19 ? -1.873 27.763 23.719 1.00 28.82 19 LEU M C 1
ATOM 2882 O O . LEU D 1 19 ? -1.116 27.982 24.680 1.00 30.77 19 LEU M O 1
ATOM 2887 N N . THR D 1 20 ? -3.067 28.349 23.599 1.00 24.66 20 THR M N 1
ATOM 2888 C CA . THR D 1 20 ? -3.543 29.273 24.625 1.00 21.79 20 THR M CA 1
ATOM 2889 C C . THR D 1 20 ? -3.878 28.534 25.910 1.00 20.30 20 THR M C 1
ATOM 2890 O O . THR D 1 20 ? -3.428 28.931 26.990 1.00 21.70 20 THR M O 1
ATOM 2894 N N . ILE D 1 21 ? -4.678 27.461 25.810 1.00 18.14 21 ILE M N 1
ATOM 2895 C CA . ILE D 1 21 ? -5.043 26.661 26.975 1.00 19.57 21 ILE M CA 1
ATOM 2896 C C . ILE D 1 21 ? -3.809 26.028 27.629 1.00 23.05 21 ILE M C 1
ATOM 2897 O O . ILE D 1 21 ? -3.722 25.926 28.856 1.00 24.43 21 ILE M O 1
ATOM 2902 N N . GLN D 1 22 ? -2.843 25.586 26.830 1.00 26.92 22 GLN M N 1
ATOM 2903 C CA . GLN D 1 22 ? -1.598 25.081 27.401 1.00 25.62 22 GLN M CA 1
ATOM 2904 C C . GLN D 1 22 ? -0.835 26.181 28.143 1.00 26.27 22 GLN M C 1
ATOM 2905 O O . GLN D 1 22 ? -0.188 25.924 29.166 1.00 24.29 22 GLN M O 1
ATOM 2911 N N . LEU D 1 23 ? -0.886 27.413 27.643 1.00 27.09 23 LEU M N 1
ATOM 2912 C CA . LEU D 1 23 ? -0.213 28.500 28.351 1.00 29.02 23 LEU M CA 1
ATOM 2913 C C . LEU D 1 23 ? -0.987 28.871 29.608 1.00 30.02 23 LEU M C 1
ATOM 2914 O O . LEU D 1 23 ? -0.420 29.021 30.697 1.00 32.89 23 LEU M O 1
ATOM 2919 N N . ILE D 1 24 ? -2.298 28.994 29.463 1.00 27.49 24 ILE M N 1
ATOM 2920 C CA . ILE D 1 24 ? -3.149 29.444 30.549 1.00 29.57 24 ILE M CA 1
ATOM 2921 C C . ILE D 1 24 ? -3.311 28.341 31.594 1.00 26.19 24 ILE M C 1
ATOM 2922 O O . ILE D 1 24 ? -3.011 28.545 32.772 1.00 22.78 24 ILE M O 1
ATOM 2927 N N . GLN D 1 25 ? -3.709 27.143 31.167 1.00 26.78 25 GLN M N 1
ATOM 2928 C CA . GLN D 1 25 ? -4.173 26.088 32.061 1.00 26.20 25 GLN M CA 1
ATOM 2929 C C . GLN D 1 25 ? -3.212 24.911 32.193 1.00 30.28 25 GLN M C 1
ATOM 2930 O O . GLN D 1 25 ? -3.500 23.982 32.958 1.00 29.88 25 GLN M O 1
ATOM 2936 N N . ASN D 1 26 ? -2.100 24.913 31.458 1.00 26.12 26 ASN M N 1
ATOM 2937 C CA . ASN D 1 26 ? -1.051 23.896 31.552 1.00 26.49 26 ASN M CA 1
ATOM 2938 C C . ASN D 1 26 ? -1.608 22.477 31.382 1.00 27.96 26 ASN M C 1
ATOM 2939 O O . ASN D 1 26 ? -1.413 21.589 32.214 1.00 31.97 26 ASN M O 1
ATOM 2944 N N . HIS D 1 27 ? -2.289 22.266 30.260 1.00 29.16 27 HIS M N 1
ATOM 2945 C CA . HIS D 1 27 ? -2.732 20.935 29.865 1.00 29.37 27 HIS M CA 1
ATOM 2946 C C . HIS D 1 27 ? -3.068 20.971 28.384 1.00 28.04 27 HIS M C 1
ATOM 2947 O O . HIS D 1 27 ? -3.427 22.026 27.852 1.00 22.42 27 HIS M O 1
ATOM 2954 N N . PHE D 1 28 ? -2.932 19.815 27.724 1.00 27.62 28 PHE M N 1
ATOM 2955 C CA . PHE D 1 28 ? -3.091 19.705 26.275 1.00 23.22 28 PHE M CA 1
ATOM 2956 C C . PHE D 1 28 ? -4.513 19.254 25.955 1.00 27.32 28 PHE M C 1
ATOM 2957 O O . PHE D 1 28 ? -4.922 18.149 26.340 1.00 25.27 28 PHE M O 1
ATOM 2965 N N . VAL D 1 29 ? -5.274 20.113 25.265 1.00 26.32 29 VAL M N 1
ATOM 2966 C CA . VAL D 1 29 ? -6.666 19.805 24.933 1.00 27.25 29 VAL M CA 1
ATOM 2967 C C . VAL D 1 29 ? -6.683 18.955 23.671 1.00 28.02 29 VAL M C 1
ATOM 2968 O O . VAL D 1 29 ? -6.082 19.326 22.647 1.00 25.24 29 VAL M O 1
ATOM 2972 N N . ASP D 1 30 ? -7.350 17.797 23.747 1.00 26.92 30 ASP M N 1
ATOM 2973 C CA . ASP D 1 30 ? -7.364 16.899 22.598 1.00 27.50 30 ASP M CA 1
ATOM 2974 C C . ASP D 1 30 ? -8.321 17.403 21.528 1.00 30.64 30 ASP M C 1
ATOM 2975 O O . ASP D 1 30 ? -7.968 17.466 20.344 1.00 31.73 30 ASP M O 1
ATOM 2980 N N . GLU D 1 31 ? -9.518 17.805 21.932 1.00 31.77 31 GLU M N 1
ATOM 2981 C CA . GLU D 1 31 ? -10.487 18.401 21.030 1.00 24.89 31 GLU M CA 1
ATOM 2982 C C . GLU D 1 31 ? -10.992 19.685 21.668 1.00 27.85 31 GLU M C 1
ATOM 2983 O O . GLU D 1 31 ? -11.314 19.703 22.860 1.00 24.34 31 GLU M O 1
ATOM 2989 N N . TYR D 1 32 ? -11.035 20.756 20.875 1.00 27.66 32 TYR M N 1
ATOM 2990 C CA . TYR D 1 32 ? -11.564 22.049 21.301 1.00 25.36 32 TYR M CA 1
ATOM 2991 C C . TYR D 1 32 ? -12.250 22.682 20.099 1.00 25.06 32 TYR M C 1
ATOM 2992 O O . TYR D 1 32 ? -11.571 23.037 19.130 1.00 29.15 32 TYR M O 1
ATOM 3001 N N . ASP D 1 33 ? -13.581 22.807 20.165 1.00 23.48 33 ASP M N 1
ATOM 3002 C CA . ASP D 1 33 ? -14.450 23.423 19.166 1.00 23.38 33 ASP M CA 1
ATOM 3003 C C . ASP D 1 33 ? -13.763 24.581 18.443 1.00 21.41 33 ASP M C 1
ATOM 3004 O O . ASP D 1 33 ? -13.513 25.640 19.033 1.00 19.03 33 ASP M O 1
ATOM 3009 N N . PRO D 1 34 ? -13.440 24.392 17.165 1.00 14.66 34 PRO M N 1
ATOM 3010 C CA . PRO D 1 34 ? -12.778 25.454 16.391 1.00 17.36 34 PRO M CA 1
ATOM 3011 C C . PRO D 1 34 ? -13.598 26.731 16.220 1.00 18.32 34 PRO M C 1
ATOM 3012 O O . PRO D 1 34 ? -13.018 27.752 15.857 1.00 14.75 34 PRO M O 1
ATOM 3016 N N . THR D 1 35 ? -14.918 26.702 16.441 1.00 18.24 35 THR M N 1
ATOM 3017 C CA . THR D 1 35 ? -15.754 27.889 16.320 1.00 20.49 35 THR M CA 1
ATOM 3018 C C . THR D 1 35 ? -15.885 28.665 17.628 1.00 23.80 35 THR M C 1
ATOM 3019 O O . THR D 1 35 ? -16.500 29.738 17.624 1.00 17.54 35 THR M O 1
ATOM 3023 N N . ILE D 1 36 ? -15.319 28.168 18.733 1.00 18.01 36 ILE M N 1
ATOM 3024 C CA . ILE D 1 36 ? -15.404 28.886 20.005 1.00 19.59 36 ILE M CA 1
ATOM 3025 C C . ILE D 1 36 ? -14.307 29.945 20.065 1.00 21.90 36 ILE M C 1
ATOM 3026 O O . ILE D 1 36 ? -13.104 29.640 20.028 1.00 17.48 36 ILE M O 1
ATOM 3031 N N . GLU D 1 37 ? -14.724 31.192 20.192 1.00 20.31 37 GLU M N 1
ATOM 3032 C CA . GLU D 1 37 ? -13.821 32.303 20.420 1.00 23.01 37 GLU M CA 1
ATOM 3033 C C . GLU D 1 37 ? -14.015 32.795 21.849 1.00 25.70 37 GLU M C 1
ATOM 3034 O O . GLU D 1 37 ? -15.150 32.995 22.293 1.00 27.60 37 GLU M O 1
ATOM 3040 N N . ASP D 1 38 ? -12.916 32.962 22.575 1.00 26.75 38 ASP M N 1
ATOM 3041 C CA . ASP D 1 38 ? -13.003 33.403 23.956 1.00 28.95 38 ASP M CA 1
ATOM 3042 C C . ASP D 1 38 ? -11.697 34.086 24.337 1.00 33.21 38 ASP M C 1
ATOM 3043 O O . ASP D 1 38 ? -10.684 34.001 23.626 1.00 26.79 38 ASP M O 1
ATOM 3048 N N . SER D 1 39 ? -11.744 34.778 25.476 1.00 31.72 39 SER M N 1
ATOM 3049 C CA . SER D 1 39 ? -10.586 35.420 26.075 1.00 32.63 39 SER M CA 1
ATOM 3050 C C . SER D 1 39 ? -10.113 34.621 27.280 1.00 34.73 39 SER M C 1
ATOM 3051 O O . SER D 1 39 ? -10.900 33.948 27.954 1.00 35.82 39 SER M O 1
ATOM 3054 N N . TYR D 1 40 ? -8.811 34.696 27.534 1.00 37.69 40 TYR M N 1
ATOM 3055 C CA . TYR D 1 40 ? -8.174 34.067 28.680 1.00 34.72 40 TYR M CA 1
ATOM 3056 C C . TYR D 1 40 ? -7.249 35.090 29.324 1.00 34.29 40 TYR M C 1
ATOM 3057 O O . TYR D 1 40 ? -6.535 35.814 28.618 1.00 36.48 40 TYR M O 1
ATOM 3066 N N . ARG D 1 41 ? -7.254 35.148 30.663 1.00 36.16 41 ARG M N 1
ATOM 3067 C CA . ARG D 1 41 ? -6.376 36.038 31.418 1.00 38.23 41 ARG M CA 1
ATOM 3068 C C . ARG D 1 41 ? -5.732 35.264 32.561 1.00 38.31 41 ARG M C 1
ATOM 3069 O O . ARG D 1 41 ? -6.439 34.535 33.251 1.00 45.01 41 ARG M O 1
ATOM 3077 N N . LYS D 1 42 ? -4.418 35.454 32.797 1.00 34.44 42 LYS M N 1
ATOM 3078 C CA . LYS D 1 42 ? -3.706 34.880 33.944 1.00 25.97 42 LYS M CA 1
ATOM 3079 C C . LYS D 1 42 ? -2.538 35.779 34.368 1.00 29.85 42 LYS M C 1
ATOM 3080 O O . LYS D 1 42 ? -1.900 36.445 33.532 1.00 20.14 42 LYS M O 1
ATOM 3086 N N . GLN D 1 43 ? -2.259 35.758 35.680 1.00 27.73 43 GLN M N 1
ATOM 3087 C CA . GLN D 1 43 ? -1.137 36.472 36.277 1.00 23.12 43 GLN M CA 1
ATOM 3088 C C . GLN D 1 43 ? 0.117 35.605 36.181 1.00 20.52 43 GLN M C 1
ATOM 3089 O O . GLN D 1 43 ? 0.097 34.427 36.544 1.00 25.07 43 GLN M O 1
ATOM 3095 N N . VAL D 1 44 ? 1.195 36.175 35.653 1.00 18.23 44 VAL M N 1
ATOM 3096 C CA . VAL D 1 44 ? 2.417 35.442 35.375 1.00 23.23 44 VAL M CA 1
ATOM 3097 C C . VAL D 1 44 ? 3.605 36.301 35.789 1.00 23.26 44 VAL M C 1
ATOM 3098 O O . VAL D 1 44 ? 3.452 37.442 36.237 1.00 21.66 44 VAL M O 1
ATOM 3102 N N . VAL D 1 45 ? 4.799 35.723 35.640 1.00 23.56 45 VAL M N 1
ATOM 3103 C CA . VAL D 1 45 ? 6.075 36.392 35.865 1.00 28.00 45 VAL M CA 1
ATOM 3104 C C . VAL D 1 45 ? 6.913 36.182 34.611 1.00 34.69 45 VAL M C 1
ATOM 3105 O O . VAL D 1 45 ? 7.161 35.036 34.209 1.00 39.48 45 VAL M O 1
ATOM 3109 N N . ILE D 1 46 ? 7.320 37.282 33.979 1.00 35.51 46 ILE M N 1
ATOM 3110 C CA . ILE D 1 46 ? 8.122 37.272 32.760 1.00 32.98 46 ILE M CA 1
ATOM 3111 C C . ILE D 1 46 ? 9.335 38.147 33.024 1.00 31.41 46 ILE M C 1
ATOM 3112 O O . ILE D 1 46 ? 9.195 39.368 33.176 1.00 36.94 46 ILE M O 1
ATOM 3117 N N . ASP D 1 47 ? 10.520 37.534 33.064 1.00 31.75 47 ASP M N 1
ATOM 3118 C CA . ASP D 1 47 ? 11.775 38.229 33.367 1.00 33.31 47 ASP M CA 1
ATOM 3119 C C . ASP D 1 47 ? 11.685 38.970 34.698 1.00 31.58 47 ASP M C 1
ATOM 3120 O O . ASP D 1 47 ? 12.047 40.142 34.804 1.00 43.85 47 ASP M O 1
ATOM 3125 N N . GLY D 1 48 ? 11.203 38.275 35.720 1.00 27.64 48 GLY M N 1
ATOM 3126 C CA . GLY D 1 48 ? 11.040 38.882 37.027 1.00 39.36 48 GLY M CA 1
ATOM 3127 C C . GLY D 1 48 ? 9.902 39.874 37.168 1.00 42.37 48 GLY M C 1
ATOM 3128 O O . GLY D 1 48 ? 9.756 40.470 38.246 1.00 44.48 48 GLY M O 1
ATOM 3129 N N . GLU D 1 49 ? 9.081 40.076 36.136 1.00 35.51 49 GLU M N 1
ATOM 3130 C CA . GLU D 1 49 ? 7.975 41.024 36.211 1.00 32.72 49 GLU M CA 1
ATOM 3131 C C . GLU D 1 49 ? 6.650 40.272 36.352 1.00 29.98 49 GLU M C 1
ATOM 3132 O O . GLU D 1 49 ? 6.237 39.544 35.443 1.00 27.50 49 GLU M O 1
ATOM 3138 N N . THR D 1 50 ? 5.994 40.452 37.500 1.00 31.04 50 THR M N 1
ATOM 3139 C CA . THR D 1 50 ? 4.613 40.020 37.659 1.00 26.52 50 THR M CA 1
ATOM 3140 C C . THR D 1 50 ? 3.727 40.864 36.753 1.00 27.05 50 THR M C 1
ATOM 3141 O O . THR D 1 50 ? 3.767 42.097 36.808 1.00 27.35 50 THR M O 1
ATOM 3145 N N . CYS D 1 51 ? 2.936 40.202 35.915 1.00 23.74 51 CYS M N 1
ATOM 3146 C CA . CYS D 1 51 ? 2.089 40.901 34.966 1.00 27.05 51 CYS M CA 1
ATOM 3147 C C . CYS D 1 51 ? 0.868 40.044 34.659 1.00 25.21 51 CYS M C 1
ATOM 3148 O O . CYS D 1 51 ? 0.816 38.853 34.981 1.00 22.61 51 CYS M O 1
ATOM 3151 N N . LEU D 1 52 ? -0.120 40.675 34.032 1.00 25.11 52 LEU M N 1
ATOM 3152 C CA . LEU D 1 52 ? -1.369 40.027 33.649 1.00 26.81 52 LEU M CA 1
ATOM 3153 C C . LEU D 1 52 ? -1.364 39.800 32.144 1.00 24.05 52 LEU M C 1
ATOM 3154 O O . LEU D 1 52 ? -1.139 40.737 31.372 1.00 25.56 52 LEU M O 1
ATOM 3159 N N . LEU D 1 53 ? -1.565 38.556 31.730 1.00 25.33 53 LEU M N 1
ATOM 3160 C CA . LEU D 1 53 ? -1.769 38.248 30.321 1.00 25.15 53 LEU M CA 1
ATOM 3161 C C . LEU D 1 53 ? -3.265 38.268 30.050 1.00 29.39 53 LEU M C 1
ATOM 3162 O O . LEU D 1 53 ? -4.048 37.667 30.793 1.00 28.28 53 LEU M O 1
ATOM 3167 N N . ASP D 1 54 ? -3.660 38.980 29.008 1.00 26.14 54 ASP M N 1
ATOM 3168 C CA . ASP D 1 54 ? -5.060 39.094 28.630 1.00 25.00 54 ASP M CA 1
ATOM 3169 C C . ASP D 1 54 ? -5.136 38.759 27.146 1.00 21.07 54 ASP M C 1
ATOM 3170 O O . ASP D 1 54 ? -4.842 39.606 26.306 1.00 24.92 54 ASP M O 1
ATOM 3175 N N . ILE D 1 55 ? -5.539 37.529 26.839 1.00 25.32 55 ILE M N 1
ATOM 3176 C CA . ILE D 1 55 ? -5.364 36.927 25.518 1.00 30.68 55 ILE M CA 1
ATOM 3177 C C . ILE D 1 55 ? -6.722 36.748 24.844 1.00 30.43 55 ILE M C 1
ATOM 3178 O O . ILE D 1 55 ? -7.739 36.530 25.512 1.00 33.35 55 ILE M O 1
ATOM 3183 N N . LEU D 1 56 ? -6.740 36.853 23.513 1.00 22.18 56 LEU M N 1
ATOM 3184 C CA . LEU D 1 56 ? -7.923 36.522 22.719 1.00 21.90 56 LEU M CA 1
ATOM 3185 C C . LEU D 1 56 ? -7.574 35.369 21.797 1.00 21.47 56 LEU M C 1
ATOM 3186 O O . LEU D 1 56 ? -6.685 35.492 20.944 1.00 23.21 56 LEU M O 1
ATOM 3191 N N . ASP D 1 57 ? -8.253 34.243 21.984 1.00 20.43 57 ASP M N 1
ATOM 3192 C CA . ASP D 1 57 ? -8.073 33.089 21.111 1.00 26.13 57 ASP M CA 1
ATOM 3193 C C . ASP D 1 57 ? -9.124 33.201 20.022 1.00 24.90 57 ASP M C 1
ATOM 3194 O O . ASP D 1 57 ? -10.280 32.830 20.219 1.00 24.76 57 ASP M O 1
ATOM 3199 N N . THR D 1 58 ? -8.735 33.757 18.869 1.00 25.65 58 THR M N 1
ATOM 3200 C CA . THR D 1 58 ? -9.728 34.036 17.832 1.00 27.06 58 THR M CA 1
ATOM 3201 C C . THR D 1 58 ? -10.134 32.752 17.124 1.00 24.50 58 THR M C 1
ATOM 3202 O O . THR D 1 58 ? -9.397 31.767 17.092 1.00 28.30 58 THR M O 1
ATOM 3206 N N . ALA D 1 59 ? -11.335 32.775 16.557 1.00 27.06 59 ALA M N 1
ATOM 3207 C CA . ALA D 1 59 ? -11.874 31.627 15.844 1.00 29.34 59 ALA M CA 1
ATOM 3208 C C . ALA D 1 59 ? -12.445 31.973 14.474 1.00 27.96 59 ALA M C 1
ATOM 3209 O O . ALA D 1 59 ? -12.956 31.076 13.800 1.00 27.92 59 ALA M O 1
ATOM 3211 N N . GLY D 1 60 ? -12.408 33.243 14.063 1.00 29.29 60 GLY M N 1
ATOM 3212 C CA . GLY D 1 60 ? -12.729 33.635 12.699 1.00 29.81 60 GLY M CA 1
ATOM 3213 C C . GLY D 1 60 ? -14.187 33.550 12.299 1.00 32.21 60 GLY M C 1
ATOM 3214 O O . GLY D 1 60 ? -14.489 33.502 11.104 1.00 34.39 60 GLY M O 1
ATOM 3215 N N . GLN D 1 61 ? -15.105 33.560 13.258 1.00 31.93 61 GLN M N 1
ATOM 3216 C CA . GLN D 1 61 ? -16.520 33.412 12.952 1.00 30.45 61 GLN M CA 1
ATOM 3217 C C . GLN D 1 61 ? -17.149 34.748 12.557 1.00 31.17 61 GLN M C 1
ATOM 3218 O O . GLN D 1 61 ? -16.604 35.828 12.811 1.00 30.64 61 GLN M O 1
ATOM 3224 N N . GLU D 1 62 ? -18.329 34.658 11.929 1.00 35.38 62 GLU M N 1
ATOM 3225 C CA . GLU D 1 62 ? -18.961 35.830 11.329 1.00 32.40 62 GLU M CA 1
ATOM 3226 C C . GLU D 1 62 ? -19.683 36.694 12.359 1.00 38.49 62 GLU M C 1
ATOM 3227 O O . GLU D 1 62 ? -19.631 37.925 12.277 1.00 38.99 62 GLU M O 1
ATOM 3230 N N . GLU D 1 63 ? -20.356 36.082 13.335 1.00 39.10 63 GLU M N 1
ATOM 3231 C CA . GLU D 1 63 ? -21.280 36.840 14.175 1.00 38.90 63 GLU M CA 1
ATOM 3232 C C . GLU D 1 63 ? -20.552 37.895 15.005 1.00 40.99 63 GLU M C 1
ATOM 3233 O O . GLU D 1 63 ? -19.491 37.642 15.584 1.00 40.70 63 GLU M O 1
ATOM 3239 N N . TYR D 1 64 ? -21.141 39.087 15.058 1.00 38.31 64 TYR M N 1
ATOM 3240 C CA . TYR D 1 64 ? -20.500 40.238 15.687 1.00 44.54 64 TYR M CA 1
ATOM 3241 C C . TYR D 1 64 ? -20.200 40.004 17.175 1.00 37.51 64 TYR M C 1
ATOM 3242 O O . TYR D 1 64 ? -20.975 39.368 17.898 1.00 36.69 64 TYR M O 1
ATOM 3251 N N . SER D 1 65 ? -19.055 40.527 17.626 1.00 31.27 65 SER M N 1
ATOM 3252 C CA . SER D 1 65 ? -18.631 40.474 19.030 1.00 27.10 65 SER M CA 1
ATOM 3253 C C . SER D 1 65 ? -17.931 41.786 19.359 1.00 24.06 65 SER M C 1
ATOM 3254 O O . SER D 1 65 ? -16.877 42.080 18.793 1.00 23.79 65 SER M O 1
ATOM 3257 N N . ALA D 1 66 ? -18.510 42.574 20.273 1.00 26.21 66 ALA M N 1
ATOM 3258 C CA . ALA D 1 66 ? -17.885 43.837 20.663 1.00 26.47 66 ALA M CA 1
ATOM 3259 C C . ALA D 1 66 ? -16.478 43.610 21.201 1.00 22.64 66 ALA M C 1
ATOM 3260 O O . ALA D 1 66 ? -15.550 44.353 20.861 1.00 25.15 66 ALA M O 1
ATOM 3262 N N . MET D 1 67 ? -16.314 42.572 22.023 1.00 19.96 67 MET M N 1
ATOM 3263 C CA . MET D 1 67 ? -15.023 42.200 22.588 1.00 17.65 67 MET M CA 1
ATOM 3264 C C . MET D 1 67 ? -13.987 41.917 21.499 1.00 23.83 67 MET M C 1
ATOM 3265 O O . MET D 1 67 ? -12.839 42.365 21.603 1.00 29.51 67 MET M O 1
ATOM 3270 N N . ARG D 1 68 ? -14.359 41.159 20.461 1.00 24.03 68 ARG M N 1
ATOM 3271 C CA . ARG D 1 68 ? -13.440 40.928 19.346 1.00 22.63 68 ARG M CA 1
ATOM 3272 C C . ARG D 1 68 ? -12.879 42.251 18.838 1.00 27.96 68 ARG M C 1
ATOM 3273 O O . ARG D 1 68 ? -11.656 42.424 18.712 1.00 28.73 68 ARG M O 1
ATOM 3281 N N . ASP D 1 69 ? -13.770 43.219 18.597 1.00 24.93 69 ASP M N 1
ATOM 3282 C CA . ASP D 1 69 ? -13.340 44.528 18.119 1.00 28.55 69 ASP M CA 1
ATOM 3283 C C . ASP D 1 69 ? -12.471 45.247 19.148 1.00 30.19 69 ASP M C 1
ATOM 3284 O O . ASP D 1 69 ? -11.489 45.898 18.778 1.00 32.95 69 ASP M O 1
ATOM 3289 N N . GLN D 1 70 ? -12.819 45.169 20.444 1.00 31.19 70 GLN M N 1
ATOM 3290 C CA . GLN D 1 70 ? -11.938 45.759 21.455 1.00 34.77 70 GLN M CA 1
ATOM 3291 C C . GLN D 1 70 ? -10.543 45.146 21.382 1.00 38.10 70 GLN M C 1
ATOM 3292 O O . GLN D 1 70 ? -9.538 45.852 21.520 1.00 43.08 70 GLN M O 1
ATOM 3298 N N . TYR D 1 71 ? -10.460 43.830 21.154 1.00 33.53 71 TYR M N 1
ATOM 3299 C CA . TYR D 1 71 ? -9.160 43.165 21.153 1.00 36.93 71 TYR M CA 1
ATOM 3300 C C . TYR D 1 71 ? -8.345 43.505 19.911 1.00 39.38 71 TYR M C 1
ATOM 3301 O O . TYR D 1 71 ? -7.112 43.520 19.970 1.00 37.24 71 TYR M O 1
ATOM 3310 N N . MET D 1 72 ? -9.007 43.752 18.778 1.00 39.76 72 MET M N 1
ATOM 3311 C CA . MET D 1 72 ? -8.287 44.172 17.579 1.00 39.72 72 MET M CA 1
ATOM 3312 C C . MET D 1 72 ? -7.914 45.647 17.644 1.00 45.51 72 MET M C 1
ATOM 3313 O O . MET D 1 72 ? -6.843 46.039 17.162 1.00 45.05 72 MET M O 1
ATOM 3318 N N . ARG D 1 73 ? -8.776 46.473 18.240 1.00 42.80 73 ARG M N 1
ATOM 3319 C CA . ARG D 1 73 ? -8.519 47.904 18.314 1.00 45.68 73 ARG M CA 1
ATOM 3320 C C . ARG D 1 73 ? -7.463 48.238 19.364 1.00 46.31 73 ARG M C 1
ATOM 3321 O O . ARG D 1 73 ? -6.778 49.262 19.250 1.00 48.21 73 ARG M O 1
ATOM 3329 N N . THR D 1 74 ? -7.317 47.391 20.384 1.00 42.09 74 THR M N 1
ATOM 3330 C CA . THR D 1 74 ? -6.435 47.671 21.505 1.00 40.49 74 THR M CA 1
ATOM 3331 C C . THR D 1 74 ? -5.482 46.536 21.850 1.00 38.42 74 THR M C 1
ATOM 3332 O O . THR D 1 74 ? -4.612 46.735 22.705 1.00 39.27 74 THR M O 1
ATOM 3336 N N . GLY D 1 75 ? -5.612 45.365 21.229 1.00 38.97 75 GLY M N 1
ATOM 3337 C CA . GLY D 1 75 ? -4.589 44.348 21.371 1.00 38.33 75 GLY M CA 1
ATOM 3338 C C . GLY D 1 75 ? -3.233 44.921 21.016 1.00 32.28 75 GLY M C 1
ATOM 3339 O O . GLY D 1 75 ? -3.116 45.717 20.081 1.00 28.61 75 GLY M O 1
ATOM 3340 N N . GLU D 1 76 ? -2.207 44.530 21.768 1.00 32.58 76 GLU M N 1
ATOM 3341 C CA . GLU D 1 76 ? -0.893 45.149 21.668 1.00 33.66 76 GLU M CA 1
ATOM 3342 C C . GLU D 1 76 ? 0.109 44.311 20.886 1.00 38.16 76 GLU M C 1
ATOM 3343 O O . GLU D 1 76 ? 1.093 44.863 20.378 1.00 40.55 76 GLU M O 1
ATOM 3349 N N . GLY D 1 77 ? -0.128 43.008 20.769 1.00 39.84 77 GLY M N 1
ATOM 3350 C CA . GLY D 1 77 ? 0.744 42.120 20.026 1.00 35.17 77 GLY M CA 1
ATOM 3351 C C . GLY D 1 77 ? -0.039 40.904 19.598 1.00 37.24 77 GLY M C 1
ATOM 3352 O O . GLY D 1 77 ? -1.097 40.591 20.158 1.00 37.95 77 GLY M O 1
ATOM 3353 N N . PHE D 1 78 ? 0.489 40.218 18.590 1.00 30.84 78 PHE M N 1
ATOM 3354 C CA . PHE D 1 78 ? -0.245 39.162 17.917 1.00 34.47 78 PHE M CA 1
ATOM 3355 C C . PHE D 1 78 ? 0.662 37.964 17.689 1.00 30.61 78 PHE M C 1
ATOM 3356 O O . PHE D 1 78 ? 1.831 38.130 17.338 1.00 29.10 78 PHE M O 1
ATOM 3364 N N . LEU D 1 79 ? 0.131 36.758 17.902 1.00 28.62 79 LEU M N 1
ATOM 3365 C CA . LEU D 1 79 ? 0.796 35.535 17.469 1.00 24.63 79 LEU M CA 1
ATOM 3366 C C . LEU D 1 79 ? 0.126 35.072 16.191 1.00 22.31 79 LEU M C 1
ATOM 3367 O O . LEU D 1 79 ? -1.070 34.777 16.197 1.00 22.65 79 LEU M O 1
ATOM 3372 N N . CYS D 1 80 ? 0.893 35.010 15.108 1.00 21.34 80 CYS M N 1
ATOM 3373 C CA . CYS D 1 80 ? 0.445 34.430 13.849 1.00 18.62 80 CYS M CA 1
ATOM 3374 C C . CYS D 1 80 ? 0.924 32.990 13.812 1.00 19.20 80 CYS M C 1
ATOM 3375 O O . CYS D 1 80 ? 2.117 32.726 13.613 1.00 22.41 80 CYS M O 1
ATOM 3378 N N . VAL D 1 81 ? -0.015 32.061 14.013 1.00 18.62 81 VAL M N 1
ATOM 3379 C CA . VAL D 1 81 ? 0.274 30.643 14.200 1.00 17.62 81 VAL M CA 1
ATOM 3380 C C . VAL D 1 81 ? -0.031 29.894 12.901 1.00 22.58 81 VAL M C 1
ATOM 3381 O O . VAL D 1 81 ? -1.097 30.083 12.296 1.00 21.69 81 VAL M O 1
ATOM 3385 N N . PHE D 1 82 ? 0.910 29.052 12.473 1.00 20.87 82 PHE M N 1
ATOM 3386 C CA . PHE D 1 82 ? 0.687 28.014 11.476 1.00 24.78 82 PHE M CA 1
ATOM 3387 C C . PHE D 1 82 ? 1.204 26.686 12.037 1.00 30.47 82 PHE M C 1
ATOM 3388 O O . PHE D 1 82 ? 1.829 26.639 13.107 1.00 28.24 82 PHE M O 1
ATOM 3396 N N . ALA D 1 83 ? 0.908 25.592 11.328 1.00 24.77 83 ALA M N 1
ATOM 3397 C CA . ALA D 1 83 ? 1.351 24.256 11.720 1.00 25.72 83 ALA M CA 1
ATOM 3398 C C . ALA D 1 83 ? 2.326 23.690 10.691 1.00 25.17 83 ALA M C 1
ATOM 3399 O O . ALA D 1 83 ? 2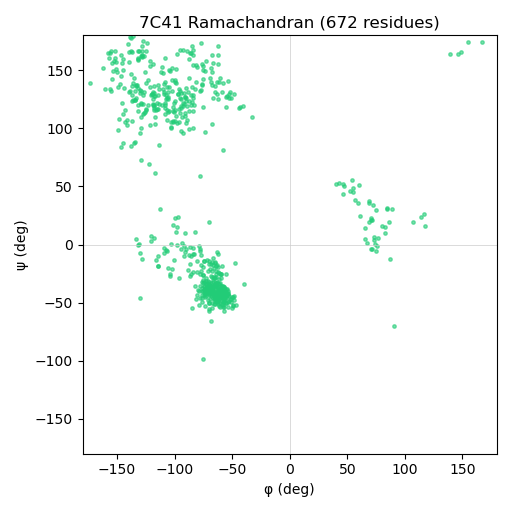.113 23.802 9.478 1.00 24.54 83 ALA M O 1
ATOM 3401 N N . ILE D 1 84 ? 3.392 23.063 11.189 1.00 21.84 84 ILE M N 1
ATOM 3402 C CA . ILE D 1 84 ? 4.492 22.652 10.337 1.00 27.28 84 ILE M CA 1
ATOM 3403 C C . ILE D 1 84 ? 4.155 21.433 9.493 1.00 28.83 84 ILE M C 1
ATOM 3404 O O . ILE D 1 84 ? 4.881 21.131 8.535 1.00 23.90 84 ILE M O 1
ATOM 3409 N N . ASN D 1 85 ? 3.064 20.734 9.820 1.00 29.38 85 ASN M N 1
ATOM 3410 C CA . ASN D 1 85 ? 2.506 19.682 8.977 1.00 27.70 85 ASN M CA 1
ATOM 3411 C C . ASN D 1 85 ? 1.354 20.192 8.116 1.00 29.14 85 ASN M C 1
ATOM 3412 O O . ASN D 1 85 ? 0.493 19.402 7.701 1.00 27.50 85 ASN M O 1
ATOM 3417 N N . ASN D 1 86 ? 1.308 21.509 7.853 1.00 28.83 86 ASN M N 1
ATOM 3418 C CA . ASN D 1 86 ? 0.142 22.100 7.186 1.00 28.47 86 ASN M CA 1
ATOM 3419 C C . ASN D 1 86 ? 0.628 23.263 6.315 1.00 25.21 86 ASN M C 1
ATOM 3420 O O . ASN D 1 86 ? 0.593 24.431 6.706 1.00 19.57 86 ASN M O 1
ATOM 3425 N N . THR D 1 87 ? 1.077 22.902 5.109 1.00 27.62 87 THR M N 1
ATOM 3426 C CA . THR D 1 87 ? 1.520 23.863 4.103 1.00 22.76 87 THR M CA 1
ATOM 3427 C C . THR D 1 87 ? 0.506 24.975 3.873 1.00 27.39 87 THR M C 1
ATOM 3428 O O . THR D 1 87 ? 0.876 26.152 3.793 1.00 28.36 87 THR M O 1
ATOM 3432 N N . LYS D 1 88 ? -0.780 24.615 3.758 1.00 32.34 88 LYS M N 1
ATOM 3433 C CA . LYS D 1 88 ? -1.841 25.604 3.568 1.00 32.47 88 LYS M CA 1
ATOM 3434 C C . LYS D 1 88 ? -1.868 26.630 4.695 1.00 30.45 88 LYS M C 1
ATOM 3435 O O . LYS D 1 88 ? -2.015 27.833 4.443 1.00 30.89 88 LYS M O 1
ATOM 3441 N N . SER D 1 89 ? -1.729 26.180 5.946 1.00 31.45 89 SER M N 1
ATOM 3442 C CA . SER D 1 89 ? -1.774 27.124 7.062 1.00 32.32 89 SER M CA 1
ATOM 3443 C C . SER D 1 89 ? -0.633 28.136 6.975 1.00 29.69 89 SER M C 1
ATOM 3444 O O . SER D 1 89 ? -0.838 29.331 7.216 1.00 33.44 89 SER M O 1
ATOM 3447 N N . PHE D 1 90 ? 0.562 27.689 6.591 1.00 28.29 90 PHE M N 1
ATOM 3448 C CA . PHE D 1 90 ? 1.666 28.624 6.389 1.00 32.29 90 PHE M CA 1
ATOM 3449 C C . PHE D 1 90 ? 1.357 29.617 5.268 1.00 31.21 90 PHE M C 1
ATOM 3450 O O . PHE D 1 90 ? 1.644 30.815 5.390 1.00 28.62 90 PHE M O 1
ATOM 3458 N N . GLU D 1 91 ? 0.750 29.142 4.176 1.00 25.88 91 GLU M N 1
ATOM 3459 C CA . GLU D 1 91 ? 0.437 30.033 3.062 1.00 33.46 91 GLU M CA 1
ATOM 3460 C C . GLU D 1 91 ? -0.584 31.083 3.471 1.00 29.12 91 GLU M C 1
ATOM 3461 O O . GLU D 1 91 ? -0.575 32.198 2.944 1.00 28.09 91 GLU M O 1
ATOM 3467 N N . ASP D 1 92 ? -1.446 30.757 4.435 1.00 34.07 92 ASP M N 1
ATOM 3468 C CA . ASP D 1 92 ? -2.442 31.688 4.943 1.00 26.52 92 ASP M CA 1
ATOM 3469 C C . ASP D 1 92 ? -1.850 32.767 5.836 1.00 26.28 92 ASP M C 1
ATOM 3470 O O . ASP D 1 92 ? -2.540 33.757 6.102 1.00 30.99 92 ASP M O 1
ATOM 3475 N N . ILE D 1 93 ? -0.603 32.616 6.296 1.00 28.73 93 ILE M N 1
ATOM 3476 C CA . ILE D 1 93 ? -0.051 33.549 7.282 1.00 27.70 93 ILE M CA 1
ATOM 3477 C C . ILE D 1 93 ? -0.137 34.988 6.780 1.00 29.25 93 ILE M C 1
ATOM 3478 O O . ILE D 1 93 ? -0.592 35.882 7.507 1.00 33.43 93 ILE M O 1
ATOM 3483 N N . HIS D 1 94 ? 0.254 35.230 5.526 1.00 24.27 94 HIS M N 1
ATOM 3484 C CA . HIS D 1 94 ? 0.293 36.601 5.004 1.00 34.40 94 HIS M CA 1
ATOM 3485 C C . HIS D 1 94 ? -1.021 37.353 5.226 1.00 29.86 94 HIS M C 1
ATOM 3486 O O . HIS D 1 94 ? -1.017 38.501 5.675 1.00 28.31 94 HIS M O 1
ATOM 3493 N N . HIS D 1 95 ? -2.153 36.712 4.906 1.00 33.25 95 HIS M N 1
ATOM 3494 C CA . HIS D 1 95 ? -3.483 37.311 5.059 1.00 34.88 95 HIS M CA 1
ATOM 3495 C C . HIS D 1 95 ? -3.733 37.839 6.480 1.00 37.25 95 HIS M C 1
ATOM 3496 O O . HIS D 1 95 ? -4.276 38.937 6.653 1.00 39.13 95 HIS M O 1
ATOM 3503 N N . TYR D 1 96 ? -3.329 37.085 7.509 1.00 36.15 96 TYR M N 1
ATOM 3504 C CA . TYR D 1 96 ? -3.520 37.554 8.884 1.00 34.22 96 TYR M CA 1
ATOM 3505 C C . TYR D 1 96 ? -2.556 38.687 9.230 1.00 33.54 96 TYR M C 1
ATOM 3506 O O . TYR D 1 96 ? -2.941 39.653 9.901 1.00 29.78 96 TYR M O 1
ATOM 3515 N N . ARG D 1 97 ? -1.297 38.587 8.797 1.00 30.11 97 ARG M N 1
ATOM 3516 C CA . ARG D 1 97 ? -0.382 39.713 8.963 1.00 36.90 97 ARG M CA 1
ATOM 3517 C C . ARG D 1 97 ? -0.910 40.955 8.250 1.00 37.53 97 ARG M C 1
ATOM 3518 O O . ARG D 1 97 ? -0.831 42.074 8.779 1.00 35.31 97 ARG M O 1
ATOM 3522 N N . GLU D 1 98 ? -1.478 40.768 7.060 1.00 36.01 98 GLU M N 1
ATOM 3523 C CA . GLU D 1 98 ? -2.008 41.884 6.288 1.00 37.63 98 GLU M CA 1
ATOM 3524 C C . GLU D 1 98 ? -3.178 42.541 7.001 1.00 38.27 98 GLU M C 1
ATOM 3525 O O . GLU D 1 98 ? -3.254 43.774 7.078 1.00 39.50 98 GLU M O 1
ATOM 3531 N N . GLN D 1 99 ? -4.114 41.725 7.507 1.00 35.83 99 GLN M N 1
ATOM 3532 C CA . GLN D 1 99 ? -5.205 42.216 8.343 1.00 35.38 99 GLN M CA 1
ATOM 3533 C C . GLN D 1 99 ? -4.681 43.036 9.510 1.00 37.07 99 GLN M C 1
ATOM 3534 O O . GLN D 1 99 ? -5.168 44.139 9.775 1.00 37.70 99 GLN M O 1
ATOM 3540 N N . ILE D 1 100 ? -3.687 42.498 10.222 1.00 32.09 100 ILE M N 1
ATOM 3541 C CA . ILE D 1 100 ? -3.120 43.159 11.396 1.00 30.36 100 ILE M CA 1
ATOM 3542 C C . ILE D 1 100 ? -2.519 44.507 11.018 1.00 32.86 100 ILE M C 1
ATOM 3543 O O . ILE D 1 100 ? -2.661 45.492 11.749 1.00 32.35 100 ILE M O 1
ATOM 3548 N N . LYS D 1 101 ? -1.830 44.572 9.877 1.00 33.32 101 LYS M N 1
ATOM 3549 C CA . LYS D 1 101 ? -1.359 45.856 9.368 1.00 38.63 101 LYS M CA 1
ATOM 3550 C C . LYS D 1 101 ? -2.501 46.863 9.265 1.00 37.21 101 LYS M C 1
ATOM 3551 O O . LYS D 1 101 ? -2.349 48.027 9.656 1.00 34.93 101 LYS M O 1
ATOM 3557 N N . ARG D 1 102 ? -3.663 46.428 8.769 1.00 35.15 102 ARG M N 1
ATOM 3558 C CA . ARG D 1 102 ? -4.774 47.358 8.585 1.00 42.39 102 ARG M CA 1
ATOM 3559 C C . ARG D 1 102 ? -5.356 47.821 9.920 1.00 38.33 102 ARG M C 1
ATOM 3560 O O . ARG D 1 102 ? -5.703 48.998 10.071 1.00 31.30 102 ARG M O 1
ATOM 3568 N N . VAL D 1 103 ? -5.475 46.916 10.896 1.00 37.48 103 VAL M N 1
ATOM 3569 C CA . VAL D 1 103 ? -6.157 47.262 12.145 1.00 39.11 103 VAL M CA 1
ATOM 3570 C C . VAL D 1 103 ? -5.420 48.367 12.883 1.00 36.26 103 VAL M C 1
ATOM 3571 O O . VAL D 1 103 ? -6.038 49.180 13.586 1.00 41.94 103 VAL M O 1
ATOM 3575 N N . LYS D 1 104 ? -4.096 48.409 12.756 1.00 35.21 104 LYS M N 1
ATOM 3576 C CA . LYS D 1 104 ? -3.294 49.416 13.425 1.00 32.66 104 LYS M CA 1
ATOM 3577 C C . LYS D 1 104 ? -2.736 50.463 12.477 1.00 37.25 104 LYS M C 1
ATOM 3578 O O . LYS D 1 104 ? -2.140 51.440 12.949 1.00 33.42 104 LYS M O 1
ATOM 3584 N N . ASP D 1 105 ? -2.953 50.300 11.164 1.00 39.82 105 ASP M N 1
ATOM 3585 C CA . ASP D 1 105 ? -2.348 51.129 10.121 1.00 38.91 105 ASP M CA 1
ATOM 3586 C C . ASP D 1 105 ? -0.893 51.431 10.458 1.00 36.60 105 ASP M C 1
ATOM 3587 O O . ASP D 1 105 ? -0.444 52.578 10.484 1.00 36.27 105 ASP M O 1
ATOM 3592 N N . SER D 1 106 ? -0.154 50.369 10.742 1.00 37.53 106 SER M N 1
ATOM 3593 C CA . SER D 1 106 ? 1.250 50.480 11.080 1.00 38.39 106 SER M CA 1
ATOM 3594 C C . SER D 1 106 ? 1.975 49.245 10.563 1.00 42.25 106 SER M C 1
ATOM 3595 O O . SER D 1 106 ? 1.418 48.139 10.543 1.00 44.35 106 SER M O 1
ATOM 3598 N N . GLU D 1 107 ? 3.209 49.449 10.122 1.00 34.69 107 GLU M N 1
ATOM 3599 C CA . GLU D 1 107 ? 4.114 48.357 9.807 1.00 33.91 107 GLU M CA 1
ATOM 3600 C C . GLU D 1 107 ? 4.888 47.895 11.037 1.00 40.64 107 GLU M C 1
ATOM 3601 O O . GLU D 1 107 ? 5.643 46.915 10.958 1.00 40.39 107 GLU M O 1
ATOM 3607 N N . ASP D 1 108 ? 4.676 4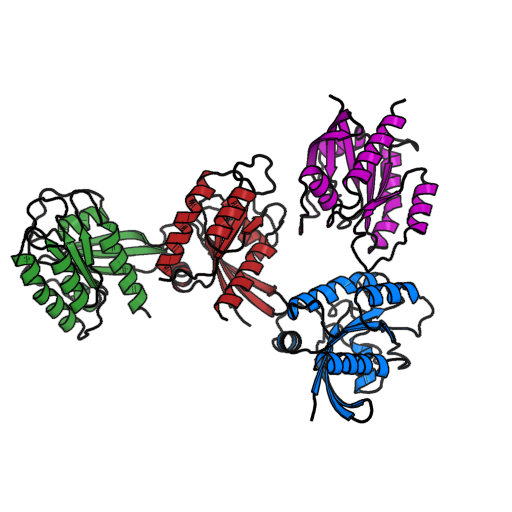8.561 12.180 1.00 39.79 108 ASP M N 1
ATOM 3608 C CA . ASP D 1 108 ? 5.438 48.343 13.401 1.00 38.82 108 ASP M CA 1
ATOM 3609 C C . ASP D 1 108 ? 4.542 47.827 14.519 1.00 42.21 108 ASP M C 1
ATOM 3610 O O . ASP D 1 108 ? 4.396 48.486 15.557 1.00 42.50 108 ASP M O 1
ATOM 3615 N N . VAL D 1 109 ? 3.938 46.665 14.322 1.00 39.33 109 VAL M N 1
ATOM 3616 C CA . VAL D 1 109 ? 3.041 46.046 15.298 1.00 37.13 109 VAL M CA 1
ATOM 3617 C C . VAL D 1 109 ? 3.765 44.861 15.925 1.00 35.05 109 VAL M C 1
ATOM 3618 O O . VAL D 1 109 ? 4.256 43.991 15.193 1.00 26.75 109 VAL M O 1
ATOM 3622 N N . PRO D 1 110 ? 3.870 44.795 17.256 1.00 35.51 110 PRO M N 1
ATOM 3623 C CA . PRO D 1 110 ? 4.509 43.641 17.908 1.00 33.01 110 PRO M CA 1
ATOM 3624 C C . PRO D 1 110 ? 3.912 42.322 17.442 1.00 34.18 110 PRO M C 1
ATOM 3625 O O . PRO D 1 110 ? 2.695 42.109 17.506 1.00 36.73 110 PRO M O 1
ATOM 3629 N N . MET D 1 111 ? 4.773 41.426 16.969 1.00 25.80 111 MET M N 1
ATOM 3630 C CA . MET D 1 111 ? 4.260 40.222 16.336 1.00 27.55 111 MET M CA 1
ATOM 3631 C C . MET D 1 111 ? 5.241 39.087 16.524 1.00 23.28 111 MET M C 1
ATOM 3632 O O . MET D 1 111 ? 6.450 39.299 16.636 1.00 22.28 111 MET M O 1
ATOM 3637 N N . VAL D 1 112 ? 4.708 37.875 16.563 1.00 22.08 112 VAL M N 1
ATOM 3638 C CA . VAL D 1 112 ? 5.545 36.689 16.596 1.00 21.02 112 VAL M CA 1
ATOM 3639 C C . VAL D 1 112 ? 4.958 35.661 15.641 1.00 19.20 112 VAL M C 1
ATOM 3640 O O . VAL D 1 112 ? 3.759 35.372 15.699 1.00 18.40 112 VAL M O 1
ATOM 3644 N N . LEU D 1 113 ? 5.807 35.135 14.746 1.00 18.45 113 LEU M N 1
ATOM 3645 C CA . LEU D 1 113 ? 5.469 34.006 13.887 1.00 17.66 113 LEU M CA 1
ATOM 3646 C C . LEU D 1 113 ? 5.713 32.683 14.618 1.00 19.22 113 LEU M C 1
ATOM 3647 O O . LEU D 1 113 ? 6.838 32.386 15.041 1.00 20.13 113 LEU M O 1
ATOM 3652 N N . VAL D 1 114 ? 4.667 31.871 14.730 1.00 20.27 114 VAL M N 1
ATOM 3653 C CA . VAL D 1 114 ? 4.698 30.622 15.489 1.00 21.62 114 VAL M CA 1
ATOM 3654 C C . VAL D 1 114 ? 4.509 29.465 14.515 1.00 22.53 114 VAL M C 1
ATOM 3655 O O . VAL D 1 114 ? 3.513 29.415 13.784 1.00 25.85 114 VAL M O 1
ATOM 3659 N N . GLY D 1 115 ? 5.477 28.560 14.481 1.00 22.46 115 GLY M N 1
ATOM 3660 C CA . GLY D 1 115 ? 5.290 27.281 13.834 1.00 22.55 115 GLY M CA 1
ATOM 3661 C C . GLY D 1 115 ? 4.937 26.204 14.847 1.00 25.79 115 GLY M C 1
ATOM 3662 O O . GLY D 1 115 ? 5.809 25.726 15.578 1.00 23.71 115 GLY M O 1
ATOM 3663 N N . ASN D 1 116 ? 3.666 25.803 14.888 1.00 24.87 116 ASN M N 1
ATOM 3664 C CA . ASN D 1 116 ? 3.168 24.885 15.901 1.00 22.91 116 ASN M CA 1
ATOM 3665 C C . ASN D 1 116 ? 3.179 23.446 15.395 1.00 20.98 116 ASN M C 1
ATOM 3666 O O . ASN D 1 116 ? 3.369 23.174 14.209 1.00 17.99 116 ASN M O 1
ATOM 3671 N N . LYS D 1 117 ? 2.982 22.520 16.343 1.00 24.24 117 LYS M N 1
ATOM 3672 C CA . LYS D 1 117 ? 2.953 21.073 16.111 1.00 25.88 117 LYS M CA 1
ATOM 3673 C C . LYS D 1 117 ? 4.341 20.542 15.742 1.00 28.11 117 LYS M C 1
ATOM 3674 O O . LYS D 1 117 ? 4.474 19.619 14.936 1.00 27.84 117 LYS M O 1
ATOM 3680 N N . CYS D 1 118 ? 5.383 21.118 16.342 1.00 24.42 118 CYS M N 1
ATOM 3681 C CA . CYS D 1 118 ? 6.736 20.674 16.021 1.00 31.11 118 CYS M CA 1
ATOM 3682 C C . CYS D 1 118 ? 7.063 19.282 16.540 1.00 35.02 118 CYS M C 1
ATOM 3683 O O . CYS D 1 118 ? 8.078 18.718 16.114 1.00 39.05 118 CYS M O 1
ATOM 3686 N N . ASP D 1 119 ? 6.246 18.726 17.447 1.00 32.50 119 ASP M N 1
ATOM 3687 C CA . ASP D 1 119 ? 6.393 17.334 17.869 1.00 28.01 119 ASP M CA 1
ATOM 3688 C C . ASP D 1 119 ? 6.136 16.351 16.735 1.00 28.78 119 ASP M C 1
ATOM 3689 O O . ASP D 1 119 ? 6.503 15.181 16.854 1.00 33.87 119 ASP M O 1
ATOM 3694 N N . LEU D 1 120 ? 5.515 16.793 15.644 1.00 26.66 120 LEU M N 1
ATOM 3695 C CA . LEU D 1 120 ? 5.040 15.812 14.672 1.00 27.01 120 LEU M CA 1
ATOM 3696 C C . LEU D 1 120 ? 6.124 15.465 13.642 1.00 24.38 120 LEU M C 1
ATOM 3697 O O . LEU D 1 120 ? 6.899 16.334 13.232 1.00 24.83 120 LEU M O 1
ATOM 3702 N N . PRO D 1 121 ? 6.206 14.203 13.217 1.00 22.04 121 PRO M N 1
ATOM 3703 C CA . PRO D 1 121 ? 7.212 13.852 12.194 1.00 22.18 121 PRO M CA 1
ATOM 3704 C C . PRO D 1 121 ? 6.963 14.481 10.831 1.00 23.70 121 PRO M C 1
ATOM 3705 O O . PRO D 1 121 ? 7.910 14.975 10.205 1.00 27.21 121 PRO M O 1
ATOM 3709 N N . SER D 1 122 ? 5.713 14.514 10.371 1.00 24.56 122 SER M N 1
ATOM 3710 C CA . SER D 1 122 ? 5.373 14.781 8.972 1.00 23.93 122 SER M CA 1
ATOM 3711 C C . SER D 1 122 ? 5.451 16.271 8.605 1.00 28.13 122 SER M C 1
ATOM 3712 O O . SER D 1 122 ? 4.500 16.880 8.108 1.00 21.77 122 SER M O 1
ATOM 3715 N N . ARG D 1 123 ? 6.639 16.842 8.785 1.00 32.71 123 ARG M N 1
ATOM 3716 C CA . ARG D 1 123 ? 6.839 18.268 8.556 1.00 30.57 123 ARG M CA 1
ATOM 3717 C C . ARG D 1 123 ? 6.902 18.576 7.067 1.00 34.41 123 ARG M C 1
ATOM 3718 O O . ARG D 1 123 ? 7.534 17.851 6.296 1.00 41.76 123 ARG M O 1
ATOM 3726 N N . THR D 1 124 ? 6.237 19.662 6.662 1.00 34.87 124 THR M N 1
ATOM 3727 C CA . THR D 1 124 ? 6.276 20.107 5.273 1.00 39.34 124 THR M CA 1
ATOM 3728 C C . THR D 1 124 ? 6.648 21.564 5.113 1.00 42.65 124 THR M C 1
ATOM 3729 O O . THR D 1 124 ? 6.905 21.993 3.981 1.00 41.32 124 THR M O 1
ATOM 3733 N N . VAL D 1 125 ? 6.645 22.339 6.190 1.00 45.03 125 VAL M N 1
ATOM 3734 C CA . VAL D 1 125 ? 7.172 23.697 6.206 1.00 42.48 125 VAL M CA 1
ATOM 3735 C C . VAL D 1 125 ? 8.456 23.620 7.014 1.00 41.13 125 VAL M C 1
ATOM 3736 O O . VAL D 1 125 ? 8.416 23.306 8.211 1.00 36.46 125 VAL M O 1
ATOM 3740 N N . ASP D 1 126 ? 9.602 23.829 6.364 1.00 38.24 126 ASP M N 1
ATOM 3741 C CA . ASP D 1 126 ? 10.841 23.637 7.103 1.00 40.93 126 ASP M CA 1
ATOM 3742 C C . ASP D 1 126 ? 11.211 24.911 7.858 1.00 34.40 126 ASP M C 1
ATOM 3743 O O . ASP D 1 126 ? 10.671 25.987 7.615 1.00 31.54 126 ASP M O 1
ATOM 3748 N N . THR D 1 127 ? 12.141 24.759 8.804 1.00 37.16 127 THR M N 1
ATOM 3749 C CA . THR D 1 127 ? 12.580 25.885 9.624 1.00 41.58 127 THR M CA 1
ATOM 3750 C C . THR D 1 127 ? 13.036 27.059 8.767 1.00 44.64 127 THR M C 1
ATOM 3751 O O . THR D 1 127 ? 12.607 28.199 8.975 1.00 46.98 127 THR M O 1
ATOM 3755 N N . LYS D 1 128 ? 13.904 26.793 7.792 1.00 46.52 128 LYS M N 1
ATOM 3756 C CA . LYS D 1 128 ? 14.550 27.869 7.047 1.00 45.45 128 LYS M CA 1
ATOM 3757 C C . LYS D 1 128 ? 13.521 28.764 6.373 1.00 49.55 128 LYS M C 1
ATOM 3758 O O . LYS D 1 128 ? 13.538 29.991 6.545 1.00 54.88 128 LYS M O 1
ATOM 3764 N N . GLN D 1 129 ? 12.596 28.163 5.625 1.00 46.83 129 GLN M N 1
ATOM 3765 C CA . GLN D 1 129 ? 11.606 28.952 4.908 1.00 43.89 129 GLN M CA 1
ATOM 3766 C C . GLN D 1 129 ? 10.671 29.675 5.874 1.00 46.92 129 GLN M C 1
ATOM 3767 O O . GLN D 1 129 ? 10.177 30.764 5.558 1.00 52.62 129 GLN M O 1
ATOM 3773 N N . ALA D 1 130 ? 10.452 29.120 7.067 1.00 43.86 130 ALA M N 1
ATOM 3774 C CA . ALA D 1 130 ? 9.738 29.868 8.093 1.00 46.06 130 ALA M CA 1
ATOM 3775 C C . ALA D 1 130 ? 10.558 31.063 8.555 1.00 49.02 130 ALA M C 1
ATOM 3776 O O . ALA D 1 130 ? 10.037 32.180 8.659 1.00 51.02 130 ALA M O 1
ATOM 3778 N N . GLN D 1 131 ? 11.853 30.844 8.824 1.00 51.79 131 GLN M N 1
ATOM 3779 C CA . GLN D 1 131 ? 12.750 31.943 9.182 1.00 51.59 131 GLN M CA 1
ATOM 3780 C C . GLN D 1 131 ? 12.825 32.980 8.068 1.00 48.25 131 GLN M C 1
ATOM 3781 O O . GLN D 1 131 ? 12.921 34.184 8.337 1.00 48.76 131 GLN M O 1
ATOM 3787 N N . ASP D 1 132 ? 12.802 32.532 6.809 1.00 48.51 132 ASP M N 1
ATOM 3788 C CA . ASP D 1 132 ? 12.809 33.478 5.698 1.00 48.12 132 ASP M CA 1
ATOM 3789 C C . ASP D 1 132 ? 11.586 34.382 5.744 1.00 46.37 132 ASP M C 1
ATOM 3790 O O . ASP D 1 132 ? 11.689 35.591 5.502 1.00 47.12 132 ASP M O 1
ATOM 3795 N N . LEU D 1 133 ? 10.419 33.815 6.057 1.00 45.18 133 LEU M N 1
ATOM 3796 C CA . LEU D 1 133 ? 9.209 34.625 6.144 1.00 46.79 133 LEU M CA 1
ATOM 3797 C C . LEU D 1 133 ? 9.315 35.622 7.291 1.00 45.85 133 LEU M C 1
ATOM 3798 O O . LEU D 1 133 ? 9.070 36.821 7.107 1.00 43.26 133 LEU M O 1
ATOM 3803 N N . ALA D 1 134 ? 9.710 35.146 8.477 1.00 44.38 134 ALA M N 1
ATOM 3804 C CA . ALA D 1 134 ? 9.802 36.027 9.638 1.00 42.79 134 ALA M CA 1
ATOM 3805 C C . ALA D 1 134 ? 10.860 37.109 9.449 1.00 41.18 134 ALA M C 1
ATOM 3806 O O . ALA D 1 134 ? 10.671 38.242 9.908 1.00 39.55 134 ALA M O 1
ATOM 3808 N N . ARG D 1 135 ? 11.968 36.801 8.762 1.00 42.56 135 ARG M N 1
ATOM 3809 C CA . ARG D 1 135 ? 12.984 37.827 8.532 1.00 42.30 135 ARG M CA 1
ATOM 3810 C C . ARG D 1 135 ? 12.552 38.821 7.462 1.00 44.12 135 ARG M C 1
ATOM 3811 O O . ARG D 1 135 ? 13.091 39.934 7.408 1.00 48.51 135 ARG M O 1
ATOM 3819 N N . SER D 1 136 ? 11.577 38.450 6.626 1.00 46.38 136 SER M N 1
ATOM 3820 C CA . SER D 1 136 ? 10.985 39.403 5.693 1.00 44.16 136 SER M CA 1
ATOM 3821 C C . SER D 1 136 ? 10.051 40.370 6.412 1.00 38.99 136 SER M C 1
ATOM 3822 O O . SER D 1 136 ? 9.969 41.549 6.052 1.00 31.80 136 SER M O 1
ATOM 3825 N N . TYR D 1 137 ? 9.336 39.886 7.429 1.00 42.42 137 TYR M N 1
ATOM 3826 C CA . TYR D 1 137 ? 8.468 40.738 8.233 1.00 42.32 137 TYR M CA 1
ATOM 3827 C C . TYR D 1 137 ? 9.234 41.577 9.248 1.00 38.36 137 TYR M C 1
ATOM 3828 O O . TYR D 1 137 ? 8.741 42.634 9.659 1.00 40.18 137 TYR M O 1
ATOM 3837 N N . GLY D 1 138 ? 10.414 41.128 9.666 1.00 36.91 138 GLY M N 1
ATOM 3838 C CA . GLY D 1 138 ? 11.128 41.776 10.745 1.00 35.74 138 GLY M CA 1
ATOM 3839 C C . GLY D 1 138 ? 10.748 41.306 12.130 1.00 25.04 138 GLY M C 1
ATOM 3840 O O . GLY D 1 138 ? 11.039 42.008 13.105 1.00 23.02 138 GLY M O 1
ATOM 3841 N N . ILE D 1 139 ? 10.135 40.135 12.251 1.00 24.09 139 ILE M N 1
ATOM 3842 C CA . ILE D 1 139 ? 9.573 39.653 13.513 1.00 27.94 139 ILE M CA 1
ATOM 3843 C C . ILE D 1 139 ? 10.237 38.337 13.848 1.00 21.97 139 ILE M C 1
ATOM 3844 O O . ILE D 1 139 ? 10.772 37.644 12.967 1.00 22.25 139 ILE M O 1
ATOM 3849 N N . PRO D 1 140 ? 10.239 37.939 15.117 1.00 23.04 140 PRO M N 1
ATOM 3850 C CA . PRO D 1 140 ? 10.832 36.647 15.486 1.00 23.82 140 PRO M CA 1
ATOM 3851 C C . PRO D 1 140 ? 9.951 35.455 15.114 1.00 28.84 140 PRO M C 1
ATOM 3852 O O . PRO D 1 140 ? 8.724 35.556 15.010 1.00 28.23 140 PRO M O 1
ATOM 3856 N N . PHE D 1 141 ? 10.606 34.307 14.906 1.00 31.85 141 PHE M N 1
ATOM 3857 C CA . PHE D 1 141 ? 9.944 33.041 14.602 1.00 27.16 141 PHE M CA 1
ATOM 3858 C C . PHE D 1 141 ? 10.315 32.007 15.656 1.00 26.61 141 PHE M C 1
ATOM 3859 O O . PHE D 1 141 ? 11.480 31.879 16.046 1.00 25.91 141 PHE M O 1
ATOM 3867 N N . ILE D 1 142 ? 9.308 31.276 16.112 1.00 28.08 142 ILE M N 1
ATOM 3868 C CA . ILE D 1 142 ? 9.405 30.404 17.274 1.00 24.67 142 ILE M CA 1
ATOM 3869 C C . ILE D 1 142 ? 8.644 29.139 16.948 1.00 23.61 142 ILE M C 1
ATOM 3870 O O . ILE D 1 142 ? 7.509 29.208 16.466 1.00 22.80 142 ILE M O 1
ATOM 3875 N N . GLU D 1 143 ? 9.268 27.994 17.192 1.00 23.78 143 GLU M N 1
ATOM 3876 C CA . GLU D 1 143 ? 8.655 26.697 16.957 1.00 27.96 143 GLU M CA 1
ATOM 3877 C C . GLU D 1 143 ? 8.056 26.192 18.260 1.00 26.99 143 GLU M C 1
ATOM 3878 O O . GLU D 1 143 ? 8.709 26.258 19.307 1.00 25.69 143 GLU M O 1
ATOM 3884 N N . THR D 1 144 ? 6.817 25.697 18.198 1.00 27.73 144 THR M N 1
ATOM 3885 C CA . THR D 1 144 ? 6.085 25.304 19.396 1.00 29.19 144 THR M CA 1
ATOM 3886 C C . THR D 1 144 ? 5.483 23.916 19.233 1.00 27.96 144 THR M C 1
ATOM 3887 O O . THR D 1 144 ? 5.406 23.350 18.138 1.00 30.27 144 THR M O 1
ATOM 3891 N N . SER D 1 145 ? 5.050 23.383 20.365 1.00 29.14 145 SER M N 1
ATOM 3892 C CA . SER D 1 145 ? 4.245 22.171 20.424 1.00 25.02 145 SER M CA 1
ATOM 3893 C C . SER D 1 145 ? 3.330 22.320 21.639 1.00 25.14 145 SER M C 1
ATOM 3894 O O . SER D 1 145 ? 3.794 22.279 22.781 1.00 22.65 145 SER M O 1
ATOM 3897 N N . ALA D 1 146 ? 2.038 22.533 21.395 1.00 25.73 146 ALA M N 1
ATOM 3898 C CA . ALA D 1 146 ? 1.065 22.521 22.486 1.00 24.64 146 ALA M CA 1
ATOM 3899 C C . ALA D 1 146 ? 1.036 21.167 23.197 1.00 24.74 146 ALA M C 1
ATOM 3900 O O . ALA D 1 146 ? 0.688 21.090 24.378 1.00 27.61 146 ALA M O 1
ATOM 3902 N N . LYS D 1 147 ? 1.427 20.097 22.507 1.00 26.34 147 LYS M N 1
ATOM 3903 C CA . LYS D 1 147 ? 1.405 18.758 23.086 1.00 27.38 147 LYS M CA 1
ATOM 3904 C C . LYS D 1 147 ? 2.442 18.615 24.196 1.00 29.39 147 LYS M C 1
ATOM 3905 O O . LYS D 1 147 ? 2.085 18.444 25.372 1.00 32.23 147 LYS M O 1
ATOM 3911 N N . THR D 1 148 ? 3.725 18.696 23.835 1.00 28.95 148 THR M N 1
ATOM 3912 C CA . THR D 1 148 ? 4.837 18.583 24.775 1.00 24.52 148 THR M CA 1
ATOM 3913 C C . THR D 1 148 ? 5.175 19.888 25.480 1.00 21.45 148 THR M C 1
ATOM 3914 O O . THR D 1 148 ? 6.088 19.899 26.313 1.00 20.86 148 THR M O 1
ATOM 3918 N N . ARG D 1 149 ? 4.488 20.979 25.146 1.00 25.58 149 ARG M N 1
ATOM 3919 C CA . ARG D 1 149 ? 4.652 22.310 25.728 1.00 25.37 149 ARG M CA 1
ATOM 3920 C C . ARG D 1 149 ? 5.929 23.001 25.271 1.00 24.43 149 ARG M C 1
ATOM 3921 O O . ARG D 1 149 ? 6.233 24.096 25.742 1.00 21.98 149 ARG M O 1
ATOM 3929 N N . GLN D 1 150 ? 6.666 22.412 24.331 1.00 26.35 150 GLN M N 1
ATOM 3930 C CA . GLN D 1 150 ? 7.903 23.014 23.854 1.00 24.73 150 GLN M CA 1
ATOM 3931 C C . GLN D 1 150 ? 7.629 24.363 23.195 1.00 33.43 150 GLN M C 1
ATOM 3932 O O . GLN D 1 150 ? 6.808 24.456 22.276 1.00 36.78 150 GLN M O 1
ATOM 3938 N N . GLY D 1 151 ? 8.304 25.413 23.671 1.00 28.23 151 GLY M N 1
ATOM 3939 C CA . GLY D 1 151 ? 8.166 26.739 23.092 1.00 24.87 151 GLY M CA 1
ATOM 3940 C C . GLY D 1 151 ? 6.871 27.470 23.394 1.00 23.85 151 GLY M C 1
ATOM 3941 O O . GLY D 1 151 ? 6.707 28.599 22.931 1.00 23.58 151 GLY M O 1
ATOM 3942 N N . VAL D 1 152 ? 5.958 26.873 24.161 1.00 26.45 152 VAL M N 1
ATOM 3943 C CA . VAL D 1 152 ? 4.693 27.526 24.510 1.00 33.30 152 VAL M CA 1
ATOM 3944 C C . VAL D 1 152 ? 4.935 28.807 25.306 1.00 31.52 152 VAL M C 1
ATOM 3945 O O . VAL D 1 152 ? 4.411 29.876 24.969 1.00 33.06 152 VAL M O 1
ATOM 3949 N N . ASP D 1 153 ? 5.710 28.718 26.392 1.00 33.78 153 ASP M N 1
ATOM 3950 C CA . ASP D 1 153 ? 5.985 29.909 27.201 1.00 32.32 153 ASP M CA 1
ATOM 3951 C C . ASP D 1 153 ? 6.839 30.913 26.438 1.00 30.77 153 ASP M C 1
ATOM 3952 O O . ASP D 1 153 ? 6.601 32.128 26.504 1.00 30.83 153 ASP M O 1
ATOM 3957 N N . ASP D 1 154 ? 7.832 30.413 25.702 1.00 26.20 154 ASP M N 1
ATOM 3958 C CA . ASP D 1 154 ? 8.722 31.257 24.913 1.00 21.28 154 ASP M CA 1
ATOM 3959 C C . ASP D 1 154 ? 7.945 32.100 23.901 1.00 23.16 154 ASP M C 1
ATOM 3960 O O . ASP D 1 154 ? 8.152 33.313 23.801 1.00 25.95 154 ASP M O 1
ATOM 3965 N N . ALA D 1 155 ? 7.050 31.471 23.134 1.00 23.31 155 ALA M N 1
ATOM 3966 C CA . ALA D 1 155 ? 6.347 32.184 22.069 1.00 24.67 155 ALA M CA 1
ATOM 3967 C C . ALA D 1 155 ? 5.571 33.367 22.625 1.00 29.00 155 ALA M C 1
ATOM 3968 O O . ALA D 1 155 ? 5.697 34.499 22.141 1.00 32.31 155 ALA M O 1
ATOM 3970 N N . PHE D 1 156 ? 4.766 33.121 23.657 1.00 30.25 156 PHE M N 1
ATOM 3971 C CA . PHE D 1 156 ? 3.990 34.191 24.262 1.00 24.43 156 PHE M CA 1
ATOM 3972 C C . PHE D 1 156 ? 4.884 35.197 24.963 1.00 24.85 156 PHE M C 1
ATOM 3973 O O . PHE D 1 156 ? 4.623 36.403 24.903 1.00 22.98 156 PHE M O 1
ATOM 3981 N N . TYR D 1 157 ? 5.922 34.720 25.671 1.00 25.74 157 TYR M N 1
ATOM 3982 C CA . TYR D 1 157 ? 6.777 35.648 26.409 1.00 26.16 157 TYR M CA 1
ATOM 3983 C C . TYR D 1 157 ? 7.651 36.463 25.473 1.00 25.42 157 TYR M C 1
ATOM 3984 O O . TYR D 1 157 ? 7.946 37.626 25.775 1.00 24.41 157 TYR M O 1
ATOM 3993 N N . THR D 1 158 ? 8.089 35.872 24.351 1.00 17.90 158 THR M N 1
ATOM 3994 C CA . THR D 1 158 ? 8.793 36.654 23.339 1.00 20.70 158 THR M CA 1
ATOM 3995 C C . THR D 1 158 ? 7.891 37.750 22.799 1.00 22.37 158 THR M C 1
ATOM 3996 O O . THR D 1 158 ? 8.349 38.870 22.522 1.00 20.39 158 THR M O 1
ATOM 4000 N N . LEU D 1 159 ? 6.592 37.452 22.669 1.00 23.19 159 LEU M N 1
ATOM 4001 C CA . LEU D 1 159 ? 5.655 38.471 22.222 1.00 21.46 159 LEU M CA 1
ATOM 4002 C C . LEU D 1 159 ? 5.585 39.599 23.228 1.00 21.39 159 LEU M C 1
ATOM 4003 O O . LEU D 1 159 ? 5.570 40.776 22.851 1.00 23.60 159 LEU M O 1
ATOM 4008 N N . VAL D 1 160 ? 5.564 39.253 24.519 1.00 23.18 160 VAL M N 1
ATOM 4009 C CA . VAL D 1 160 ? 5.539 40.267 25.567 1.00 21.82 160 VAL M CA 1
ATOM 4010 C C . VAL D 1 160 ? 6.767 41.155 25.459 1.00 22.33 160 VAL M C 1
ATOM 4011 O O . VAL D 1 160 ? 6.668 42.386 25.529 1.00 20.12 160 VAL M O 1
ATOM 4015 N N . ARG D 1 161 ? 7.941 40.540 25.245 1.00 24.42 161 ARG M N 1
ATOM 4016 C CA . ARG D 1 161 ? 9.178 41.307 25.090 1.00 23.69 161 ARG M CA 1
ATOM 4017 C C . ARG D 1 161 ? 9.110 42.227 23.871 1.00 27.22 161 ARG M C 1
ATOM 4018 O O . ARG D 1 161 ? 9.548 43.382 23.933 1.00 27.16 161 ARG M O 1
ATOM 4026 N N . GLU D 1 162 ? 8.542 41.741 22.757 1.00 25.70 162 GLU M N 1
ATOM 4027 C CA . GLU D 1 162 ? 8.355 42.597 21.587 1.00 24.66 162 GLU M CA 1
ATOM 4028 C C . GLU D 1 162 ? 7.437 43.780 21.896 1.00 25.83 162 GLU M C 1
ATOM 4029 O O . GLU D 1 162 ? 7.643 44.878 21.371 1.00 29.56 162 GLU M O 1
ATOM 4035 N N . ILE D 1 163 ? 6.444 43.576 22.766 1.00 25.42 163 ILE M N 1
ATOM 4036 C CA . ILE D 1 163 ? 5.586 44.664 23.232 1.00 26.02 163 ILE M CA 1
ATOM 4037 C C . ILE D 1 163 ? 6.369 45.653 24.096 1.00 28.03 163 ILE M C 1
ATOM 4038 O O . ILE D 1 163 ? 6.124 46.865 24.052 1.00 29.92 163 ILE M O 1
ATOM 4043 N N . ARG D 1 164 ? 7.306 45.159 24.906 1.00 27.37 164 ARG M N 1
ATOM 4044 C CA . ARG D 1 164 ? 8.131 46.055 25.712 1.00 35.45 164 ARG M CA 1
ATOM 4045 C C . ARG D 1 164 ? 8.970 46.972 24.827 1.00 33.83 164 ARG M C 1
ATOM 4046 O O . ARG D 1 164 ? 8.961 48.195 24.993 1.00 36.92 164 ARG M O 1
ATOM 4054 N N . LYS D 1 165 ? 9.691 46.391 23.867 1.00 37.92 165 LYS M N 1
ATOM 4055 C CA . LYS D 1 165 ? 10.493 47.190 22.945 1.00 40.98 165 LYS M CA 1
ATOM 4056 C C . LYS D 1 165 ? 9.635 48.210 22.200 1.00 38.91 165 LYS M C 1
ATOM 4057 O O . LYS D 1 165 ? 10.056 49.349 21.983 1.00 40.60 165 LYS M O 1
ATOM 4063 N N . HIS D 1 166 ? 8.416 47.828 21.829 1.00 38.93 166 HIS M N 1
ATOM 4064 C CA . HIS D 1 166 ? 7.545 48.753 21.118 1.00 42.73 166 HIS M CA 1
ATOM 4065 C C . HIS D 1 166 ? 7.088 49.935 21.977 1.00 46.58 166 HIS M C 1
ATOM 4066 O O . HIS D 1 166 ? 6.763 50.993 21.423 1.00 51.98 166 HIS M O 1
ATOM 4073 N N . LYS D 1 167 ? 7.098 49.808 23.307 1.00 42.67 167 LYS M N 1
ATOM 4074 C CA . LYS D 1 167 ? 6.374 50.756 24.158 1.00 45.86 167 LYS M CA 1
ATOM 4075 C C . LYS D 1 167 ? 7.001 52.149 24.202 1.00 47.95 167 LYS M C 1
ATOM 4076 O O . LYS D 1 167 ? 6.709 52.940 25.108 1.00 34.19 167 LYS M O 1
ATOM 4082 N N . GLU D 1 168 ? 7.838 52.470 23.217 1.00 50.17 168 GLU M N 1
ATOM 4083 C CA . GLU D 1 168 ? 8.506 53.767 23.158 1.00 48.18 168 GLU M CA 1
ATOM 4084 C C . GLU D 1 168 ? 8.499 54.311 21.726 1.00 42.95 168 GLU M C 1
ATOM 4085 O O . GLU D 1 168 ? 7.440 54.517 21.132 1.00 47.25 168 GLU M O 1
ATOM 4091 N N . MET E 1 1 ? -41.179 0.309 32.499 1.00 61.79 1 MET G N 1
ATOM 4092 C CA . MET E 1 1 ? -40.829 0.271 33.912 1.00 57.51 1 MET G CA 1
ATOM 4093 C C . MET E 1 1 ? -41.192 -1.044 34.553 1.00 42.88 1 MET G C 1
ATOM 4094 O O . MET E 1 1 ? -42.365 -1.412 34.594 1.00 47.45 1 MET G O 1
ATOM 4099 N N . THR E 1 2 ? -40.203 -1.716 35.119 1.00 34.60 2 THR G N 1
ATOM 4100 C CA . THR E 1 2 ? -40.440 -3.014 35.727 1.00 42.87 2 THR G CA 1
ATOM 4101 C C . THR E 1 2 ? -41.313 -2.894 36.975 1.00 41.93 2 THR G C 1
ATOM 4102 O O . THR E 1 2 ? -41.141 -1.989 37.799 1.00 35.64 2 THR G O 1
ATOM 4106 N N . GLU E 1 3 ? -42.260 -3.818 37.094 1.00 40.32 3 GLU G N 1
ATOM 4107 C CA . GLU E 1 3 ? -43.087 -3.989 38.276 1.00 39.51 3 GLU G CA 1
ATOM 4108 C C . GLU E 1 3 ? -42.626 -5.216 39.051 1.00 37.37 3 GLU G C 1
ATOM 4109 O O . GLU E 1 3 ? -42.367 -6.274 38.468 1.00 34.63 3 GLU G O 1
ATOM 4115 N N . TYR E 1 4 ? -42.531 -5.075 40.368 1.00 37.05 4 TYR G N 1
ATOM 4116 C CA . TYR E 1 4 ? -42.204 -6.190 41.246 1.00 32.84 4 TYR G CA 1
ATOM 4117 C C . TYR E 1 4 ? -43.411 -6.445 42.132 1.00 27.91 4 TYR G C 1
ATOM 4118 O O . TYR E 1 4 ? -43.824 -5.564 42.891 1.00 27.67 4 TYR G O 1
ATOM 4127 N N . LYS E 1 5 ? -44.000 -7.628 41.993 1.00 26.07 5 LYS G N 1
ATOM 4128 C CA . LYS E 1 5 ? -45.157 -8.032 42.788 1.00 28.61 5 LYS G CA 1
ATOM 4129 C C . LYS E 1 5 ? -44.666 -8.803 44.012 1.00 28.78 5 LYS G C 1
ATOM 4130 O O . LYS E 1 5 ? -44.184 -9.936 43.896 1.00 29.77 5 LYS G O 1
ATOM 4136 N N . LEU E 1 6 ? -44.789 -8.187 45.182 1.00 23.45 6 LEU G N 1
ATOM 4137 C CA . LEU E 1 6 ? -44.291 -8.753 46.421 1.00 23.86 6 LEU G CA 1
ATOM 4138 C C . LEU E 1 6 ? -45.465 -9.151 47.310 1.00 33.38 6 LEU G C 1
ATOM 4139 O O . LEU E 1 6 ? -46.566 -8.593 47.208 1.00 36.24 6 LEU G O 1
ATOM 4144 N N . VAL E 1 7 ? -45.232 -10.147 48.159 1.00 28.48 7 VAL G N 1
ATOM 4145 C CA . VAL E 1 7 ? -46.227 -10.628 49.110 1.00 31.32 7 VAL G CA 1
ATOM 4146 C C . VAL E 1 7 ? -45.536 -10.767 50.463 1.00 18.75 7 VAL G C 1
ATOM 4147 O O . VAL E 1 7 ? -44.497 -11.414 50.562 1.00 18.79 7 VAL G O 1
ATOM 4151 N N . VAL E 1 8 ? -46.090 -10.133 51.491 1.00 31.97 8 VAL G N 1
ATOM 4152 C CA . VAL E 1 8 ? -45.572 -10.229 52.855 1.00 25.98 8 VAL G CA 1
ATOM 4153 C C . VAL E 1 8 ? -46.432 -11.248 53.595 1.00 28.76 8 VAL G C 1
ATOM 4154 O O . VAL E 1 8 ? -47.663 -11.119 53.632 1.00 28.16 8 VAL G O 1
ATOM 4158 N N . VAL E 1 9 ? -45.801 -12.291 54.141 1.00 26.73 9 VAL G N 1
ATOM 4159 C CA . VAL E 1 9 ? -46.489 -13.284 54.956 1.00 32.29 9 VAL G CA 1
ATOM 4160 C C . VAL E 1 9 ? -45.806 -13.373 56.317 1.00 34.50 9 VAL G C 1
ATOM 4161 O O . VAL E 1 9 ? -44.765 -12.756 56.555 1.00 31.61 9 VAL G O 1
ATOM 4165 N N . GLY E 1 10 ? -46.418 -14.149 57.207 1.00 29.99 10 GLY G N 1
ATOM 4166 C CA . GLY E 1 10 ? -45.990 -14.281 58.590 1.00 31.35 10 GLY G CA 1
ATOM 4167 C C . GLY E 1 10 ? -47.159 -14.312 59.574 1.00 28.41 10 GLY G C 1
ATOM 4168 O O . GLY E 1 10 ? -48.288 -13.922 59.272 1.00 29.58 10 GLY G O 1
ATOM 4169 N N . ALA E 1 11 ? -46.863 -14.766 60.795 1.00 25.10 11 ALA G N 1
ATOM 4170 C CA . ALA E 1 11 ? -47.849 -14.983 61.853 1.00 22.04 11 ALA G CA 1
ATOM 4171 C C . ALA E 1 11 ? -48.533 -13.672 62.238 1.00 18.51 11 ALA G C 1
ATOM 4172 O O . ALA E 1 11 ? -48.071 -12.583 61.915 1.00 18.64 11 ALA G O 1
ATOM 4174 N N . VAL E 1 12 ? -49.667 -13.763 62.925 1.00 19.20 12 VAL G N 1
ATOM 4175 C CA . VAL E 1 12 ? -50.386 -12.519 63.158 1.00 17.89 12 VAL G CA 1
ATOM 4176 C C . VAL E 1 12 ? -49.676 -11.736 64.260 1.00 19.50 12 VAL G C 1
ATOM 4177 O O . VAL E 1 12 ? -49.123 -12.311 65.204 1.00 18.91 12 VAL G O 1
ATOM 4181 N N . GLY E 1 13 ? -49.556 -10.423 64.051 1.00 20.76 13 GLY G N 1
ATOM 4182 C CA . GLY E 1 13 ? -48.906 -9.510 64.974 1.00 19.07 13 GLY G CA 1
ATOM 4183 C C . GLY E 1 13 ? -47.395 -9.417 64.880 1.00 22.38 13 GLY G C 1
ATOM 4184 O O . GLY E 1 13 ? -46.776 -8.887 65.807 1.00 20.08 13 GLY G O 1
ATOM 4185 N N . VAL E 1 14 ? -46.778 -9.917 63.799 1.00 24.73 14 VAL G N 1
ATOM 4186 C CA . VAL E 1 14 ? -45.327 -9.818 63.636 1.00 21.16 14 VAL G CA 1
ATOM 4187 C C . VAL E 1 14 ? -44.883 -8.512 62.990 1.00 23.64 14 VAL G C 1
ATOM 4188 O O . VAL E 1 14 ? -43.691 -8.167 63.056 1.00 28.22 14 VAL G O 1
ATOM 4192 N N . GLY E 1 15 ? -45.790 -7.788 62.348 1.00 23.85 15 GLY G N 1
ATOM 4193 C CA . GLY E 1 15 ? -45.450 -6.493 61.807 1.00 22.87 15 GLY G CA 1
ATOM 4194 C C . GLY E 1 15 ? -45.583 -6.450 60.305 1.00 25.06 15 GLY G C 1
ATOM 4195 O O . GLY E 1 15 ? -45.057 -5.531 59.674 1.00 28.07 15 GLY G O 1
ATOM 4196 N N . LYS E 1 16 ? -46.273 -7.438 59.725 1.00 23.62 16 LYS G N 1
ATOM 4197 C CA . LYS E 1 16 ? -46.539 -7.429 58.288 1.00 25.99 16 LYS G CA 1
ATOM 4198 C C . LYS E 1 16 ? -47.044 -6.068 57.847 1.00 26.87 16 LYS G C 1
ATOM 4199 O O . LYS E 1 16 ? -46.481 -5.442 56.939 1.00 26.64 16 LYS G O 1
ATOM 4205 N N . SER E 1 17 ? -48.080 -5.575 58.536 1.00 27.54 17 SER G N 1
ATOM 4206 C CA . SER E 1 17 ? -48.715 -4.310 58.186 1.00 27.75 17 SER G CA 1
ATOM 4207 C C . SER E 1 17 ? -47.833 -3.119 58.539 1.00 25.32 17 SER G C 1
ATOM 4208 O O . SER E 1 17 ? -47.719 -2.170 57.756 1.00 26.92 17 SER G O 1
ATOM 4211 N N . ALA E 1 18 ? -47.226 -3.130 59.724 1.00 29.96 18 ALA G N 1
ATOM 4212 C CA . ALA E 1 18 ? -46.341 -2.033 60.098 1.00 27.90 18 ALA G CA 1
ATOM 4213 C C . ALA E 1 18 ? -45.172 -1.923 59.129 1.00 21.84 18 ALA G C 1
ATOM 4214 O O . ALA E 1 18 ? -44.776 -0.819 58.738 1.00 25.26 18 ALA G O 1
ATOM 4216 N N . LEU E 1 19 ? -44.624 -3.060 58.716 1.00 21.46 19 LEU G N 1
ATOM 4217 C CA . LEU E 1 19 ? -43.499 -3.055 57.783 1.00 24.62 19 LEU G CA 1
ATOM 4218 C C . LEU E 1 19 ? -43.898 -2.455 56.433 1.00 22.79 19 LEU G C 1
ATOM 4219 O O . LEU E 1 19 ? -43.197 -1.589 55.897 1.00 24.04 19 LEU G O 1
ATOM 4224 N N . THR E 1 20 ? -45.038 -2.893 55.882 1.00 23.21 20 THR G N 1
ATOM 4225 C CA . THR E 1 20 ? -45.512 -2.393 54.589 1.00 17.33 20 THR G CA 1
ATOM 4226 C C . THR E 1 20 ? -45.840 -0.908 54.647 1.00 18.59 20 THR G C 1
ATOM 4227 O O . THR E 1 20 ? -45.403 -0.142 53.785 1.00 19.06 20 THR G O 1
ATOM 4231 N N . ILE E 1 21 ? -46.625 -0.481 55.655 1.00 18.07 21 ILE G N 1
ATOM 4232 C CA . ILE E 1 21 ? -47.024 0.928 55.770 1.00 20.41 21 ILE G CA 1
ATOM 4233 C C . ILE E 1 21 ? -45.809 1.829 56.026 1.00 24.30 21 ILE G C 1
ATOM 4234 O O . ILE E 1 21 ? -45.760 2.984 55.568 1.00 19.79 21 ILE G O 1
ATOM 4239 N N . GLN E 1 22 ? -44.815 1.330 56.768 1.00 23.14 22 GLN G N 1
ATOM 4240 C CA . GLN E 1 22 ? -43.577 2.095 56.909 1.00 27.87 22 GLN G CA 1
ATOM 4241 C C . GLN E 1 22 ? -42.800 2.143 55.585 1.00 25.55 22 GLN G C 1
ATOM 4242 O O . GLN E 1 22 ? -42.205 3.175 55.246 1.00 25.25 22 GLN G O 1
ATOM 4248 N N . LEU E 1 23 ? -42.830 1.066 54.793 1.00 22.53 23 LEU G N 1
ATOM 4249 C CA . LEU E 1 23 ? -42.173 1.140 53.484 1.00 24.20 23 LEU G CA 1
ATOM 4250 C C . LEU E 1 23 ? -42.911 2.094 52.553 1.00 21.98 23 LEU G C 1
ATOM 4251 O O . LEU E 1 23 ? -42.286 2.932 51.888 1.00 23.75 23 LEU G O 1
ATOM 4256 N N . ILE E 1 24 ? -44.243 2.006 52.538 1.00 19.81 24 ILE G N 1
ATOM 4257 C CA . ILE E 1 24 ? -45.077 2.696 51.558 1.00 19.59 24 ILE G CA 1
ATOM 4258 C C . ILE E 1 24 ? -45.285 4.159 51.930 1.00 22.87 24 ILE G C 1
ATOM 4259 O O . ILE E 1 24 ? -45.198 5.039 51.068 1.00 21.99 24 ILE G O 1
ATOM 4264 N N . GLN E 1 25 ? -45.549 4.434 53.217 1.00 26.28 25 GLN G N 1
ATOM 4265 C CA . GLN E 1 25 ? -45.962 5.741 53.721 1.00 19.93 25 GLN G CA 1
ATOM 4266 C C . GLN E 1 25 ? -45.013 6.325 54.772 1.00 26.39 25 GLN G C 1
ATOM 4267 O O . GLN E 1 25 ? -45.342 7.351 55.378 1.00 30.86 25 GLN G O 1
ATOM 4273 N N . ASN E 1 26 ? -43.863 5.693 55.014 1.00 28.13 26 ASN G N 1
ATOM 4274 C CA . ASN E 1 26 ? -42.795 6.210 55.885 1.00 27.67 26 ASN G CA 1
ATOM 4275 C C . ASN E 1 26 ? -43.354 6.741 57.209 1.00 29.60 26 ASN G C 1
ATOM 4276 O O . ASN E 1 26 ? -43.075 7.863 57.639 1.00 24.19 26 ASN G O 1
ATOM 4281 N N . HIS E 1 27 ? -44.152 5.903 57.868 1.00 31.87 27 HIS G N 1
ATOM 4282 C CA . HIS E 1 27 ? -44.570 6.164 59.239 1.00 33.96 27 HIS G CA 1
ATOM 4283 C C . HIS E 1 27 ? -44.972 4.848 59.891 1.00 34.62 27 HIS G C 1
ATOM 4284 O O . HIS E 1 27 ? -45.175 3.830 59.219 1.00 30.41 27 HIS G O 1
ATOM 4291 N N . PHE E 1 28 ? -45.075 4.890 61.219 1.00 36.69 28 PHE G N 1
ATOM 4292 C CA . PHE E 1 28 ? -45.266 3.709 62.048 1.00 30.32 28 PHE G CA 1
ATOM 4293 C C . PHE E 1 28 ? -46.686 3.725 62.581 1.00 35.32 28 PHE G C 1
ATOM 4294 O O . PHE E 1 28 ? -47.079 4.688 63.250 1.00 34.28 28 PHE G O 1
ATOM 4302 N N . VAL E 1 29 ? -47.447 2.667 62.285 1.00 36.59 29 VAL G N 1
ATOM 4303 C CA . VAL E 1 29 ? -48.833 2.545 62.729 1.00 29.79 29 VAL G CA 1
ATOM 4304 C C . VAL E 1 29 ? -48.841 1.904 64.103 1.00 31.58 29 VAL G C 1
ATOM 4305 O O . VAL E 1 29 ? -48.337 0.787 64.273 1.00 31.35 29 VAL G O 1
ATOM 4309 N N . ASP E 1 30 ? -49.444 2.595 65.079 1.00 27.76 30 ASP G N 1
ATOM 4310 C CA . ASP E 1 30 ? -49.501 2.034 66.425 1.00 30.76 30 ASP G CA 1
ATOM 4311 C C . ASP E 1 30 ? -50.452 0.837 66.490 1.00 31.41 30 ASP G C 1
ATOM 4312 O O . ASP E 1 30 ? -50.158 -0.156 67.169 1.00 26.79 30 ASP G O 1
ATOM 4317 N N . GLU E 1 31 ? -51.572 0.890 65.764 1.00 30.93 31 GLU G N 1
ATOM 4318 C CA . GLU E 1 31 ? -52.497 -0.235 65.687 1.00 33.87 31 GLU G CA 1
ATOM 4319 C C . GLU E 1 31 ? -53.123 -0.308 64.301 1.00 30.94 31 GLU G C 1
ATOM 4320 O O . GLU E 1 31 ? -53.770 0.643 63.854 1.00 37.07 31 GLU G O 1
ATOM 4326 N N . TYR E 1 32 ? -52.939 -1.442 63.634 1.00 31.87 32 TYR G N 1
ATOM 4327 C CA . TYR E 1 32 ? -53.521 -1.713 62.323 1.00 31.24 32 TYR G CA 1
ATOM 4328 C C . TYR E 1 32 ? -54.214 -3.071 62.389 1.00 32.51 32 TYR G C 1
ATOM 4329 O O . TYR E 1 32 ? -53.570 -4.077 62.704 1.00 32.25 32 TYR G O 1
ATOM 4338 N N . ASP E 1 33 ? -55.527 -3.094 62.116 1.00 29.83 33 ASP G N 1
ATOM 4339 C CA . ASP E 1 33 ? -56.394 -4.271 62.185 1.00 26.48 33 ASP G CA 1
ATOM 4340 C C . ASP E 1 33 ? -55.715 -5.522 61.640 1.00 32.27 33 ASP G C 1
ATOM 4341 O O . ASP E 1 33 ? -55.366 -5.571 60.452 1.00 34.91 33 ASP G O 1
ATOM 4346 N N . PRO E 1 34 ? -55.537 -6.561 62.468 1.00 30.01 34 PRO G N 1
ATOM 4347 C CA . PRO E 1 34 ? -54.892 -7.800 61.981 1.00 24.32 34 PRO G CA 1
ATOM 4348 C C . PRO E 1 34 ? -55.652 -8.507 60.868 1.00 25.52 34 PRO G C 1
ATOM 4349 O O . PRO E 1 34 ? -55.047 -9.296 60.123 1.00 21.51 34 PRO G O 1
ATOM 4353 N N . THR E 1 35 ? -56.962 -8.292 60.761 1.00 26.95 35 THR G N 1
ATOM 4354 C CA . THR E 1 35 ? -57.806 -9.005 59.810 1.00 25.66 35 THR G CA 1
ATOM 4355 C C . THR E 1 35 ? -57.974 -8.268 58.489 1.00 26.08 35 THR G C 1
ATOM 4356 O O . THR E 1 35 ? -58.712 -8.756 57.624 1.00 22.01 35 THR G O 1
ATOM 4360 N N . ILE E 1 36 ? -57.342 -7.103 58.325 1.00 24.89 36 ILE G N 1
ATOM 4361 C CA . ILE E 1 36 ? -57.399 -6.353 57.075 1.00 23.32 36 ILE G CA 1
ATOM 4362 C C . ILE E 1 36 ? -56.235 -6.800 56.205 1.00 28.75 36 ILE G C 1
ATOM 4363 O O . ILE E 1 36 ? -55.065 -6.527 56.511 1.00 27.26 36 ILE G O 1
ATOM 4368 N N . GLU E 1 37 ? -56.564 -7.497 55.125 1.00 30.15 37 GLU G N 1
ATOM 4369 C CA . GLU E 1 37 ? -55.630 -7.787 54.048 1.00 33.59 37 GLU G CA 1
ATOM 4370 C C . GLU E 1 37 ? -55.838 -6.771 52.932 1.00 38.13 37 GLU G C 1
ATOM 4371 O O . GLU E 1 37 ? -56.974 -6.540 52.503 1.00 44.52 37 GLU G O 1
ATOM 4377 N N . ASP E 1 38 ? -54.751 -6.151 52.478 1.00 36.13 38 ASP G N 1
ATOM 4378 C CA . ASP E 1 38 ? -54.857 -5.183 51.395 1.00 39.11 38 ASP G CA 1
ATOM 4379 C C . ASP E 1 38 ? -53.520 -5.079 50.676 1.00 41.78 38 ASP G C 1
ATO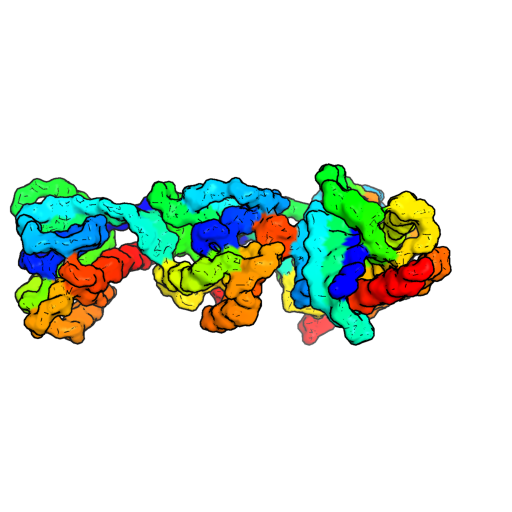M 4380 O O . ASP E 1 38 ? -52.478 -5.511 51.185 1.00 37.89 38 ASP G O 1
ATOM 4385 N N . SER E 1 39 ? -53.567 -4.486 49.485 1.00 41.71 39 SER G N 1
ATOM 4386 C CA . SER E 1 39 ? -52.397 -4.300 48.640 1.00 41.86 39 SER G CA 1
ATOM 4387 C C . SER E 1 39 ? -52.001 -2.828 48.606 1.00 40.14 39 SER G C 1
ATOM 4388 O O . SER E 1 39 ? -52.793 -1.942 48.940 1.00 44.73 39 SER G O 1
ATOM 4391 N N . TYR E 1 40 ? -50.750 -2.582 48.215 1.00 37.31 40 TYR G N 1
ATOM 4392 C CA . TYR E 1 40 ? -50.134 -1.262 48.281 1.00 33.67 40 TYR G CA 1
ATOM 4393 C C . TYR E 1 40 ? -49.159 -1.116 47.123 1.00 28.87 40 TYR G C 1
ATOM 4394 O O . TYR E 1 40 ? -48.392 -2.036 46.835 1.00 23.88 40 TYR G O 1
ATOM 4403 N N . ARG E 1 41 ? -49.157 0.045 46.487 1.00 28.40 41 ARG G N 1
ATOM 4404 C CA . ARG E 1 41 ? -48.223 0.303 45.399 1.00 29.06 41 ARG G CA 1
ATOM 4405 C C . ARG E 1 41 ? -47.427 1.571 45.674 1.00 21.45 41 ARG G C 1
ATOM 4406 O O . ARG E 1 41 ? -47.907 2.503 46.320 1.00 18.60 41 ARG G O 1
ATOM 4414 N N . LYS E 1 42 ? -46.194 1.578 45.178 1.00 31.15 42 LYS G N 1
ATOM 4415 C CA . LYS E 1 42 ? -45.268 2.686 45.371 1.00 31.99 42 LYS G CA 1
ATOM 4416 C C . LYS E 1 42 ? -44.251 2.695 44.236 1.00 33.15 42 LYS G C 1
ATOM 4417 O O . LYS E 1 42 ? -43.664 1.659 43.903 1.00 24.17 42 LYS G O 1
ATOM 4423 N N . GLN E 1 43 ? -44.049 3.869 43.649 1.00 40.09 43 GLN G N 1
ATOM 4424 C CA . GLN E 1 43 ? -42.951 4.086 42.723 1.00 38.81 43 GLN G CA 1
ATOM 4425 C C . GLN E 1 43 ? -41.685 4.412 43.510 1.00 37.46 43 GLN G C 1
ATOM 4426 O O . GLN E 1 43 ? -41.691 5.291 44.380 1.00 44.03 43 GLN G O 1
ATOM 4432 N N . VAL E 1 44 ? -40.602 3.693 43.217 1.00 37.70 44 VAL G N 1
ATOM 4433 C CA . VAL E 1 44 ? -39.357 3.807 43.964 1.00 37.24 44 VAL G CA 1
ATOM 4434 C C . VAL E 1 44 ? -38.182 3.741 42.993 1.00 41.57 44 VAL G C 1
ATOM 4435 O O . VAL E 1 44 ? -38.342 3.490 41.792 1.00 40.99 44 VAL G O 1
ATOM 4439 N N . VAL E 1 45 ? -36.989 3.986 43.530 1.00 35.57 45 VAL G N 1
ATOM 4440 C CA . VAL E 1 45 ? -35.731 3.695 42.856 1.00 41.22 45 VAL G CA 1
ATOM 4441 C C . VAL E 1 45 ? -34.970 2.706 43.729 1.00 38.60 45 VAL G C 1
ATOM 4442 O O . VAL E 1 45 ? -34.854 2.909 44.943 1.00 37.27 45 VAL G O 1
ATOM 4446 N N . ILE E 1 46 ? -34.504 1.618 43.118 1.00 40.73 46 ILE G N 1
ATOM 4447 C CA . ILE E 1 46 ? -33.729 0.579 43.786 1.00 36.37 46 ILE G CA 1
ATOM 4448 C C . ILE E 1 46 ? -32.496 0.386 42.927 1.00 36.39 46 ILE G C 1
ATOM 4449 O O . ILE E 1 46 ? -32.601 -0.129 41.808 1.00 37.26 46 ILE G O 1
ATOM 4454 N N . ASP E 1 47 ? -31.335 0.811 43.428 1.00 36.36 47 ASP G N 1
ATOM 4455 C CA . ASP E 1 47 ? -30.077 0.677 42.694 1.00 30.26 47 ASP G CA 1
ATOM 4456 C C . ASP E 1 47 ? -30.156 1.428 41.368 1.00 33.45 47 ASP G C 1
ATOM 4457 O O . ASP E 1 47 ? -29.927 0.864 40.305 1.00 33.62 47 ASP G O 1
ATOM 4462 N N . GLY E 1 48 ? -30.559 2.691 41.427 1.00 34.23 48 GLY G N 1
ATOM 4463 C CA . GLY E 1 48 ? -30.700 3.475 40.214 1.00 39.25 48 GLY G CA 1
ATOM 4464 C C . GLY E 1 48 ? -31.707 2.930 39.229 1.00 45.73 48 GLY G C 1
ATOM 4465 O O . GLY E 1 48 ? -31.591 3.183 38.026 1.00 46.17 48 GLY G O 1
ATOM 4466 N N . GLU E 1 49 ? -32.685 2.169 39.701 1.00 41.84 49 GLU G N 1
ATOM 4467 C CA . GLU E 1 49 ? -33.742 1.652 38.847 1.00 43.38 49 GLU G CA 1
ATOM 4468 C C . GLU E 1 49 ? -35.070 2.209 39.323 1.00 46.51 49 GLU G C 1
ATOM 4469 O O . GLU E 1 49 ? -35.503 1.910 40.435 1.00 49.80 49 GLU G O 1
ATOM 4475 N N . THR E 1 50 ? -35.720 3.012 38.496 1.00 51.71 50 THR G N 1
ATOM 4476 C CA . THR E 1 50 ? -37.030 3.527 38.866 1.00 49.52 50 THR G CA 1
ATOM 4477 C C . THR E 1 50 ? -38.024 2.445 38.481 1.00 44.36 50 THR G C 1
ATOM 4478 O O . THR E 1 50 ? -38.149 2.109 37.300 1.00 50.60 50 THR G O 1
ATOM 4482 N N . CYS E 1 51 ? -38.688 1.865 39.481 1.00 44.82 51 CYS G N 1
ATOM 4483 C CA . CYS E 1 51 ? -39.560 0.717 39.288 1.00 45.71 51 CYS G CA 1
ATOM 4484 C C . CYS E 1 51 ? -40.809 0.904 40.137 1.00 40.07 51 CYS G C 1
ATOM 4485 O O . CYS E 1 51 ? -40.936 1.885 40.877 1.00 41.98 51 CYS G O 1
ATOM 4488 N N . LEU E 1 52 ? -41.726 -0.058 40.041 1.00 33.31 52 LEU G N 1
ATOM 4489 C CA . LEU E 1 52 ? -42.984 -0.040 40.776 1.00 37.87 52 LEU G CA 1
ATOM 4490 C C . LEU E 1 52 ? -43.058 -1.237 41.707 1.00 34.95 52 LEU G C 1
ATOM 4491 O O . LEU E 1 52 ? -42.832 -2.377 41.284 1.00 34.83 52 LEU G O 1
ATOM 4496 N N . LEU E 1 53 ? -43.392 -0.976 42.961 1.00 35.57 53 LEU G N 1
ATOM 4497 C CA . LEU E 1 53 ? -43.671 -2.032 43.917 1.00 34.09 53 LEU G CA 1
ATOM 4498 C C . LEU E 1 53 ? -45.178 -2.193 44.039 1.00 31.53 53 LEU G C 1
ATOM 4499 O O . LEU 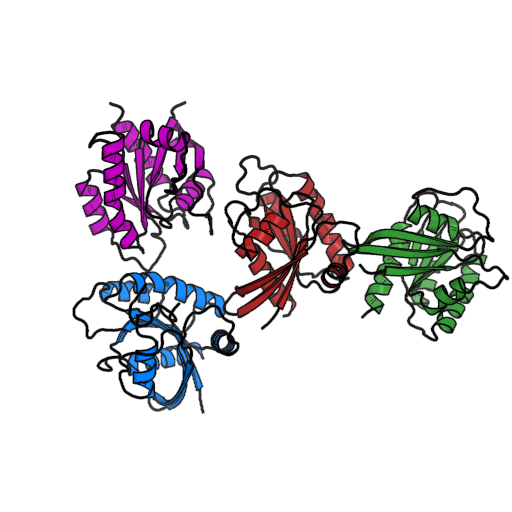E 1 53 ? -45.927 -1.218 43.962 1.00 33.01 53 LEU G O 1
ATOM 4504 N N . ASP E 1 54 ? -45.618 -3.437 44.165 1.00 33.48 54 ASP G N 1
ATOM 4505 C CA . ASP E 1 54 ? -47.034 -3.760 44.323 1.00 35.04 54 ASP G CA 1
ATOM 4506 C C . ASP E 1 54 ? -47.061 -4.898 45.333 1.00 34.76 54 ASP G C 1
ATOM 4507 O O . ASP E 1 54 ? -46.751 -6.045 44.992 1.00 33.61 54 ASP G O 1
ATOM 4512 N N . ILE E 1 55 ? -47.421 -4.558 46.568 1.00 38.07 55 ILE G N 1
ATOM 4513 C CA . ILE E 1 55 ? -47.247 -5.411 47.736 1.00 38.21 55 ILE G CA 1
ATOM 4514 C C . ILE E 1 55 ? -48.611 -5.808 48.264 1.00 42.31 55 ILE G C 1
ATOM 4515 O O . ILE E 1 55 ? -49.496 -4.956 48.408 1.00 44.35 55 ILE G O 1
ATOM 4520 N N . LEU E 1 56 ? -48.774 -7.096 48.570 1.00 40.81 56 LEU G N 1
ATOM 4521 C CA . LEU E 1 56 ? -49.945 -7.597 49.276 1.00 36.62 56 LEU G CA 1
ATOM 4522 C C . LEU E 1 56 ? -49.575 -7.818 50.735 1.00 34.36 56 LEU G C 1
ATOM 4523 O O . LEU E 1 56 ? -48.731 -8.667 51.043 1.00 37.92 56 LEU G O 1
ATOM 4528 N N . ASP E 1 57 ? -50.200 -7.051 51.621 1.00 32.88 57 ASP G N 1
ATOM 4529 C CA . ASP E 1 57 ? -50.143 -7.267 53.063 1.00 32.26 57 ASP G CA 1
ATOM 4530 C C . ASP E 1 57 ? -51.214 -8.308 53.411 1.00 34.55 57 ASP G C 1
ATOM 4531 O O . ASP E 1 57 ? -52.403 -7.987 53.482 1.00 34.31 57 ASP G O 1
ATOM 4536 N N . THR E 1 58 ? -50.812 -9.576 53.589 1.00 34.06 58 THR G N 1
ATOM 4537 C CA . THR E 1 58 ? -51.775 -10.652 53.850 1.00 36.12 58 THR G CA 1
ATOM 4538 C C . THR E 1 58 ? -52.179 -10.696 55.327 1.00 30.92 58 THR G C 1
ATOM 4539 O O . THR E 1 58 ? -51.431 -10.276 56.214 1.00 29.94 58 THR G O 1
ATOM 4543 N N . ALA E 1 59 ? -53.375 -11.225 55.586 1.00 29.15 59 ALA G N 1
ATOM 4544 C CA . ALA E 1 59 ? -53.889 -11.314 56.947 1.00 26.86 59 ALA G CA 1
ATOM 4545 C C . ALA E 1 59 ? -54.432 -12.688 57.326 1.00 30.83 59 ALA G C 1
ATOM 4546 O O . ALA E 1 59 ? -54.912 -12.852 58.453 1.00 35.68 59 ALA G O 1
ATOM 4548 N N . GLY E 1 60 ? -54.387 -13.668 56.425 1.00 28.09 60 GLY G N 1
ATOM 4549 C CA . GLY E 1 60 ? -54.740 -15.035 56.771 1.00 31.26 60 GLY G CA 1
ATOM 4550 C C . GLY E 1 60 ? -56.207 -15.299 57.029 1.00 32.47 60 GLY G C 1
ATOM 4551 O O . GLY E 1 60 ? -56.543 -16.310 57.655 1.00 37.04 60 GLY G O 1
ATOM 4552 N N . GLN E 1 61 ? -57.094 -14.442 56.535 1.00 33.64 61 GLN G N 1
ATOM 4553 C CA . GLN E 1 61 ? -58.510 -14.477 56.872 1.00 37.21 61 GLN G CA 1
ATOM 4554 C C . GLN E 1 61 ? -59.288 -15.411 55.949 1.00 39.48 61 GLN G C 1
ATOM 4555 O O . GLN E 1 61 ? -58.872 -15.716 54.829 1.00 42.36 61 GLN G O 1
ATOM 4561 N N . GLU E 1 62 ? -60.463 -15.824 56.434 1.00 40.03 62 GLU G N 1
ATOM 4562 C CA . GLU E 1 62 ? -61.198 -16.935 55.832 1.00 37.34 62 GLU G CA 1
ATOM 4563 C C . GLU E 1 62 ? -61.883 -16.541 54.526 1.00 40.02 62 GLU G C 1
ATOM 4564 O O . GLU E 1 62 ? -61.925 -17.345 53.587 1.00 45.29 62 GLU G O 1
ATOM 4567 N N . GLU E 1 63 ? -62.461 -15.338 54.453 1.00 34.53 63 GLU G N 1
ATOM 4568 C CA . GLU E 1 63 ? -63.268 -14.982 53.288 1.00 35.85 63 GLU G CA 1
ATOM 4569 C C . GLU E 1 63 ? -62.450 -15.097 52.004 1.00 40.54 63 GLU G C 1
ATOM 4570 O O . GLU E 1 63 ? -61.269 -14.744 51.967 1.00 40.54 63 GLU G O 1
ATOM 4576 N N . TYR E 1 64 ? -63.077 -15.623 50.952 1.00 38.67 64 TYR G N 1
ATOM 4577 C CA . TYR E 1 64 ? -62.377 -15.792 49.686 1.00 43.38 64 TYR G CA 1
ATOM 4578 C C . TYR E 1 64 ? -62.096 -14.430 49.052 1.00 47.69 64 TYR G C 1
ATOM 4579 O O . TYR E 1 64 ? -62.891 -13.492 49.152 1.00 49.52 64 TYR G O 1
ATOM 4588 N N . SER E 1 65 ? -60.936 -14.325 48.407 1.00 47.16 65 SER G N 1
ATOM 4589 C CA . SER E 1 65 ? -60.466 -13.052 47.851 1.00 50.82 65 SER G CA 1
ATOM 4590 C C . SER E 1 65 ? -59.634 -13.375 46.608 1.00 50.48 65 SER G C 1
ATOM 4591 O O . SER E 1 65 ? -58.453 -13.715 46.711 1.00 54.74 65 SER G O 1
ATOM 4594 N N . ALA E 1 66 ? -60.269 -13.249 45.436 1.00 51.62 66 ALA G N 1
ATOM 4595 C CA . ALA E 1 66 ? -59.641 -13.667 44.183 1.00 48.85 66 ALA G CA 1
ATOM 4596 C C . ALA E 1 66 ? -58.291 -12.997 43.958 1.00 42.42 66 ALA G C 1
ATOM 4597 O O . ALA E 1 66 ? -57.441 -13.548 43.253 1.00 44.71 66 ALA G O 1
ATOM 4599 N N . MET E 1 67 ? -58.073 -11.815 44.550 1.00 48.05 67 MET G N 1
ATOM 4600 C CA . MET E 1 67 ? -56.793 -11.118 44.395 1.00 46.38 67 MET G CA 1
ATOM 4601 C C . MET E 1 67 ? -55.677 -11.776 45.193 1.00 46.03 67 MET G C 1
ATOM 4602 O O . MET E 1 67 ? -54.523 -11.798 44.745 1.00 43.74 67 MET G O 1
ATOM 4607 N N . ARG E 1 68 ? -55.977 -12.257 46.402 1.00 51.03 68 ARG G N 1
ATOM 4608 C CA . ARG E 1 68 ? -54.985 -13.041 47.130 1.00 49.17 68 ARG G CA 1
ATOM 4609 C C . ARG E 1 68 ? -54.525 -14.213 46.277 1.00 45.70 68 ARG G C 1
ATOM 4610 O O . ARG E 1 68 ? -53.323 -14.406 46.063 1.00 40.73 68 ARG G O 1
ATOM 4618 N N . ASP E 1 69 ? -55.484 -14.976 45.740 1.00 46.89 69 ASP G N 1
ATOM 4619 C CA . ASP E 1 69 ? -55.163 -16.029 44.780 1.00 39.80 69 ASP G CA 1
ATOM 4620 C C . ASP E 1 69 ? -54.306 -15.478 43.657 1.00 35.20 69 ASP G C 1
ATOM 4621 O O . ASP E 1 69 ? -53.282 -16.060 43.293 1.00 32.90 69 ASP G O 1
ATOM 4626 N N . GLN E 1 70 ? -54.708 -14.325 43.117 1.00 39.62 70 GLN G N 1
ATOM 4627 C CA . GLN E 1 70 ? -53.975 -13.685 42.032 1.00 36.21 70 GLN G CA 1
ATOM 4628 C C . GLN E 1 70 ? -52.576 -13.251 42.468 1.00 36.05 70 GLN G C 1
ATOM 4629 O O . GLN E 1 70 ? -51.620 -13.396 41.697 1.00 30.47 70 GLN G O 1
ATOM 4635 N N . TYR E 1 71 ? -52.430 -12.761 43.708 1.00 34.14 71 TYR G N 1
ATOM 4636 C CA . TYR E 1 71 ? -51.110 -12.407 44.228 1.00 34.99 71 TYR G CA 1
ATOM 4637 C C . TYR E 1 71 ? -50.248 -13.628 44.511 1.00 33.78 71 TYR G C 1
ATOM 4638 O O . TYR E 1 71 ? -49.019 -13.537 44.425 1.00 34.72 71 TYR G O 1
ATOM 4647 N N . MET E 1 72 ? -50.858 -14.756 44.887 1.00 28.66 72 MET G N 1
ATOM 4648 C CA . MET E 1 72 ? -50.083 -15.979 45.083 1.00 33.53 72 MET G CA 1
ATOM 4649 C C . MET E 1 72 ? -49.708 -16.608 43.742 1.00 34.07 72 MET G C 1
ATOM 4650 O O . MET E 1 72 ? -48.591 -17.112 43.576 1.00 24.44 72 MET G O 1
ATOM 4655 N N . ARG E 1 73 ? -50.638 -16.592 42.782 1.00 31.43 73 ARG G N 1
ATOM 4656 C CA . ARG E 1 73 ? -50.368 -17.124 41.450 1.00 33.49 73 ARG G CA 1
ATOM 4657 C C . ARG E 1 73 ? -49.230 -16.370 40.779 1.00 31.25 73 ARG G C 1
ATOM 4658 O O . ARG E 1 73 ? -48.241 -16.975 40.360 1.00 33.06 73 ARG G O 1
ATOM 4666 N N . THR E 1 74 ? -49.339 -15.042 40.700 1.00 31.86 74 THR G N 1
ATOM 4667 C CA . THR E 1 74 ? -48.418 -14.212 39.931 1.00 29.57 74 THR G CA 1
ATOM 4668 C C . THR E 1 74 ? -47.346 -13.517 40.777 1.00 35.04 74 THR G C 1
ATOM 4669 O O . THR E 1 74 ? -46.373 -13.002 40.210 1.00 40.60 74 THR G O 1
ATOM 4673 N N . GLY E 1 75 ? -47.493 -13.485 42.101 1.00 39.64 75 GLY G N 1
ATOM 4674 C CA . GLY E 1 75 ? -46.484 -12.845 42.937 1.00 38.98 75 GLY G CA 1
ATOM 4675 C C . GLY E 1 75 ? -45.145 -13.553 42.839 1.00 39.17 75 GLY G C 1
ATOM 4676 O O . GLY E 1 75 ? -45.067 -14.783 42.831 1.00 38.21 75 GLY G O 1
ATOM 4677 N N . GLU E 1 76 ? -44.074 -12.756 42.797 1.00 45.65 76 GLU G N 1
ATOM 4678 C CA . GLU E 1 76 ? -42.752 -13.223 42.389 1.00 41.94 76 GLU G CA 1
ATOM 4679 C C . GLU E 1 76 ? -41.773 -13.396 43.543 1.00 41.20 76 GLU G C 1
ATOM 4680 O O . GLU E 1 76 ? -40.761 -14.099 43.384 1.00 37.21 76 GLU G O 1
ATOM 4686 N N . GLY E 1 77 ? -42.031 -12.750 44.678 1.00 37.09 77 GLY G N 1
ATOM 4687 C CA . GLY E 1 77 ? -41.141 -12.824 45.821 1.00 28.22 77 GLY G CA 1
ATOM 4688 C C . GLY E 1 77 ? -41.915 -12.561 47.088 1.00 27.72 77 GLY G C 1
ATOM 4689 O O . GLY E 1 77 ? -42.979 -11.930 47.067 1.00 24.46 77 GLY G O 1
ATOM 4690 N N . PHE E 1 78 ? -41.385 -13.062 48.203 1.00 21.86 78 PHE G N 1
ATOM 4691 C CA . PHE E 1 78 ? -42.135 -13.105 49.448 1.00 27.02 78 PHE G CA 1
ATOM 4692 C C . PHE E 1 78 ? -41.247 -12.677 50.607 1.00 25.60 78 PHE G C 1
ATOM 4693 O O . PHE E 1 78 ? -40.094 -13.096 50.690 1.00 24.18 78 PHE G O 1
ATOM 4701 N N . LEU E 1 79 ? -41.786 -11.847 51.495 1.00 23.51 79 LEU G N 1
ATOM 4702 C CA . LEU E 1 79 ? -41.171 -11.579 52.787 1.00 26.96 79 LEU G CA 1
ATOM 4703 C C . LEU E 1 79 ? -41.771 -12.516 53.825 1.00 29.66 79 LEU G C 1
ATOM 4704 O O . LEU E 1 79 ? -42.975 -12.458 54.083 1.00 31.21 79 LEU G O 1
ATOM 4709 N N . CYS E 1 80 ? -40.943 -13.358 54.444 1.00 31.93 80 CYS G N 1
ATOM 4710 C CA . CYS E 1 80 ? -41.397 -14.208 55.545 1.00 37.68 80 CYS G CA 1
ATOM 4711 C C . CYS E 1 80 ? -40.917 -13.616 56.872 1.00 35.28 80 CYS G C 1
ATOM 4712 O O . CYS E 1 80 ? -39.731 -13.722 57.215 1.00 27.56 80 CYS G O 1
ATOM 4715 N N . VAL E 1 81 ? -41.859 -13.003 57.606 1.00 34.87 81 VAL G N 1
ATOM 4716 C CA . VAL E 1 81 ? -41.603 -12.102 58.732 1.00 35.90 81 VAL G CA 1
ATOM 4717 C C . VAL E 1 81 ? -41.932 -12.811 60.044 1.00 35.32 81 VAL G C 1
ATOM 4718 O O . VAL E 1 81 ? -43.011 -13.402 60.191 1.00 33.43 81 VAL G O 1
ATOM 4722 N N . PHE E 1 82 ? -41.004 -12.740 60.999 1.00 34.74 82 PHE G N 1
ATOM 4723 C CA . PHE E 1 82 ? -41.258 -13.099 62.384 1.00 34.64 82 PHE G CA 1
ATOM 4724 C C . PHE E 1 82 ? -40.777 -11.958 63.268 1.00 33.84 82 PHE G C 1
ATOM 4725 O O . PHE E 1 82 ? -39.999 -11.103 62.837 1.00 37.59 82 PHE G O 1
ATOM 4733 N N . ALA E 1 83 ? -41.265 -11.953 64.507 1.00 30.00 83 ALA G N 1
ATOM 4734 C CA . ALA E 1 83 ? -40.828 -11.020 65.535 1.00 31.21 83 ALA G CA 1
ATOM 4735 C C . ALA E 1 83 ? -39.748 -11.671 66.397 1.00 35.97 83 ALA G C 1
ATOM 4736 O O . ALA E 1 83 ? -39.910 -12.807 66.862 1.00 35.64 83 ALA G O 1
ATOM 4738 N N . ILE E 1 84 ? -38.651 -10.939 66.617 1.00 33.62 84 ILE G N 1
ATOM 4739 C CA . ILE E 1 84 ? -37.530 -11.461 67.384 1.00 36.39 84 ILE G CA 1
ATOM 4740 C C . ILE E 1 84 ? -37.894 -11.684 68.843 1.00 40.48 84 ILE G C 1
ATOM 4741 O O . ILE E 1 84 ? -37.177 -12.407 69.549 1.00 35.15 84 ILE G O 1
ATOM 4746 N N . ASN E 1 85 ? -38.982 -11.068 69.318 1.00 38.91 85 ASN G N 1
ATOM 4747 C CA . ASN E 1 85 ? -39.506 -11.288 70.660 1.00 38.36 85 ASN G CA 1
ATOM 4748 C C . ASN E 1 85 ? -40.650 -12.291 70.670 1.00 40.35 85 ASN G C 1
ATOM 4749 O O . ASN E 1 85 ? -41.385 -12.370 71.662 1.00 46.71 85 ASN G O 1
ATOM 4754 N N . ASN E 1 86 ? -40.825 -13.049 69.584 1.00 37.11 86 ASN G N 1
ATOM 4755 C CA . ASN E 1 86 ? -41.974 -13.944 69.394 1.00 37.35 86 ASN G CA 1
ATOM 4756 C C . ASN E 1 86 ? -41.449 -15.290 68.885 1.00 39.37 86 ASN G C 1
ATOM 4757 O O . ASN E 1 86 ? -41.368 -15.518 67.670 1.00 40.22 86 ASN G O 1
ATOM 4762 N N . THR E 1 87 ? -41.093 -16.179 69.817 1.00 26.10 87 THR G N 1
ATOM 4763 C CA . THR E 1 87 ? -40.532 -17.465 69.419 1.00 32.65 87 THR G CA 1
ATOM 4764 C C . THR E 1 87 ? -41.487 -18.217 68.503 1.00 30.61 87 THR G C 1
ATOM 4765 O O . THR E 1 87 ? -41.077 -18.733 67.456 1.00 25.94 87 THR G O 1
ATOM 4769 N N . LYS E 1 88 ? -42.773 -18.256 68.871 1.00 32.30 88 LYS G N 1
ATOM 4770 C CA . LYS E 1 88 ? -43.774 -18.989 68.100 1.00 27.27 88 LYS G CA 1
ATOM 4771 C C . LYS E 1 88 ? -43.846 -18.521 66.648 1.00 28.86 88 LYS G C 1
ATOM 4772 O O . LYS E 1 88 ? -44.070 -19.336 65.744 1.00 26.75 88 LYS G O 1
ATOM 4778 N N . SER E 1 89 ? -43.678 -17.209 66.405 1.00 29.81 89 SER G N 1
ATOM 4779 C CA . SER E 1 89 ? -43.672 -16.687 65.037 1.00 27.61 89 SER G CA 1
ATOM 4780 C C . SER E 1 89 ? -42.500 -17.235 64.225 1.00 30.13 89 SER G C 1
ATOM 4781 O O . SER E 1 89 ? -42.630 -17.447 63.013 1.00 30.52 89 SER G O 1
ATOM 4784 N N . PHE E 1 90 ? -41.359 -17.477 64.878 1.00 30.82 90 PHE G N 1
ATOM 4785 C CA . PHE E 1 90 ? -40.219 -18.098 64.213 1.00 27.73 90 PHE G CA 1
ATOM 4786 C C . PHE E 1 90 ? -40.494 -19.569 63.917 1.00 29.48 90 PHE G C 1
ATOM 4787 O O . PHE E 1 90 ? -40.120 -20.074 62.845 1.00 25.27 90 PHE G O 1
ATOM 4795 N N . GLU E 1 91 ? -41.163 -20.265 64.848 1.00 26.37 91 GLU G N 1
ATOM 4796 C CA . GLU E 1 91 ? -41.571 -21.648 64.607 1.00 26.32 91 GLU G CA 1
ATOM 4797 C C . GLU E 1 91 ? -42.629 -21.764 63.505 1.00 25.89 91 GLU G C 1
ATOM 4798 O O . GLU E 1 91 ? -42.647 -22.766 62.786 1.00 38.83 91 GLU G O 1
ATOM 4804 N N . ASP E 1 92 ? -43.513 -20.769 63.355 1.00 26.85 92 ASP G N 1
ATOM 4805 C CA . ASP E 1 92 ? -44.512 -20.772 62.281 1.00 28.56 92 ASP G CA 1
ATOM 4806 C C . ASP E 1 92 ? -43.913 -20.557 60.887 1.00 31.20 92 ASP G C 1
ATOM 4807 O O . ASP E 1 92 ? -44.594 -20.829 59.890 1.00 31.20 92 ASP G O 1
ATOM 4812 N N . ILE E 1 93 ? -42.670 -20.069 60.788 1.00 30.51 93 ILE G N 1
ATOM 4813 C CA . ILE E 1 93 ? -42.139 -19.617 59.498 1.00 27.59 93 ILE G CA 1
ATOM 4814 C C . ILE E 1 93 ? -42.119 -20.750 58.481 1.00 31.00 93 ILE G C 1
ATOM 4815 O O . ILE E 1 93 ? -42.449 -20.551 57.301 1.00 29.05 93 ILE G O 1
ATOM 4820 N N . HIS E 1 94 ? -41.734 -21.954 58.916 1.00 30.67 94 HIS G N 1
ATOM 4821 C CA . HIS E 1 94 ? -41.632 -23.088 58.001 1.00 28.96 94 HIS G CA 1
ATOM 4822 C C . HIS E 1 94 ? -42.945 -23.331 57.272 1.00 33.75 94 HIS G C 1
ATOM 4823 O O . HIS E 1 94 ? -42.952 -23.638 56.075 1.00 41.05 94 HIS G O 1
ATOM 4830 N N . HIS E 1 95 ? -44.066 -23.189 57.983 1.00 37.08 95 HIS G N 1
ATOM 4831 C CA . HIS E 1 95 ? -45.388 -23.380 57.393 1.00 37.48 95 HIS G CA 1
ATOM 4832 C C . HIS E 1 95 ? -45.600 -22.438 56.212 1.00 41.00 95 HIS G C 1
ATOM 4833 O O . HIS E 1 95 ? -46.057 -22.858 55.142 1.00 42.99 95 HIS G O 1
ATOM 4840 N N . TYR E 1 96 ? -45.250 -21.159 56.381 1.00 38.60 96 TYR G N 1
ATOM 4841 C CA . TYR E 1 96 ? -45.457 -20.198 55.301 1.00 36.81 96 TYR G CA 1
ATOM 4842 C C . TYR E 1 96 ? -44.534 -20.484 54.117 1.00 31.33 96 TYR G C 1
ATOM 4843 O O . TYR E 1 96 ? -44.945 -20.349 52.960 1.00 29.57 96 TYR G O 1
ATOM 4852 N N . ARG E 1 97 ? -43.297 -20.903 54.375 1.00 30.15 97 ARG G N 1
ATOM 4853 C CA . ARG E 1 97 ? -42.408 -21.230 53.263 1.00 39.07 97 ARG G CA 1
ATOM 4854 C C . ARG E 1 97 ? -42.944 -22.427 52.484 1.00 36.40 97 ARG G C 1
ATOM 4855 O O . ARG E 1 97 ? -43.006 -22.402 51.250 1.00 31.41 97 ARG G O 1
ATOM 4859 N N . GLU E 1 98 ? -43.362 -23.471 53.207 1.00 37.04 98 GLU G N 1
ATOM 4860 C CA . GLU E 1 98 ? -43.981 -24.644 52.593 1.00 38.00 98 GLU G CA 1
ATOM 4861 C C . GLU E 1 98 ? -45.192 -24.266 51.749 1.00 38.21 98 GLU G C 1
ATOM 4862 O O . GLU E 1 98 ? -45.342 -24.738 50.619 1.00 37.15 98 GLU G O 1
ATOM 4868 N N . GLN E 1 99 ? -46.082 -23.433 52.292 1.00 34.77 99 GLN G N 1
ATOM 4869 C CA . GLN E 1 99 ? -47.216 -22.954 51.512 1.00 35.94 99 GLN G CA 1
ATOM 4870 C C . GLN E 1 99 ? -46.776 -22.322 50.200 1.00 33.64 99 GLN G C 1
ATOM 4871 O O . GLN E 1 99 ? -47.413 -22.518 49.162 1.00 31.00 99 GLN G O 1
ATOM 4877 N N . ILE E 1 100 ? -45.684 -21.561 50.224 1.00 34.40 100 ILE G N 1
ATOM 4878 C CA . ILE E 1 100 ? -45.291 -20.805 49.041 1.00 32.52 100 ILE G CA 1
ATOM 4879 C C . ILE E 1 100 ? -44.650 -21.727 47.999 1.00 32.73 100 ILE G C 1
ATOM 4880 O O . ILE E 1 100 ? -44.920 -21.604 46.799 1.00 30.17 100 ILE G O 1
ATOM 4885 N N . LYS E 1 101 ? -43.869 -22.716 48.448 1.00 30.75 101 LYS G N 1
ATOM 4886 C CA . LYS E 1 101 ? -43.346 -23.726 47.536 1.00 29.52 101 LYS G CA 1
ATOM 4887 C C . LYS E 1 101 ? -44.473 -24.475 46.835 1.00 33.48 101 LYS G C 1
ATOM 4888 O O . LYS E 1 101 ? -44.367 -24.785 45.643 1.00 26.16 101 LYS G O 1
ATOM 4894 N N . ARG E 1 102 ? -45.561 -24.776 47.554 1.00 27.48 102 ARG G N 1
ATOM 4895 C CA . ARG E 1 102 ? -46.652 -25.518 46.926 1.00 36.50 102 ARG G CA 1
ATOM 4896 C C . ARG E 1 102 ? -47.405 -24.657 45.910 1.00 35.16 102 ARG G C 1
ATOM 4897 O O . ARG E 1 102 ? -47.757 -25.136 44.829 1.00 36.50 102 ARG G O 1
ATOM 4905 N N . VAL E 1 103 ? -47.644 -23.377 46.217 1.00 34.66 103 VAL G N 1
ATOM 4906 C CA . VAL E 1 103 ? -48.334 -22.509 45.252 1.00 34.54 103 VAL G CA 1
ATOM 4907 C C . VAL E 1 103 ? -47.514 -22.315 43.971 1.00 36.85 103 VAL G C 1
ATOM 4908 O O . VAL E 1 103 ? -48.090 -22.064 42.905 1.00 42.18 103 VAL G O 1
ATOM 4912 N N . LYS E 1 104 ? -46.184 -22.451 44.039 1.00 39.47 104 LYS G N 1
ATOM 4913 C CA . LYS E 1 104 ? -45.310 -22.331 42.876 1.00 39.33 104 LYS G CA 1
ATOM 4914 C C . LYS E 1 104 ? -44.740 -23.661 42.392 1.00 38.14 104 LYS G C 1
ATOM 4915 O O . LYS E 1 104 ? -44.094 -23.688 41.340 1.00 35.22 104 LYS G O 1
ATOM 4921 N N . ASP E 1 105 ? -44.982 -24.755 43.115 1.00 41.07 105 ASP G N 1
ATOM 4922 C CA . ASP E 1 105 ? -44.381 -26.067 42.857 1.00 41.67 105 ASP G CA 1
ATOM 4923 C C . ASP E 1 105 ? -42.899 -25.941 42.527 1.00 39.18 105 ASP G C 1
ATOM 4924 O O . ASP E 1 105 ? -42.402 -26.446 41.516 1.00 45.01 105 ASP G O 1
ATOM 4929 N N . SER E 1 106 ? -42.182 -25.265 43.417 1.00 41.20 106 SER G N 1
ATOM 4930 C CA . SER E 1 106 ? -40.803 -24.902 43.154 1.00 41.97 106 SER G CA 1
ATOM 4931 C C . SER E 1 106 ? -40.055 -24.739 44.467 1.00 48.59 106 SER G C 1
ATOM 4932 O O . SER E 1 106 ? -40.615 -24.242 45.450 1.00 47.45 106 SER G O 1
ATOM 4935 N N . GLU E 1 107 ? -38.792 -25.172 44.473 1.00 47.20 107 GLU G N 1
ATOM 4936 C CA . GLU E 1 107 ? -37.862 -24.908 45.560 1.00 39.93 107 GLU G CA 1
ATOM 4937 C C . GLU E 1 107 ? -37.071 -23.634 45.340 1.00 46.90 107 GLU G C 1
ATOM 4938 O O . GLU E 1 107 ? -36.323 -23.220 46.235 1.00 52.83 107 GLU G O 1
ATOM 4944 N N . ASP E 1 108 ? -37.215 -23.016 44.170 1.00 45.12 108 ASP G N 1
ATOM 4945 C CA . ASP E 1 108 ? -36.547 -21.772 43.822 1.00 42.55 108 ASP G CA 1
ATOM 4946 C C . ASP E 1 108 ? -37.634 -20.713 43.682 1.00 46.32 108 ASP G C 1
ATOM 4947 O O . ASP E 1 108 ? -38.156 -20.457 42.596 1.00 50.06 108 ASP G O 1
ATOM 4952 N N . VAL E 1 109 ? -38.000 -20.118 44.811 1.00 45.06 109 VAL G N 1
ATOM 4953 C CA . VAL E 1 109 ? -38.914 -18.991 44.860 1.00 40.96 109 VAL G CA 1
ATOM 4954 C C . VAL E 1 109 ? -38.187 -17.861 45.577 1.00 40.78 109 VAL G C 1
ATOM 4955 O O . VAL E 1 109 ? -37.767 -18.036 46.729 1.00 32.97 109 VAL G O 1
ATOM 4959 N N . PRO E 1 110 ? -37.995 -16.706 44.933 1.00 37.57 110 PRO G N 1
ATOM 4960 C CA . PRO E 1 110 ? -37.328 -15.576 45.590 1.00 35.11 110 PRO G CA 1
ATOM 4961 C C . PRO E 1 110 ? -38.002 -15.194 46.903 1.00 34.81 110 PRO G C 1
ATOM 4962 O O . PRO E 1 110 ? -39.218 -14.968 46.969 1.00 20.90 110 PRO G O 1
ATOM 4966 N N . MET E 1 111 ? -37.191 -15.120 47.955 1.00 27.04 111 MET G N 1
ATOM 4967 C CA . MET E 1 111 ? -37.699 -14.986 49.310 1.00 27.20 111 MET G CA 1
ATOM 4968 C C . MET E 1 111 ? -36.682 -14.234 50.148 1.00 31.05 111 MET G C 1
ATOM 4969 O O . MET E 1 111 ? -35.482 -14.231 49.858 1.00 31.21 111 MET G O 1
ATOM 4974 N N . VAL E 1 112 ? -37.179 -13.632 51.221 1.00 33.78 112 VAL G N 1
ATOM 4975 C CA . VAL E 1 112 ? -36.341 -12.981 52.213 1.00 30.29 112 VAL G CA 1
ATOM 4976 C C . VAL E 1 112 ? -36.906 -13.322 53.584 1.00 38.77 112 VAL G C 1
ATOM 4977 O O . VAL E 1 112 ? -38.121 -13.233 53.797 1.00 41.35 112 VAL G O 1
ATOM 4981 N N . LEU E 1 113 ? -36.036 -13.747 54.498 1.00 36.49 113 LEU G N 1
ATOM 4982 C CA . LEU E 1 113 ? -36.416 -14.002 55.885 1.00 37.66 113 LEU G CA 1
ATOM 4983 C C . LEU E 1 113 ? -36.166 -12.740 56.700 1.00 34.11 113 LEU G C 1
ATOM 4984 O O . LEU E 1 113 ? -35.036 -12.251 56.757 1.00 31.74 113 LEU G O 1
ATOM 4989 N N . VAL E 1 114 ? -37.213 -12.221 57.335 1.00 37.60 114 VAL G N 1
ATOM 4990 C CA . VAL E 1 114 ? -37.170 -10.932 58.016 1.00 39.49 114 VAL G CA 1
ATOM 4991 C C . VAL E 1 114 ? -37.352 -11.151 59.512 1.00 33.48 114 VAL G C 1
ATOM 4992 O O . VAL E 1 114 ? -38.300 -11.819 59.937 1.00 39.50 114 VAL G O 1
ATOM 4996 N N . GLY E 1 115 ? -36.450 -10.586 60.305 1.00 34.41 115 GLY G N 1
ATOM 4997 C CA . GLY E 1 115 ? -36.669 -10.469 61.731 1.00 37.27 115 GLY G CA 1
ATOM 4998 C C . GLY E 1 115 ? -37.103 -9.060 62.094 1.00 33.96 115 GLY G C 1
ATOM 4999 O O . GLY E 1 115 ? -36.285 -8.137 62.060 1.00 36.82 115 GLY G O 1
ATOM 5000 N N . ASN E 1 116 ? -38.380 -8.871 62.413 1.00 32.21 116 ASN G N 1
ATOM 5001 C CA . ASN E 1 116 ? -38.895 -7.563 62.803 1.00 31.38 116 ASN G CA 1
ATOM 5002 C C . ASN E 1 116 ? -38.835 -7.411 64.329 1.00 28.30 116 ASN G C 1
ATOM 5003 O O . ASN E 1 116 ? -38.600 -8.373 65.065 1.00 29.19 116 ASN G O 1
ATOM 5008 N N . LYS E 1 117 ? -39.033 -6.167 64.792 1.00 27.50 117 LYS G N 1
ATOM 5009 C CA . LYS E 1 117 ? -39.052 -5.792 66.210 1.00 29.29 117 LYS G CA 1
ATOM 5010 C C . LYS E 1 117 ? -37.648 -5.759 66.822 1.00 34.61 117 LYS G C 1
ATOM 5011 O O . LYS E 1 117 ? -37.480 -5.969 68.032 1.00 34.42 117 LYS G O 1
ATOM 5017 N N . CYS E 1 118 ? -36.647 -5.444 65.983 1.00 28.92 118 CYS G N 1
ATOM 5018 C CA . CYS E 1 118 ? -35.258 -5.280 66.401 1.00 30.17 118 CYS G CA 1
ATOM 5019 C C . CYS E 1 118 ? -35.054 -4.201 67.452 1.00 29.27 118 CYS G C 1
ATOM 5020 O O . CYS E 1 118 ? -34.024 -4.217 68.128 1.00 38.01 118 CYS G O 1
ATOM 5023 N N . ASP E 1 119 ? -36.006 -3.282 67.619 1.00 35.39 119 ASP G N 1
ATOM 5024 C CA . ASP E 1 119 ? -35.927 -2.242 68.645 1.00 39.54 119 ASP G CA 1
ATOM 5025 C C . ASP E 1 119 ? -36.264 -2.737 70.051 1.00 36.41 119 ASP G C 1
ATOM 5026 O O . ASP E 1 119 ? -36.059 -1.993 71.017 1.00 39.48 119 ASP G O 1
ATOM 5031 N N . LEU E 1 120 ? -36.751 -3.953 70.192 1.00 39.52 120 LEU G N 1
ATOM 5032 C CA . LEU E 1 120 ? -37.217 -4.457 71.479 1.00 38.95 120 LEU G CA 1
ATOM 5033 C C . LEU E 1 120 ? -36.106 -5.226 72.174 1.00 45.66 120 LEU G C 1
ATOM 5034 O O . LEU E 1 120 ? -35.492 -6.108 71.559 1.00 44.25 120 LEU G O 1
ATOM 5039 N N . PRO E 1 121 ? -35.828 -4.927 73.444 1.00 41.88 121 PRO G N 1
ATOM 5040 C CA . PRO E 1 121 ? -34.761 -5.656 74.134 1.00 43.35 121 PRO G CA 1
ATOM 5041 C C . PRO E 1 121 ? -35.104 -7.109 74.396 1.00 41.54 121 PRO G C 1
ATOM 5042 O O . PRO E 1 121 ? -34.191 -7.937 74.475 1.00 45.17 121 PRO G O 1
ATOM 5046 N N . SER E 1 122 ? -36.381 -7.456 74.529 1.00 46.97 122 SER G N 1
ATOM 5047 C CA . SER E 1 122 ? -36.767 -8.840 74.812 1.00 43.50 122 SER G CA 1
ATOM 5048 C C . SER E 1 122 ? -36.569 -9.664 73.550 1.00 49.43 122 SER G C 1
ATOM 5049 O O . SER E 1 122 ? -37.434 -9.687 72.679 1.00 49.41 122 SER G O 1
ATOM 5052 N N . ARG E 1 123 ? -35.434 -10.349 73.430 1.00 50.47 123 ARG G N 1
ATOM 5053 C CA . ARG E 1 123 ? -35.112 -11.102 72.221 1.00 43.77 123 ARG G CA 1
ATOM 5054 C C . ARG E 1 123 ? -34.978 -12.573 72.587 1.00 40.26 123 ARG G C 1
ATOM 5055 O O . ARG E 1 123 ? -34.162 -12.932 73.443 1.00 45.73 123 ARG G O 1
ATOM 5063 N N . THR E 1 124 ? -35.800 -13.416 71.963 1.00 37.07 124 THR G N 1
ATOM 5064 C CA . THR E 1 124 ? -35.772 -14.856 72.191 1.00 33.33 124 THR G CA 1
ATOM 5065 C C . THR E 1 124 ? -35.335 -15.651 70.967 1.00 28.45 124 THR G C 1
ATOM 5066 O O . THR E 1 124 ? -35.106 -16.858 71.078 1.00 24.53 124 THR G O 1
ATOM 5070 N N . VAL E 1 125 ? -35.229 -15.019 69.807 1.00 32.53 125 VAL G N 1
ATOM 5071 C CA . VAL E 1 125 ? -34.698 -15.660 68.614 1.00 29.77 125 VAL G CA 1
ATOM 5072 C C . VAL E 1 125 ? -33.438 -14.880 68.257 1.00 26.65 125 VAL G C 1
ATOM 5073 O O . VAL E 1 125 ? -33.506 -13.743 67.769 1.00 28.95 125 VAL G O 1
ATOM 5077 N N . ASP E 1 126 ? -32.277 -15.452 68.551 1.00 24.41 126 ASP G N 1
ATOM 5078 C CA . ASP E 1 126 ? -31.084 -14.665 68.312 1.00 30.68 126 ASP G CA 1
ATOM 5079 C C . ASP E 1 126 ? -30.764 -14.661 66.817 1.00 27.21 126 ASP G C 1
ATOM 5080 O O . ASP E 1 126 ? -31.409 -15.335 66.007 1.00 23.86 126 ASP G O 1
ATOM 5085 N N . THR E 1 127 ? -29.766 -13.858 66.462 1.00 27.33 127 THR G N 1
ATOM 5086 C CA . THR E 1 127 ? -29.409 -13.659 65.063 1.00 35.24 127 THR G CA 1
ATOM 5087 C C . THR E 1 127 ? -28.889 -14.942 64.426 1.00 34.70 127 THR G C 1
ATOM 5088 O O . THR E 1 127 ? -29.291 -15.302 63.315 1.00 32.21 127 THR G O 1
ATOM 5092 N N . LYS E 1 128 ? -28.014 -15.660 65.130 1.00 34.94 128 LYS G N 1
ATOM 5093 C CA . LYS E 1 128 ? -27.446 -16.887 64.587 1.00 32.97 128 LYS G CA 1
ATOM 5094 C C . LYS E 1 128 ? -28.534 -17.906 64.285 1.00 37.02 128 LYS G C 1
ATOM 5095 O O . LYS E 1 128 ? -28.535 -18.523 63.216 1.00 41.23 128 LYS G O 1
ATOM 5101 N N . GLN E 1 129 ? -29.470 -18.098 65.221 1.00 35.33 129 GLN G N 1
ATOM 5102 C CA . GLN E 1 129 ? -30.623 -18.970 64.984 1.00 27.73 129 GLN G CA 1
ATOM 5103 C C . GLN E 1 129 ? -31.367 -18.575 63.715 1.00 25.21 129 GLN G C 1
ATOM 5104 O O . GLN E 1 129 ? -31.789 -19.438 62.936 1.00 18.53 129 GLN G O 1
ATOM 5110 N N . ALA E 1 130 ? -31.541 -17.263 63.503 1.00 27.60 130 ALA G N 1
ATOM 5111 C CA . ALA E 1 130 ? -32.214 -16.763 62.309 1.00 28.93 130 ALA G CA 1
ATOM 5112 C C . ALA E 1 130 ? -31.344 -16.933 61.065 1.00 32.51 130 ALA G C 1
ATOM 5113 O O . ALA E 1 130 ? -31.853 -17.283 59.994 1.00 25.23 130 ALA G O 1
ATOM 5115 N N . GLN E 1 131 ? -30.031 -16.688 61.188 1.00 34.41 131 GLN G N 1
ATOM 5116 C CA . GLN E 1 131 ? -29.131 -16.906 60.056 1.00 38.48 131 GLN G CA 1
ATOM 5117 C C . GLN E 1 131 ? -29.107 -18.374 59.651 1.00 40.84 131 GLN G C 1
ATOM 5118 O O . GLN E 1 131 ? -28.970 -18.689 58.465 1.00 40.25 131 GLN G O 1
ATOM 5124 N N . ASP E 1 132 ? -29.258 -19.288 60.613 1.00 38.67 132 ASP G N 1
ATOM 5125 C CA . ASP E 1 132 ? -29.229 -20.704 60.264 1.00 39.36 132 ASP G CA 1
ATOM 5126 C C . ASP E 1 132 ? -30.515 -21.149 59.586 1.00 32.46 132 ASP G C 1
ATOM 5127 O O . ASP E 1 132 ? -30.482 -22.055 58.748 1.00 44.38 132 ASP G O 1
ATOM 5132 N N . LEU E 1 133 ? -31.650 -20.533 59.918 1.00 33.03 133 LEU G N 1
ATOM 5133 C CA . LEU E 1 133 ? -32.879 -20.815 59.177 1.00 35.25 133 LEU G CA 1
ATOM 5134 C C . LEU E 1 133 ? -32.766 -20.329 57.735 1.00 33.91 133 LEU G C 1
ATOM 5135 O O . LEU E 1 133 ? -33.013 -21.090 56.790 1.00 33.00 133 LEU G O 1
ATOM 5140 N N . ALA E 1 134 ? -32.364 -19.068 57.548 1.00 28.86 134 ALA G N 1
ATOM 5141 C CA . ALA E 1 134 ? -32.212 -18.533 56.199 1.00 36.22 134 ALA G CA 1
ATOM 5142 C C . ALA E 1 134 ? -31.170 -19.309 55.393 1.00 38.31 134 ALA G C 1
ATOM 5143 O O . ALA E 1 134 ? -31.324 -19.481 54.180 1.00 33.68 134 ALA G O 1
ATOM 5145 N N . ARG E 1 135 ? -30.124 -19.814 56.050 1.00 42.06 135 ARG G N 1
ATOM 5146 C CA . ARG E 1 135 ? -29.118 -20.594 55.338 1.00 41.57 135 ARG G CA 1
ATOM 5147 C C . ARG E 1 135 ? -29.636 -21.980 54.949 1.00 38.70 135 ARG G C 1
ATOM 5148 O O . ARG E 1 135 ? -29.195 -22.541 53.938 1.00 39.73 135 ARG G O 1
ATOM 5156 N N . SER E 1 136 ? -30.568 -22.543 55.722 1.00 38.46 136 SER G N 1
ATOM 5157 C CA . SER E 1 136 ? -31.190 -23.803 55.328 1.00 37.30 136 SER G CA 1
ATOM 5158 C C . SER E 1 136 ? -32.233 -23.617 54.231 1.00 37.30 136 SER G C 1
ATOM 5159 O O . SER E 1 136 ? -32.524 -24.568 53.496 1.00 41.97 136 SER G O 1
ATOM 5162 N N . TYR E 1 137 ? -32.789 -22.416 54.093 1.00 33.50 137 TYR G N 1
ATOM 5163 C CA . TYR E 1 137 ? -33.656 -22.116 52.966 1.00 35.49 137 TYR G CA 1
ATOM 5164 C C . TYR E 1 137 ? -32.869 -21.658 51.748 1.00 33.35 137 TYR G C 1
ATOM 5165 O O . TYR E 1 137 ? -33.334 -21.834 50.618 1.00 28.30 137 TYR G O 1
ATOM 5174 N N . GLY E 1 138 ? -31.681 -21.095 51.963 1.00 32.70 138 GLY G N 1
ATOM 5175 C CA . GLY E 1 138 ? -30.875 -20.571 50.879 1.00 32.85 138 GLY G CA 1
ATOM 5176 C C . GLY E 1 138 ? -31.239 -19.161 50.474 1.00 29.16 138 GLY G C 1
ATOM 5177 O O . GLY E 1 138 ? -31.100 -18.809 49.297 1.00 23.03 138 GLY G O 1
ATOM 5178 N N . ILE E 1 139 ? -31.698 -18.346 51.421 1.00 24.37 139 ILE G N 1
ATOM 5179 C CA . ILE E 1 139 ? -32.273 -17.036 51.127 1.00 29.12 139 ILE G CA 1
ATOM 5180 C C . ILE E 1 139 ? -31.642 -16.014 52.069 1.00 37.49 139 ILE G C 1
ATOM 5181 O O . ILE E 1 139 ? -31.092 -16.373 53.122 1.00 39.58 139 ILE G O 1
ATOM 5186 N N . PRO E 1 140 ? -31.711 -14.729 51.723 1.00 32.22 140 PRO G N 1
ATOM 5187 C CA . PRO E 1 140 ? -31.191 -13.701 52.635 1.00 33.81 140 PRO G CA 1
ATOM 5188 C C . PRO E 1 140 ? -32.027 -13.561 53.904 1.00 36.03 140 PRO G C 1
ATOM 5189 O O . PRO E 1 140 ? -33.232 -13.825 53.923 1.00 41.25 140 PRO G O 1
ATOM 5193 N N . PHE E 1 141 ? -31.357 -13.135 54.975 1.00 35.38 141 PHE G N 1
ATOM 5194 C CA . PHE E 1 141 ? -31.981 -12.765 56.242 1.00 31.38 141 PHE G CA 1
ATOM 5195 C C . PHE E 1 141 ? -31.679 -11.302 56.541 1.00 32.73 141 PHE G C 1
ATOM 5196 O O . PHE E 1 141 ? -30.518 -10.875 56.471 1.00 27.22 141 PHE G O 1
ATOM 5204 N N . ILE E 1 142 ? -32.719 -10.542 56.892 1.00 34.25 142 ILE G N 1
ATOM 5205 C CA . ILE E 1 142 ? -32.604 -9.120 57.208 1.00 29.88 142 ILE G CA 1
ATOM 5206 C C . ILE E 1 142 ? -33.294 -8.864 58.546 1.00 29.82 142 ILE G C 1
ATOM 5207 O O . ILE E 1 142 ? -34.426 -9.317 58.754 1.00 29.52 142 ILE G O 1
ATOM 5212 N N . GLU E 1 143 ? -32.616 -8.136 59.441 1.00 28.49 143 GLU G N 1
ATOM 5213 C CA . GLU E 1 143 ? -33.173 -7.695 60.719 1.00 28.48 143 GLU G CA 1
ATOM 5214 C C . GLU E 1 143 ? -33.829 -6.333 60.505 1.00 30.89 143 GLU G C 1
ATOM 5215 O O . GLU E 1 143 ? -33.201 -5.422 59.955 1.00 29.63 143 GLU G O 1
ATOM 5221 N N . THR E 1 144 ? -35.108 -6.206 60.875 1.00 28.64 144 THR G N 1
ATOM 5222 C CA . THR E 1 144 ? -35.832 -4.959 60.658 1.00 30.04 144 THR G CA 1
ATOM 5223 C C . THR E 1 144 ? -36.473 -4.448 61.944 1.00 30.20 144 THR G C 1
ATOM 5224 O O . THR E 1 144 ? -36.651 -5.180 62.922 1.00 27.14 144 THR G O 1
ATOM 5228 N N . SER E 1 145 ? -36.822 -3.162 61.910 1.00 28.42 145 SER G N 1
ATOM 5229 C CA . SER E 1 145 ? -37.683 -2.532 62.907 1.00 26.31 145 SER G CA 1
ATOM 5230 C C . SER E 1 145 ? -38.556 -1.534 62.153 1.00 23.48 145 SER G C 1
ATOM 5231 O O . SER E 1 145 ? -38.089 -0.469 61.748 1.00 25.80 145 SER G O 1
ATOM 5234 N N . ALA E 1 146 ? -39.824 -1.876 61.958 1.00 28.02 146 ALA G N 1
ATOM 5235 C CA . ALA E 1 146 ? -40.742 -0.909 61.370 1.00 27.50 146 ALA G CA 1
ATOM 5236 C C . ALA E 1 146 ? -40.930 0.317 62.265 1.00 31.47 146 ALA G C 1
ATOM 5237 O O . ALA E 1 146 ? -41.356 1.367 61.777 1.00 32.31 146 ALA G O 1
ATOM 5239 N N . LYS E 1 147 ? -40.591 0.218 63.557 1.00 27.79 147 LYS G N 1
ATOM 5240 C CA . LYS E 1 147 ? -40.772 1.329 64.481 1.00 25.72 147 LYS G CA 1
ATOM 5241 C C . LYS E 1 147 ? -39.707 2.414 64.297 1.00 34.22 147 LYS G C 1
ATOM 5242 O O . LYS E 1 147 ? -40.027 3.610 64.328 1.00 44.15 147 LYS G O 1
ATOM 5248 N N . THR E 1 148 ? -38.443 2.025 64.127 1.00 27.97 148 THR G N 1
ATOM 5249 C CA . THR E 1 148 ? -37.338 2.943 63.862 1.00 29.04 148 THR G CA 1
ATOM 5250 C C . THR E 1 148 ? -36.903 2.938 62.401 1.00 33.82 148 THR G C 1
ATOM 5251 O O . THR E 1 148 ? -35.925 3.613 62.059 1.00 37.46 148 THR G O 1
ATOM 5255 N N . ARG E 1 149 ? -37.564 2.142 61.558 1.00 33.90 149 ARG G N 1
ATOM 5256 C CA . ARG E 1 149 ? -37.360 2.069 60.111 1.00 32.51 149 ARG G CA 1
ATOM 5257 C C . ARG E 1 149 ? -36.079 1.336 59.739 1.00 33.77 149 ARG G C 1
ATOM 5258 O O . ARG E 1 149 ? -35.838 1.051 58.562 1.00 39.53 149 ARG G O 1
ATOM 5266 N N . GLN E 1 150 ? -35.285 0.985 60.739 1.00 30.86 150 GLN G N 1
ATOM 5267 C CA . GLN E 1 150 ? -34.058 0.230 60.529 1.00 30.82 150 GLN G CA 1
ATOM 5268 C C . GLN E 1 150 ? -34.297 -1.022 59.684 1.00 31.65 150 GLN G C 1
ATOM 5269 O O . GLN E 1 150 ? -35.181 -1.831 59.981 1.00 33.18 150 GLN G O 1
ATOM 5275 N N . GLY E 1 151 ? -33.524 -1.158 58.604 1.00 29.64 151 GLY G N 1
ATOM 5276 C CA . GLY E 1 151 ? -33.597 -2.310 57.722 1.00 31.05 151 GLY G CA 1
ATOM 5277 C C . GLY E 1 151 ? -34.873 -2.475 56.912 1.00 38.59 151 GLY G C 1
ATOM 5278 O O . GLY E 1 151 ? -34.980 -3.451 56.162 1.00 39.53 151 GLY G O 1
ATOM 5279 N N . VAL E 1 152 ? -35.847 -1.567 57.025 1.00 42.74 152 VAL G N 1
ATOM 5280 C CA . VAL E 1 152 ? -37.113 -1.778 56.324 1.00 43.47 152 VAL G CA 1
ATOM 5281 C C . VAL E 1 152 ? -36.936 -1.615 54.813 1.00 47.65 152 VAL G C 1
ATOM 5282 O O . VAL E 1 152 ? -37.563 -2.337 54.024 1.00 49.42 152 VAL G O 1
ATOM 5286 N N . ASP E 1 153 ? -36.076 -0.693 54.377 1.00 44.88 153 ASP G N 1
ATOM 5287 C CA . ASP E 1 153 ? -35.799 -0.584 52.947 1.00 49.23 153 ASP G CA 1
ATOM 5288 C C . ASP E 1 153 ? -34.915 -1.733 52.463 1.00 43.78 153 ASP G C 1
ATOM 5289 O O . ASP E 1 153 ? -35.124 -2.259 51.363 1.00 44.45 153 ASP G O 1
ATOM 5294 N N . ASP E 1 154 ? -33.929 -2.131 53.274 1.00 38.47 154 ASP G N 1
ATOM 5295 C CA . ASP E 1 154 ? -33.069 -3.263 52.934 1.00 36.00 154 ASP G CA 1
ATOM 5296 C C . ASP E 1 154 ? -33.883 -4.544 52.744 1.00 35.87 154 ASP G C 1
ATOM 5297 O O . ASP E 1 154 ? -33.664 -5.293 51.784 1.00 34.34 154 ASP G O 1
ATOM 5302 N N . ALA E 1 155 ? -34.833 -4.806 53.645 1.00 35.53 155 ALA G N 1
ATOM 5303 C CA . ALA E 1 155 ? -35.671 -6.000 53.542 1.00 34.04 155 ALA G CA 1
ATOM 5304 C C . ALA E 1 155 ? -36.407 -6.042 52.209 1.00 34.51 155 ALA G C 1
ATOM 5305 O O . ALA E 1 155 ? -36.268 -6.993 51.431 1.00 38.24 155 ALA G O 1
ATOM 5307 N N . PHE E 1 156 ? -37.183 -4.996 51.923 1.00 33.95 156 PHE G N 1
ATOM 5308 C CA . PHE E 1 156 ? -37.979 -4.975 50.704 1.00 32.33 156 PHE G CA 1
ATOM 5309 C C . PHE E 1 156 ? -37.112 -4.911 49.454 1.00 28.09 156 PHE G C 1
ATOM 5310 O O . PHE E 1 156 ? -37.508 -5.443 48.417 1.00 32.10 156 PHE G O 1
ATOM 5318 N N . TYR E 1 157 ? -35.935 -4.285 49.523 1.00 29.44 157 TYR G N 1
ATOM 5319 C CA . TYR E 1 157 ? -35.123 -4.137 48.315 1.00 32.75 157 TYR G CA 1
ATOM 5320 C C . TYR E 1 157 ? -34.302 -5.387 48.024 1.00 35.96 157 TYR G C 1
ATOM 5321 O O . TYR E 1 157 ? -34.103 -5.734 46.851 1.00 33.22 157 TYR G O 1
ATOM 5330 N N . THR E 1 158 ? -33.820 -6.073 49.070 1.00 29.79 158 THR G N 1
ATOM 5331 C CA . THR E 1 158 ? -33.187 -7.375 48.872 1.00 32.36 158 THR G CA 1
ATOM 5332 C C . THR E 1 158 ? -34.130 -8.315 48.140 1.00 32.18 158 THR G C 1
ATOM 5333 O O . THR E 1 158 ? -33.733 -9.022 47.205 1.00 31.08 158 THR G O 1
ATOM 5337 N N . LEU E 1 159 ? -35.396 -8.328 48.551 1.00 31.47 159 LEU G N 1
ATOM 5338 C CA . LEU E 1 159 ? -36.362 -9.173 47.867 1.00 29.41 159 LEU G CA 1
ATOM 5339 C C . LEU E 1 159 ? -36.412 -8.837 46.389 1.00 26.72 159 LEU G C 1
ATOM 5340 O O . LEU E 1 159 ? -36.389 -9.735 45.538 1.00 23.28 159 LEU G O 1
ATOM 5345 N N . VAL E 1 160 ? -36.445 -7.538 46.073 1.00 31.46 160 VAL G N 1
ATOM 5346 C CA . VAL E 1 160 ? -36.447 -7.078 44.688 1.00 31.76 160 VAL G CA 1
ATOM 5347 C C . VAL E 1 160 ? -35.196 -7.556 43.963 1.00 29.08 160 VAL G C 1
ATOM 5348 O O . VAL E 1 160 ? -35.250 -7.971 42.798 1.00 28.89 160 VAL G O 1
ATOM 5352 N N . ARG E 1 161 ? -34.050 -7.533 44.648 1.00 34.42 161 ARG G N 1
ATOM 5353 C CA . ARG E 1 161 ? -32.821 -8.020 44.035 1.00 31.14 161 ARG G CA 1
ATOM 5354 C C . ARG E 1 161 ? -32.884 -9.524 43.805 1.00 27.62 161 ARG G C 1
ATOM 5355 O O . ARG E 1 161 ? -32.424 -10.019 42.771 1.00 29.64 161 ARG G O 1
ATOM 5363 N N . GLU E 1 162 ? -33.487 -10.260 44.738 1.00 23.88 162 GLU G N 1
ATOM 5364 C CA . GLU E 1 162 ? -33.631 -11.701 44.565 1.00 29.92 162 GLU G CA 1
ATOM 5365 C C . GLU E 1 162 ? -34.579 -12.050 43.422 1.00 36.14 162 GLU G C 1
ATOM 5366 O O . GLU E 1 162 ? -34.440 -13.117 42.811 1.00 37.21 162 GLU G O 1
ATOM 5372 N N . ILE E 1 163 ? -35.540 -11.173 43.118 1.00 33.36 163 ILE G N 1
ATOM 5373 C CA . ILE E 1 163 ? -36.385 -11.380 41.945 1.00 33.41 163 ILE G CA 1
ATOM 5374 C C . ILE E 1 163 ? -35.600 -11.092 40.670 1.00 36.92 163 ILE G C 1
ATOM 5375 O O . ILE E 1 163 ? -35.752 -11.792 39.659 1.00 36.47 163 ILE G O 1
ATOM 5380 N N . ARG E 1 164 ? -34.744 -10.062 40.697 1.00 39.51 164 ARG G N 1
ATOM 5381 C CA . ARG E 1 164 ? -33.908 -9.756 39.536 1.00 43.81 164 ARG G CA 1
ATOM 5382 C C . ARG E 1 164 ? -32.965 -10.913 39.210 1.00 41.53 164 ARG G C 1
ATOM 5383 O O . ARG E 1 164 ? -32.809 -11.285 38.042 1.00 43.37 164 ARG G O 1
ATOM 5391 N N . LYS E 1 165 ? -32.324 -11.494 40.232 1.00 43.65 165 LYS G N 1
ATOM 5392 C CA . LYS E 1 165 ? -31.471 -12.661 40.011 1.00 40.85 165 LYS G CA 1
ATOM 5393 C C . LYS E 1 165 ? -32.261 -13.798 39.377 1.00 39.88 165 LYS G C 1
ATOM 5394 O O . LYS E 1 165 ? -31.831 -14.393 38.386 1.00 37.04 165 LYS G O 1
ATOM 5400 N N . HIS E 1 166 ? -33.430 -14.109 39.937 1.00 38.42 166 HIS G N 1
ATOM 5401 C CA . HIS E 1 166 ? -34.247 -15.186 39.390 1.00 39.06 166 HIS G CA 1
ATOM 5402 C C . HIS E 1 166 ? -34.669 -14.912 37.948 1.00 42.10 166 HIS G C 1
ATOM 5403 O O . HIS E 1 166 ? -34.848 -15.858 37.170 1.00 43.81 166 HIS G O 1
ATOM 5410 N N . LYS E 1 167 ? -34.814 -13.639 37.557 1.00 39.68 167 LYS G N 1
ATOM 5411 C CA . LYS E 1 167 ? -35.167 -13.341 36.168 1.00 38.83 167 LYS G CA 1
ATOM 5412 C C . LYS E 1 167 ? -34.056 -13.716 35.188 1.00 40.53 167 LYS G C 1
ATOM 5413 O O . LYS E 1 167 ? -34.296 -13.715 33.972 1.00 27.23 167 LYS G O 1
ATOM 5419 N N . GLU E 1 168 ? -32.859 -14.026 35.695 1.00 40.66 168 GLU G N 1
ATOM 5420 C CA . GLU E 1 168 ? -31.908 -14.933 35.049 1.00 37.43 168 GLU G CA 1
ATOM 5421 C C . GLU E 1 168 ? -31.606 -16.109 35.993 1.00 37.53 168 GLU G C 1
ATOM 5422 O O . GLU E 1 168 ? -32.096 -17.227 35.816 1.00 45.94 168 GLU G O 1
#

Radius of gyration: 33.89 Å; Cα contacts (8 Å, |Δi|>4): 1421; chains: 5; bounding box: 78×80×91 Å